Protein AF-A0A349GX93-F1 (afdb_monomer_lite)

Foldseek 3Di:
DPFAPLQVLLVDQDFAAAPVRDEDPQVPDDPVRDLLVVLVVQDLVCVVVSLVSLRRQCRHSDLVSLLSSLCCCLSPLVCLVRQCVGPRLSSVLSSLSNLLNPVVSHPDPVVLVSLLVLLVDSRHGLSSVLSSLSSCLVPDLVVCPVVVVSLLVQLPDPDLSSVLSSLSSLLLNLLQVHPLQVSLVSNLVSLLPQLEDDALACVNCVVSLVSRDLVNLVSLLVSLLSSLLSRDPPRCRDPPSPDLCSNLRNSLRSLLSLLSGPPSPVSNQVSCCVVPVQALGRNVVSLLVRPCCVVDPVNLVVVLCSLVQFVLLQCLLQCVVCVVVVHCLVVSCSSCVSNVRNQFPKDFFFDDLQFDKWFKDADAFPDFAPPPQPADQQARDDDGDDPPLCPQVQAPPRDSVVVPTDMWGDWEKAWQQDQAAPDCDCDPQAHSRPRGTHYRHHFKMKIKDKTQGDADDPQKWKKKFKHQQQAASAFAKKWKDKNSHTQDTDHGGQHPPRHPDTHIDIQDPVNRVSCHVRMIIMMMMGGWGQRNPVRITMTITTMGMIMGRRDDSDLVSLLSNLQSDFFAELQNLLPQALSDNDNPRPRGDHDNSDAADDPLPAAKKFFQAWAADPVRDDPVDRHHHHDCQPDGMWGQDRRQDIPDSQWGDHDQWIAGSNRRHTWGWDWDADPNWIKIWIFSDPRDNPPHNPDGGIITIITGD

Sequence (701 aa):
PWGTVADNDFYSLKPAVDKFGKSPDVASERFVDVSAARIYNLAPEAADAGAEALRLLLCHPEFDIRLMAAAQLNRYPALVTELLQAPDARVRRAALEGIIRYPKELLTPEHTDMLWRMIEDPKEAWFVVDGALLALKPAAPEAALAHLDRLIYWLEHPEWWMSNSAMLILMRTAAAGHEVERITQAVAPVMAANQRYGRWSNWTMGPIMKETVPAAQPAFLQMFASVYDAWPVPSAAHPEPKHPDSELHFTTALATLMAGLPGGMDQLYTLSKKRFPRQTLAHRDVFLNSDQIESNPAMKAALLPLVRDELIPQFVAQNRRKLERGELLDELVGLYNRIGVQDYDWQVHGPDRTTMEWNYHSFDPAEKPPLGQEKNRLGRYRKVTYPDGMENWFKPEFDATAVGWKRGKSPFASFNGQLKPFGKCIGGFCGCGETPNTLWEKEVLLLNGNFTIPAFEEGYIYRVLVGGMSHVGAGDGCRIYANGREIYSRQGSVDRRAGGAPICAQIPKDRWPDFAAGTVNLAATGFMHYHDKSKEYGNYLTVFFQRMKLPPMGETMLNRAAALIPMRSAEWQMTQDPDTNVEPDDGKFKWDGVVVPNPAVKGTWNVIGQVDSLESFDVGTKPVPARNPRFQRMTFQDDGATDSPLWLWSGKMLMDLDEFQALQMEPRTVNGKEYLLIEAGGFNTQYGTAWTPPLWVLERE

pLDDT: mean 88.49, std 10.4, range [39.84, 98.31]

Secondary structure (DSSP, 8-state):
--SSSGGGGGG--SPP--TTS----GGG--GGG-HHHHHHT--TTSHHHHHHHHHHHHT-SSHHHHHHHHTTGGG-GGGHHHHHT-SSHHHHHHHHHHHHH-HHHH--HHHHHHHHHHHH-TTS-HHHHHHHHHHTTTS-GGGGGGGHHHHHHHHT-SSHHHHHHHHHHHHHHHHTTSSHHHHHHHHHHHHHH--S-SSSSHHHHHHHHHH--TTTHHHHHHHHHHHHHH--SS----SSTT-TTHHHHHHHHHHHHHHTSTTHHHHHHHHHHHH-TTSSSTTHHHHHH-SHHHH-HHHHHHHHHHIIIIIHHHHHHHTHHHHHTTTTHHHHHHHHHHTT--TTS-EEESS-TTT-EEEEEEE--SSPPPTT-TTSTT------PPPTT-TTTTSTT--TTTTT-EEEESPEEEETTB---SSS---TTT-TTSPP-EE--SSEEEEEEEEE-PPP-TTEEEEEEEET--STT----EEEEETTEEEEEE-S-PPTT--SS--EEE--GGGGGGGTTSEEEEEEEEE-EE-TTT--EEEEEEEEEEEEEPPP-SHHHHHHHHTTS-BB-HHHHTT--TTS---TTTT-B---S-----TTT-EEEEEEEEESSGGG--TTSPPBPPSS-S-SEEEE-TTSBBSSTTEEEETTEEEETTTTEEEEEEEEEETTEEEEEEE-----SSS-TT----EEEEEE-

Structure (mmCIF, N/CA/C/O backbone):
data_AF-A0A349GX93-F1
#
_entry.id   AF-A0A349GX93-F1
#
loop_
_atom_site.group_PDB
_atom_site.id
_atom_site.type_symbol
_atom_site.label_atom_id
_atom_site.label_alt_id
_atom_site.label_comp_id
_atom_site.label_asym_id
_atom_site.label_entity_id
_atom_site.label_seq_id
_atom_site.pdbx_PDB_ins_code
_atom_site.Cartn_x
_atom_site.Cartn_y
_atom_site.Cartn_z
_atom_site.occupancy
_atom_site.B_iso_or_equiv
_atom_site.auth_seq_id
_atom_site.auth_comp_id
_atom_site.auth_asym_id
_atom_site.auth_atom_id
_atom_site.pdbx_PDB_model_num
ATOM 1 N N . PRO A 1 1 ? -41.003 13.703 -7.647 1.00 55.00 1 PRO A N 1
ATOM 2 C CA . PRO A 1 1 ? -40.122 14.179 -8.740 1.00 55.00 1 PRO A CA 1
ATOM 3 C C . PRO A 1 1 ? -38.674 14.212 -8.249 1.00 55.00 1 PRO A C 1
ATOM 5 O O . PRO A 1 1 ? -38.445 14.678 -7.138 1.00 55.00 1 PRO A O 1
ATOM 8 N N . TRP A 1 2 ? -37.744 13.651 -9.021 1.00 71.69 2 TRP A N 1
ATOM 9 C CA . TRP A 1 2 ? -36.310 13.793 -8.770 1.00 71.69 2 TRP A CA 1
ATOM 10 C C . TRP A 1 2 ? -35.852 15.104 -9.412 1.00 71.69 2 TRP A C 1
ATOM 12 O O . TRP A 1 2 ? -36.099 15.303 -10.598 1.00 71.69 2 TRP A O 1
ATOM 22 N N . GLY A 1 3 ? -35.257 16.000 -8.627 1.00 86.50 3 GLY A N 1
ATOM 23 C CA . GLY A 1 3 ? -34.748 17.279 -9.116 1.00 86.50 3 GLY A CA 1
ATOM 24 C C . GLY A 1 3 ? -35.796 18.313 -9.524 1.00 86.50 3 GLY A C 1
ATOM 25 O O . GLY A 1 3 ? -36.867 18.420 -8.916 1.00 86.50 3 GLY A O 1
ATOM 26 N N . THR A 1 4 ? -35.448 19.128 -10.519 1.00 93.56 4 THR A N 1
ATOM 27 C CA . THR A 1 4 ? -36.284 20.206 -11.061 1.00 93.56 4 THR A CA 1
ATOM 28 C C . THR A 1 4 ? -37.158 19.712 -12.217 1.00 93.56 4 THR A C 1
ATOM 30 O O . THR A 1 4 ? -37.147 18.543 -12.597 1.00 93.56 4 THR A O 1
ATOM 33 N N . VAL A 1 5 ? -37.961 20.604 -12.809 1.00 94.19 5 VAL A N 1
ATOM 34 C CA . VAL A 1 5 ? -38.769 20.254 -13.991 1.00 94.19 5 VAL A CA 1
ATOM 35 C C . VAL A 1 5 ? -37.885 19.856 -15.178 1.00 94.19 5 VAL A C 1
ATOM 37 O O . VAL A 1 5 ? -38.293 18.989 -15.949 1.00 94.19 5 VAL A O 1
ATOM 40 N N . ALA A 1 6 ? -36.693 20.444 -15.309 1.00 94.75 6 ALA A N 1
ATOM 41 C CA . ALA A 1 6 ? -35.759 20.150 -16.392 1.00 94.75 6 ALA A CA 1
ATOM 42 C C . ALA A 1 6 ? -35.143 18.742 -16.280 1.00 94.75 6 ALA A C 1
ATOM 44 O O . ALA A 1 6 ? -34.823 18.133 -17.298 1.00 94.75 6 ALA A O 1
ATOM 45 N N . ASP A 1 7 ? -35.052 18.168 -15.073 1.00 94.62 7 ASP A N 1
ATOM 46 C CA . ASP A 1 7 ? -34.585 16.786 -14.898 1.00 94.62 7 ASP A CA 1
ATOM 47 C C . ASP A 1 7 ? -35.527 15.757 -15.557 1.00 94.62 7 ASP A C 1
ATOM 49 O O . ASP A 1 7 ? -35.108 14.641 -15.871 1.00 94.62 7 ASP A O 1
ATOM 53 N N . ASN A 1 8 ? -36.778 16.135 -15.860 1.00 93.19 8 ASN A N 1
ATOM 54 C CA . ASN A 1 8 ? -37.713 15.258 -16.567 1.00 93.19 8 ASN A CA 1
ATOM 55 C C . ASN A 1 8 ? -37.240 14.860 -17.973 1.00 93.19 8 ASN A C 1
ATOM 57 O O . ASN A 1 8 ? -37.642 13.801 -18.463 1.00 93.19 8 ASN A O 1
ATOM 61 N N . ASP A 1 9 ? -36.358 15.646 -18.598 1.00 94.38 9 ASP A N 1
ATOM 62 C CA . ASP A 1 9 ? -35.772 15.308 -19.898 1.00 94.38 9 ASP A CA 1
ATOM 63 C C . ASP A 1 9 ? -35.011 13.974 -19.837 1.00 94.38 9 ASP A C 1
ATOM 65 O O . ASP A 1 9 ? -35.073 13.181 -20.779 1.00 94.38 9 ASP A O 1
ATOM 69 N N . PHE A 1 10 ? -34.355 13.665 -18.710 1.00 92.50 10 PHE A N 1
ATOM 70 C CA . PHE A 1 10 ? -33.587 12.426 -18.528 1.00 92.50 10 PHE A CA 1
ATOM 71 C C . PHE A 1 10 ? -34.456 11.169 -18.416 1.00 92.50 10 PHE A C 1
ATOM 73 O O . PHE A 1 10 ? -33.961 10.074 -18.675 1.00 92.50 10 PHE A O 1
ATOM 80 N N . TYR A 1 11 ? -35.747 11.310 -18.105 1.00 89.44 11 TYR A N 1
ATOM 81 C CA . TYR A 1 11 ? -36.705 10.199 -18.125 1.00 89.44 11 TYR A CA 1
ATOM 82 C C . TYR A 1 11 ? -37.324 9.968 -19.512 1.00 89.44 11 TYR A C 1
ATOM 84 O O . TYR A 1 11 ? -38.046 8.990 -19.718 1.00 89.44 11 TYR A O 1
ATOM 92 N N . SER A 1 12 ? -37.065 10.855 -20.477 1.00 89.44 12 SER A N 1
ATOM 93 C CA . SER A 1 12 ? -37.612 10.745 -21.825 1.00 89.44 12 SER A CA 1
ATOM 94 C C . SER A 1 12 ? -36.831 9.742 -22.674 1.00 89.44 12 SER A C 1
ATOM 96 O O . SER A 1 12 ? -35.634 9.899 -22.912 1.00 89.44 12 SER A O 1
ATOM 98 N N . LEU A 1 13 ? -37.541 8.760 -23.236 1.00 88.06 13 LEU A N 1
ATOM 99 C CA . LEU A 1 13 ? -37.012 7.863 -24.273 1.00 88.06 13 LEU A CA 1
ATOM 100 C C . LEU A 1 13 ? -37.045 8.490 -25.676 1.00 88.06 13 LEU A C 1
ATOM 102 O O . LEU A 1 13 ? -36.548 7.898 -26.633 1.00 88.06 13 LEU A O 1
ATOM 106 N N . LYS A 1 14 ? -37.639 9.682 -25.828 1.00 91.75 14 LYS A N 1
ATOM 107 C CA . LYS A 1 14 ? -37.644 10.390 -27.112 1.00 91.75 14 LYS A CA 1
ATOM 108 C C . LYS A 1 14 ? -36.278 11.034 -27.344 1.00 91.75 14 LYS A C 1
ATOM 110 O O . LYS A 1 14 ? -35.779 11.687 -26.420 1.00 91.75 14 LYS A O 1
ATOM 115 N N . PRO A 1 15 ? -35.690 10.912 -28.545 1.00 91.81 15 PRO A N 1
ATOM 116 C CA . PRO A 1 15 ? -34.498 11.669 -28.896 1.00 91.81 15 PRO A CA 1
ATOM 117 C C . PRO A 1 15 ? -34.687 13.171 -28.673 1.00 91.81 15 PRO A C 1
ATOM 119 O O . PRO A 1 15 ? -35.786 13.696 -28.868 1.00 91.81 15 PRO A O 1
ATOM 122 N N . ALA A 1 16 ? -33.620 13.849 -28.260 1.00 94.44 16 ALA A N 1
ATOM 123 C CA . ALA A 1 16 ? -33.596 15.302 -28.222 1.00 94.44 16 ALA A CA 1
ATOM 124 C C . ALA A 1 16 ? -33.587 15.860 -29.652 1.00 94.44 16 ALA A C 1
ATOM 126 O O . ALA A 1 16 ? -33.323 15.143 -30.624 1.00 94.44 16 ALA A O 1
ATOM 127 N N . VAL A 1 17 ? -33.862 17.153 -29.768 1.00 93.31 17 VAL A N 1
ATOM 128 C CA . VAL A 1 17 ? -33.838 17.864 -31.044 1.00 93.31 17 VAL A CA 1
ATOM 129 C C . VAL A 1 17 ? -32.668 18.840 -31.037 1.00 93.31 17 VAL A C 1
ATOM 131 O O . VAL A 1 17 ? -32.426 19.523 -30.041 1.00 93.31 17 VAL A O 1
ATOM 134 N N . ASP A 1 18 ? -31.926 18.880 -32.136 1.00 90.88 18 ASP A N 1
ATOM 135 C CA . ASP A 1 18 ? -30.812 19.796 -32.316 1.00 90.88 18 ASP A CA 1
ATOM 136 C C . ASP A 1 18 ? -31.285 21.228 -32.630 1.00 90.88 18 ASP A C 1
ATOM 138 O O . ASP A 1 18 ? -32.477 21.502 -32.806 1.00 90.88 18 ASP A O 1
ATOM 142 N N . LYS A 1 19 ? -30.341 22.172 -32.741 1.00 88.38 19 LYS A N 1
ATOM 143 C CA . LYS A 1 19 ? -30.657 23.584 -33.026 1.00 88.38 19 LYS A CA 1
ATOM 144 C C . LYS A 1 19 ? -31.352 23.824 -34.377 1.00 88.38 19 LYS A C 1
ATOM 146 O O . LYS A 1 19 ? -31.856 24.918 -34.611 1.00 88.38 19 LYS A O 1
ATOM 151 N N . PHE A 1 20 ? -31.345 22.836 -35.273 1.00 90.88 20 PHE A N 1
ATOM 152 C CA . PHE A 1 20 ? -31.959 22.887 -36.598 1.00 90.88 20 PHE A CA 1
ATOM 153 C C . PHE A 1 20 ? -33.284 22.122 -36.670 1.00 90.88 20 PHE A C 1
ATOM 155 O O . PHE A 1 20 ? -33.862 22.011 -37.751 1.00 90.88 20 PHE A O 1
ATOM 162 N N . GLY A 1 21 ? -33.779 21.586 -35.552 1.00 90.19 21 GLY A N 1
ATOM 163 C CA . GLY A 1 21 ? -35.013 20.808 -35.545 1.00 90.19 21 GLY A CA 1
ATOM 164 C C . GLY A 1 21 ? -34.827 19.332 -35.920 1.00 90.19 21 GLY A C 1
ATOM 165 O O . GLY A 1 21 ? -35.825 18.645 -36.132 1.00 90.19 21 GLY A O 1
ATOM 166 N N . LYS A 1 22 ? -33.589 18.828 -36.024 1.00 90.88 22 LYS A N 1
ATOM 167 C CA . LYS A 1 22 ? -33.297 17.432 -36.385 1.00 90.88 22 LYS A CA 1
ATOM 168 C C . LYS A 1 22 ? -33.114 16.560 -35.144 1.00 90.88 22 LYS A C 1
ATOM 170 O O . LYS A 1 22 ? -32.620 17.016 -34.119 1.00 90.88 22 LYS A O 1
ATOM 175 N N . SER A 1 23 ? -33.459 15.283 -35.251 1.00 90.00 23 SER A N 1
ATOM 176 C CA . SER A 1 23 ? -33.244 14.283 -34.204 1.00 90.00 23 SER A CA 1
ATOM 177 C C . SER A 1 23 ? -32.695 12.982 -34.802 1.00 90.00 23 SER A C 1
ATOM 179 O O . SER A 1 23 ? -32.927 12.709 -35.985 1.00 90.00 23 SER A O 1
ATOM 181 N N . PRO A 1 24 ? -31.931 12.181 -34.037 1.00 86.44 24 PRO A N 1
ATOM 182 C CA . PRO A 1 24 ? -31.441 10.901 -34.528 1.00 86.44 24 PRO A CA 1
ATOM 183 C C . PRO A 1 24 ? -32.597 9.911 -34.726 1.00 86.44 24 PRO A C 1
ATOM 185 O O . PRO A 1 24 ? -33.448 9.741 -33.849 1.00 86.44 24 PRO A O 1
ATOM 188 N N . ASP A 1 25 ? -32.601 9.227 -35.872 1.00 84.94 25 ASP A N 1
ATOM 189 C CA . ASP A 1 25 ? -33.574 8.179 -36.197 1.00 84.94 25 ASP A CA 1
ATOM 190 C C . ASP A 1 25 ? -33.166 6.838 -35.575 1.00 84.94 25 ASP A C 1
ATOM 192 O O . ASP A 1 25 ? -32.706 5.913 -36.247 1.00 84.94 25 ASP A O 1
ATOM 196 N N . VAL A 1 26 ? -33.339 6.752 -34.257 1.00 83.88 26 VAL A N 1
ATOM 197 C CA . VAL A 1 26 ? -32.992 5.563 -33.467 1.00 83.88 26 VAL A CA 1
ATOM 198 C C . VAL A 1 26 ? -33.863 4.350 -33.787 1.00 83.88 26 VAL A C 1
ATOM 200 O O . VAL A 1 26 ? -33.429 3.215 -33.619 1.00 83.88 26 VAL A O 1
ATOM 203 N N . ALA A 1 27 ? -35.093 4.570 -34.261 1.00 80.69 27 ALA A N 1
ATOM 204 C CA . ALA A 1 27 ? -36.036 3.495 -34.560 1.00 80.69 27 ALA A CA 1
ATOM 205 C C . ALA A 1 27 ? -35.634 2.701 -35.814 1.00 80.69 27 ALA A C 1
ATOM 207 O O . ALA A 1 27 ? -36.029 1.545 -35.965 1.00 80.69 27 ALA A O 1
ATOM 208 N N . SER A 1 28 ? -34.850 3.318 -36.701 1.00 79.19 28 SER A N 1
ATOM 209 C CA . SER A 1 28 ? -34.343 2.699 -37.928 1.00 79.19 28 SER A CA 1
ATOM 210 C C . SER A 1 28 ? -32.963 2.038 -37.784 1.00 79.19 28 SER A C 1
ATOM 212 O O . SER A 1 28 ? -32.477 1.436 -38.749 1.00 79.19 28 SER A O 1
ATOM 214 N N . GLU A 1 29 ? -32.319 2.134 -36.611 1.00 78.75 29 GLU A N 1
ATOM 215 C CA . GLU A 1 29 ? -30.969 1.604 -36.403 1.00 78.75 29 GLU A CA 1
ATOM 216 C C . GLU A 1 29 ? -30.919 0.073 -36.528 1.00 78.75 29 GLU A C 1
ATOM 218 O O . GLU A 1 29 ? -31.746 -0.664 -35.991 1.00 78.75 29 GLU A O 1
ATOM 223 N N . ARG A 1 30 ? -29.901 -0.421 -37.240 1.00 72.69 30 ARG A N 1
ATOM 224 C CA . ARG A 1 30 ? -29.609 -1.853 -37.411 1.00 72.69 30 ARG A CA 1
ATOM 225 C C . ARG A 1 30 ? -28.241 -2.155 -36.825 1.00 72.69 30 ARG A C 1
ATOM 227 O O . ARG A 1 30 ? -27.386 -1.280 -36.823 1.00 72.69 30 ARG A O 1
ATOM 234 N N . PHE A 1 31 ? -27.989 -3.410 -36.446 1.00 59.94 31 PHE A N 1
ATOM 235 C CA . PHE A 1 31 ? -26.708 -3.851 -35.865 1.00 59.94 31 PHE A CA 1
ATOM 236 C C . PHE A 1 31 ? -25.461 -3.421 -36.673 1.00 59.94 31 PHE A C 1
ATOM 238 O O . PHE A 1 31 ? -24.422 -3.122 -36.095 1.00 59.94 31 PHE A O 1
ATOM 245 N N . VAL A 1 32 ? -25.572 -3.347 -38.004 1.00 57.00 32 VAL A N 1
ATOM 246 C CA . VAL A 1 32 ? -24.487 -2.934 -38.915 1.00 57.00 32 VAL A CA 1
ATOM 247 C C . VAL A 1 32 ? -24.272 -1.414 -39.005 1.00 57.00 32 VAL A C 1
ATOM 249 O O . VAL A 1 32 ? -23.195 -0.991 -39.406 1.00 57.00 32 VAL A O 1
ATOM 252 N N . ASP A 1 33 ? -25.253 -0.608 -38.583 1.00 63.94 33 ASP A N 1
ATOM 253 C CA . ASP A 1 33 ? -25.278 0.861 -38.696 1.00 63.94 33 ASP A CA 1
ATOM 254 C C . ASP A 1 33 ? -25.546 1.554 -37.344 1.00 63.94 33 ASP A C 1
ATOM 256 O O . ASP A 1 33 ? -26.024 2.694 -37.316 1.00 63.94 33 ASP A O 1
ATOM 260 N N . VAL A 1 34 ? -25.265 0.866 -36.228 1.00 75.12 34 VAL A N 1
ATOM 261 C CA . VAL A 1 34 ? -25.539 1.351 -34.864 1.00 75.12 34 VAL A CA 1
ATOM 262 C C . VAL A 1 34 ? -24.785 2.638 -34.549 1.00 75.12 34 VAL A C 1
ATOM 264 O O . VAL A 1 34 ? -23.623 2.808 -34.935 1.00 75.12 34 VAL A O 1
ATOM 267 N N . SER A 1 35 ? -25.415 3.524 -33.776 1.00 76.94 35 SER A N 1
ATOM 268 C CA . SER A 1 35 ? -24.828 4.806 -33.363 1.00 76.94 35 SER A CA 1
ATOM 269 C C . SER A 1 35 ? -23.416 4.680 -32.764 1.00 76.94 35 SER A C 1
ATOM 271 O O . SER A 1 35 ? -22.547 5.498 -33.063 1.00 76.94 35 SER A O 1
ATOM 273 N N . ALA A 1 36 ? -23.126 3.611 -32.011 1.00 73.81 36 ALA A N 1
ATOM 274 C CA . ALA A 1 36 ? -21.788 3.355 -31.466 1.00 73.81 36 ALA A CA 1
ATOM 275 C C . ALA A 1 36 ? -20.706 3.187 -32.555 1.00 73.81 36 ALA A C 1
ATOM 277 O O . ALA A 1 36 ? -19.616 3.742 -32.435 1.00 73.81 36 ALA A O 1
ATOM 278 N N . ALA A 1 37 ? -21.004 2.475 -33.648 1.00 73.88 37 ALA A N 1
ATOM 279 C CA . ALA A 1 37 ? -20.069 2.280 -34.758 1.00 73.88 37 ALA A CA 1
ATOM 280 C C . ALA A 1 37 ? -19.820 3.588 -35.528 1.00 73.88 37 ALA A C 1
ATOM 282 O O . ALA A 1 37 ? -18.697 3.854 -35.959 1.00 73.88 37 ALA A O 1
ATOM 283 N N . ARG A 1 38 ? -20.847 4.442 -35.650 1.00 76.62 38 ARG A N 1
ATOM 284 C CA . ARG A 1 38 ? -20.731 5.760 -36.296 1.00 76.62 38 ARG A CA 1
ATOM 285 C C . ARG A 1 38 ? -19.752 6.676 -35.562 1.00 76.62 38 ARG A C 1
ATOM 287 O O . ARG A 1 38 ? -19.005 7.390 -36.219 1.00 76.62 38 ARG A O 1
ATOM 294 N N . ILE A 1 39 ? -19.695 6.603 -34.229 1.00 80.19 39 ILE A N 1
ATOM 295 C CA . ILE A 1 39 ? -18.758 7.391 -33.410 1.00 80.19 39 ILE A CA 1
ATOM 296 C C . ILE A 1 39 ? -17.299 7.051 -33.749 1.00 80.19 39 ILE A C 1
ATOM 298 O O . ILE A 1 39 ? -16.489 7.959 -33.932 1.00 80.19 39 ILE A O 1
ATOM 302 N N . TYR A 1 40 ? -16.959 5.763 -33.887 1.00 73.81 40 TYR A N 1
ATOM 303 C CA . TYR A 1 40 ? -15.595 5.333 -34.237 1.00 73.81 40 TYR A CA 1
ATOM 304 C C . TYR A 1 40 ? -15.170 5.750 -35.651 1.00 73.81 40 TYR A C 1
ATOM 306 O O . TYR A 1 40 ? -13.977 5.897 -35.912 1.00 73.81 40 TYR A O 1
ATOM 314 N N . ASN A 1 41 ? -16.139 5.979 -36.539 1.00 71.88 41 ASN A N 1
ATOM 315 C CA . ASN A 1 41 ? -15.919 6.342 -37.936 1.00 71.88 41 ASN A CA 1
ATOM 316 C C . ASN A 1 41 ? -16.030 7.856 -38.205 1.00 71.88 41 ASN A C 1
ATOM 318 O O . ASN A 1 41 ? -16.024 8.265 -39.366 1.00 71.88 41 ASN A O 1
ATOM 322 N N . LEU A 1 42 ? -16.119 8.702 -37.168 1.00 73.38 42 LEU A N 1
ATOM 323 C CA . LEU A 1 42 ? -16.098 10.160 -37.329 1.00 73.38 42 LEU A CA 1
ATOM 324 C C . LEU A 1 42 ? -14.737 10.609 -37.895 1.00 73.38 42 LEU A C 1
ATOM 326 O O . LEU A 1 42 ? -13.732 10.669 -37.178 1.00 73.38 42 LEU A O 1
ATOM 330 N N . ALA A 1 43 ? -14.711 10.918 -39.194 1.00 61.69 43 ALA A N 1
ATOM 331 C CA . ALA A 1 43 ? -13.525 11.363 -39.918 1.00 61.69 43 ALA A CA 1
ATOM 332 C C . ALA A 1 43 ? -13.286 12.877 -39.712 1.00 61.69 43 ALA A C 1
ATOM 334 O O . ALA A 1 43 ? -14.125 13.675 -40.129 1.00 61.69 43 ALA A O 1
ATOM 335 N N . PRO A 1 44 ? -12.147 13.304 -39.128 1.00 58.06 44 PRO A N 1
ATOM 336 C CA . PRO A 1 44 ? -11.838 14.728 -38.910 1.00 58.06 44 PRO A CA 1
ATOM 337 C C . PRO A 1 44 ? -11.682 15.534 -40.202 1.00 58.06 44 PRO A C 1
ATOM 339 O O . PRO A 1 44 ? -11.900 16.739 -40.211 1.00 58.06 44 PRO A O 1
ATOM 342 N N . GLU A 1 45 ? -11.298 14.859 -41.286 1.00 54.44 45 GLU A N 1
ATOM 343 C CA . GLU A 1 45 ? -10.992 15.439 -42.600 1.00 54.44 45 GLU A CA 1
ATOM 344 C C . GLU A 1 45 ? -12.236 16.059 -43.283 1.00 54.44 45 GLU A C 1
ATOM 346 O O . GLU A 1 45 ? -12.108 16.811 -44.245 1.00 54.44 45 GLU A O 1
ATOM 351 N N . ALA A 1 46 ? -13.447 15.755 -42.791 1.00 60.69 46 ALA A N 1
ATOM 352 C CA . ALA A 1 46 ? -14.730 16.264 -43.281 1.00 60.69 46 ALA A CA 1
ATOM 353 C C . ALA A 1 46 ? -15.471 17.032 -42.169 1.00 60.69 46 ALA A C 1
ATOM 355 O O . ALA A 1 46 ? -16.550 16.629 -41.730 1.00 60.69 46 ALA A O 1
ATOM 356 N N . ALA A 1 47 ? -14.861 18.123 -41.693 1.00 68.62 47 ALA A N 1
ATOM 357 C CA . ALA A 1 47 ? -15.240 18.825 -40.463 1.00 68.62 47 ALA A CA 1
ATOM 358 C C . ALA A 1 47 ? -16.737 19.180 -40.352 1.00 68.62 47 ALA A C 1
ATOM 360 O O . ALA A 1 47 ? -17.329 18.945 -39.301 1.00 68.62 47 ALA A O 1
ATOM 361 N N . ASP A 1 48 ? -17.371 19.671 -41.422 1.00 78.50 48 ASP A N 1
ATOM 362 C CA . ASP A 1 48 ? -18.789 20.069 -41.389 1.00 78.50 48 ASP A CA 1
ATOM 363 C C . ASP A 1 48 ? -19.737 18.866 -41.267 1.00 78.50 48 ASP A C 1
ATOM 365 O O . ASP A 1 48 ? -20.638 18.857 -40.426 1.00 78.50 48 ASP A O 1
ATOM 369 N N . ALA A 1 49 ? -19.500 17.811 -42.055 1.00 79.88 49 ALA A N 1
ATOM 370 C CA . ALA A 1 49 ? -20.292 16.580 -42.008 1.00 79.88 49 ALA A CA 1
ATOM 371 C C . ALA A 1 49 ? -20.073 15.817 -40.690 1.00 79.88 49 ALA A C 1
ATOM 373 O O . ALA A 1 49 ? -21.014 15.272 -40.112 1.00 79.88 49 ALA A O 1
ATOM 374 N N . GLY A 1 50 ? -18.836 15.816 -40.184 1.00 83.69 50 GLY A N 1
ATOM 375 C CA . GLY A 1 50 ? -18.490 15.254 -38.881 1.00 83.69 50 GLY A CA 1
ATOM 376 C C . GLY A 1 50 ? -19.146 16.008 -37.723 1.00 83.69 50 GLY A C 1
ATOM 377 O O . GLY A 1 50 ? -19.686 15.377 -36.816 1.00 83.69 50 GLY A O 1
ATOM 378 N N . ALA A 1 51 ? -19.174 17.344 -37.777 1.00 87.38 51 ALA A N 1
ATOM 379 C CA . ALA A 1 51 ? -19.836 18.180 -36.779 1.00 87.38 51 ALA A CA 1
ATOM 380 C C . ALA A 1 51 ? -21.362 17.988 -36.783 1.00 87.38 51 ALA A C 1
ATOM 382 O O . ALA A 1 51 ? -21.980 17.923 -35.720 1.00 87.38 51 ALA A O 1
ATOM 383 N N . GLU A 1 52 ? -21.980 17.861 -37.962 1.00 88.38 52 GLU A N 1
ATOM 384 C CA . GLU A 1 52 ? -23.407 17.543 -38.084 1.00 88.38 52 GLU A CA 1
ATOM 385 C C . GLU A 1 52 ? -23.740 16.158 -37.519 1.00 88.38 52 GLU A C 1
ATOM 387 O O . GLU A 1 52 ? -24.658 16.030 -36.706 1.00 88.38 52 GLU A O 1
ATOM 392 N N . ALA A 1 53 ? -22.965 15.136 -37.887 1.00 87.81 53 ALA A N 1
ATOM 393 C CA . ALA A 1 53 ? -23.150 13.785 -37.370 1.00 87.81 53 ALA A CA 1
ATOM 394 C C . ALA A 1 53 ? -22.983 13.735 -35.844 1.00 87.81 53 ALA A C 1
ATOM 396 O O . ALA A 1 53 ? -23.797 13.124 -35.149 1.00 87.81 53 ALA A O 1
ATOM 397 N N . LEU A 1 54 ? -21.963 14.415 -35.311 1.00 91.25 54 LEU A N 1
ATOM 398 C CA . LEU A 1 54 ? -21.724 14.479 -33.874 1.00 91.25 54 LEU A CA 1
ATOM 399 C C . LEU A 1 54 ? -22.871 15.177 -33.131 1.00 91.25 54 LEU A C 1
ATOM 401 O O . LEU A 1 54 ? -23.302 14.683 -32.090 1.00 91.25 54 LEU A O 1
ATOM 405 N N . ARG A 1 55 ? -23.410 16.276 -33.673 1.00 92.00 55 ARG A N 1
ATOM 406 C CA . ARG A 1 55 ? -24.566 16.980 -33.095 1.00 92.00 55 ARG A CA 1
ATOM 407 C C . ARG A 1 55 ? -25.767 16.047 -32.923 1.00 92.00 55 ARG A C 1
ATOM 409 O O . ARG A 1 55 ? -26.349 16.003 -31.844 1.00 92.00 55 ARG A O 1
ATOM 416 N N . LEU A 1 56 ? -26.096 15.257 -33.947 1.00 90.50 56 LEU A N 1
ATOM 417 C CA . LEU A 1 56 ? -27.204 14.297 -33.883 1.00 90.50 56 LEU A CA 1
ATOM 418 C C . LEU A 1 56 ? -26.951 13.180 -32.862 1.00 90.50 56 LEU A C 1
ATOM 420 O O . LEU A 1 56 ? -27.865 12.802 -32.130 1.00 90.50 56 LEU A O 1
ATOM 424 N N . LEU A 1 57 ? -25.715 12.683 -32.773 1.00 91.75 57 LEU A N 1
ATOM 425 C CA . LEU A 1 57 ? -25.329 11.661 -31.793 1.00 91.75 57 LEU A CA 1
ATOM 426 C C . LEU A 1 57 ? -25.418 12.177 -30.345 1.00 91.75 57 LEU A C 1
ATOM 428 O O . LEU A 1 57 ? -25.782 11.424 -29.444 1.00 91.75 57 LEU A O 1
ATOM 432 N N . LEU A 1 58 ? -25.157 13.465 -30.107 1.00 94.50 58 LEU A N 1
ATOM 433 C CA . LEU A 1 58 ? -25.317 14.098 -28.789 1.00 94.50 58 LEU A CA 1
ATOM 434 C C . LEU A 1 58 ? -26.790 14.297 -28.388 1.00 94.50 58 LEU A C 1
ATOM 436 O O . LEU A 1 58 ? -27.089 14.426 -27.201 1.00 94.50 58 LEU A O 1
ATOM 440 N N . CYS A 1 59 ? -27.715 14.259 -29.350 1.00 95.00 59 CYS A N 1
ATOM 441 C CA . CYS A 1 59 ? -29.163 14.282 -29.127 1.00 95.00 59 CYS A CA 1
ATOM 442 C C . CYS A 1 59 ? -29.782 12.881 -28.938 1.00 95.00 59 CYS A C 1
ATOM 444 O O . CYS A 1 59 ? -31.000 12.751 -28.791 1.00 95.00 59 CYS A O 1
ATOM 446 N N . HIS A 1 60 ? -28.969 11.821 -28.949 1.00 93.56 60 HIS A N 1
ATOM 447 C CA . HIS A 1 60 ? -29.435 10.442 -28.807 1.00 93.56 60 HIS A CA 1
ATOM 448 C C . HIS A 1 60 ? -30.113 10.211 -27.439 1.00 93.56 60 HIS A C 1
ATOM 450 O O . HIS A 1 60 ? -29.637 10.770 -26.455 1.00 93.56 60 HIS A O 1
ATOM 456 N N . PRO A 1 61 ? -31.199 9.416 -27.321 1.00 91.12 61 PRO A N 1
ATOM 457 C CA . PRO A 1 61 ? -31.896 9.165 -26.052 1.00 91.12 61 PRO A CA 1
ATOM 458 C C . PRO A 1 61 ? -31.082 8.319 -25.057 1.00 91.12 61 PRO A C 1
ATOM 460 O O . PRO A 1 61 ? -31.148 8.577 -23.856 1.00 91.12 61 PRO A O 1
ATOM 463 N N . GLU A 1 62 ? -30.268 7.380 -25.545 1.00 89.94 62 GLU A N 1
ATOM 464 C CA . GLU A 1 62 ? -29.375 6.548 -24.719 1.00 89.94 62 GLU A CA 1
ATOM 465 C C . GLU A 1 62 ? -28.191 7.342 -24.151 1.00 89.94 62 GLU A C 1
ATOM 467 O O . GLU A 1 62 ? -27.512 8.068 -24.886 1.00 89.94 62 GLU A O 1
ATOM 472 N N . PHE A 1 63 ? -27.919 7.175 -22.856 1.00 90.00 63 PHE A N 1
ATOM 473 C CA . PHE A 1 63 ? -26.865 7.906 -22.153 1.00 90.00 63 PHE A CA 1
ATOM 474 C C . PHE A 1 63 ? -25.469 7.510 -22.638 1.00 90.00 63 PHE A C 1
ATOM 476 O O . PHE A 1 63 ? -24.660 8.391 -22.936 1.00 90.00 63 PHE A O 1
ATOM 483 N N . ASP A 1 64 ? -25.205 6.211 -22.789 1.00 88.44 64 ASP A N 1
ATOM 484 C CA . ASP A 1 64 ? -23.878 5.716 -23.174 1.00 88.44 64 ASP A CA 1
ATOM 485 C C . ASP A 1 64 ? -23.462 6.199 -24.570 1.00 88.44 64 ASP A C 1
ATOM 487 O O . ASP A 1 64 ? -22.298 6.538 -24.799 1.00 88.44 64 ASP A O 1
ATOM 491 N N . ILE A 1 65 ? -24.420 6.310 -25.499 1.00 90.56 65 ILE A N 1
ATOM 492 C CA . ILE A 1 65 ? -24.175 6.874 -26.833 1.00 90.56 65 ILE A CA 1
ATOM 493 C C . ILE A 1 65 ? -23.770 8.345 -26.727 1.00 90.56 65 ILE A C 1
ATOM 495 O O . ILE A 1 65 ? -22.762 8.739 -27.317 1.00 90.56 65 ILE A O 1
ATOM 499 N N . ARG A 1 66 ? -24.498 9.146 -25.935 1.00 93.62 66 ARG A N 1
ATOM 500 C CA . ARG A 1 66 ? -24.140 10.555 -25.706 1.00 93.62 66 ARG A CA 1
ATOM 501 C C . ARG A 1 66 ? -22.763 10.686 -25.059 1.00 93.62 66 ARG A C 1
ATOM 503 O O . ARG A 1 66 ? -21.998 11.554 -25.465 1.00 93.62 66 ARG A O 1
ATOM 510 N N . LEU A 1 67 ? -22.417 9.821 -24.104 1.00 92.19 67 LEU A N 1
ATOM 511 C CA . LEU A 1 67 ? -21.115 9.840 -23.432 1.00 92.19 67 LEU A CA 1
ATOM 512 C C . LEU A 1 67 ? -19.962 9.496 -24.391 1.00 92.19 67 LEU A C 1
ATOM 514 O O . LEU A 1 67 ? -18.920 10.158 -24.389 1.00 92.19 67 LEU A O 1
ATOM 518 N N . MET A 1 68 ? -20.144 8.489 -25.249 1.00 90.00 68 MET A N 1
ATOM 519 C CA . MET A 1 68 ? -19.171 8.146 -26.291 1.00 90.00 68 MET A CA 1
ATOM 520 C C . MET A 1 68 ? -19.034 9.260 -27.337 1.00 90.00 68 MET A C 1
ATOM 522 O O . MET A 1 68 ? -17.918 9.561 -27.764 1.00 90.00 68 MET A O 1
ATOM 526 N N . ALA A 1 69 ? -20.142 9.900 -27.717 1.00 92.75 69 ALA A N 1
ATOM 527 C CA . ALA A 1 69 ? -20.144 11.038 -28.631 1.00 92.75 69 ALA A CA 1
ATOM 528 C C . ALA A 1 69 ? -19.426 12.250 -28.012 1.00 92.75 69 ALA A C 1
ATOM 530 O O . ALA A 1 69 ? -18.546 12.834 -28.641 1.00 92.75 69 ALA A O 1
ATOM 531 N N . ALA A 1 70 ? -19.704 12.570 -26.745 1.00 94.88 70 ALA A N 1
ATOM 532 C CA . ALA A 1 70 ? -19.040 13.642 -26.002 1.00 94.88 70 ALA A CA 1
ATOM 533 C C . ALA A 1 70 ? -17.510 13.476 -25.970 1.00 94.88 70 ALA A C 1
ATOM 535 O O . ALA A 1 70 ? -16.773 14.460 -26.035 1.00 94.88 70 ALA A O 1
ATOM 536 N N . ALA A 1 71 ? -17.011 12.233 -25.977 1.00 91.62 71 ALA A N 1
ATOM 537 C CA . ALA A 1 71 ? -15.582 11.940 -26.059 1.00 91.62 71 ALA A CA 1
ATOM 538 C C . ALA A 1 71 ? -14.913 12.354 -27.388 1.00 91.62 71 ALA A C 1
ATOM 540 O O . ALA A 1 71 ? -13.690 12.313 -27.483 1.00 91.62 71 ALA A O 1
ATOM 541 N N . GLN A 1 72 ? -15.686 12.731 -28.408 1.00 91.75 72 GLN A N 1
ATOM 542 C CA . GLN A 1 72 ? -15.182 13.239 -29.688 1.00 91.75 72 GLN A CA 1
ATOM 543 C C . GLN A 1 72 ? -15.267 14.769 -29.794 1.00 91.75 72 GLN A C 1
ATOM 545 O O . GLN A 1 72 ? -14.793 15.339 -30.776 1.00 91.75 72 GLN A O 1
ATOM 550 N N . LEU A 1 73 ? -15.858 15.452 -28.804 1.00 92.44 73 LEU A N 1
ATOM 551 C CA . LEU A 1 73 ? -16.155 16.886 -28.874 1.00 92.44 73 LEU A CA 1
ATOM 552 C C . LEU A 1 73 ? -14.896 17.761 -28.967 1.00 92.44 73 LEU A C 1
ATOM 554 O O . LEU A 1 73 ? -14.944 18.828 -29.571 1.00 92.44 73 LEU A O 1
ATOM 558 N N . ASN A 1 74 ? -13.748 17.286 -28.472 1.00 92.00 74 ASN A N 1
ATOM 559 C CA . ASN A 1 74 ? -12.457 17.975 -28.606 1.00 92.00 74 ASN A CA 1
ATOM 560 C C . ASN A 1 74 ? -12.018 18.191 -30.064 1.00 92.00 74 ASN A C 1
ATOM 562 O O . ASN A 1 74 ? -11.212 19.076 -30.335 1.00 92.00 74 ASN A O 1
ATOM 566 N N . ARG A 1 75 ? -12.550 17.404 -31.006 1.00 89.50 75 ARG A N 1
ATOM 567 C CA . ARG A 1 75 ? -12.320 17.572 -32.448 1.00 89.50 75 ARG A CA 1
ATOM 568 C C . ARG A 1 75 ? -13.226 18.634 -33.076 1.00 89.50 75 ARG A C 1
ATOM 570 O O . ARG A 1 75 ? -12.947 19.077 -34.183 1.00 89.50 75 ARG A O 1
ATOM 577 N N . TYR A 1 76 ? -14.286 19.044 -32.377 1.00 91.44 76 TYR A N 1
ATOM 578 C CA . TYR A 1 76 ? -15.314 19.971 -32.858 1.00 91.44 76 TYR A CA 1
ATOM 579 C C . TYR A 1 76 ? -15.664 21.036 -31.796 1.00 91.44 76 TYR A C 1
ATOM 581 O O . TYR A 1 76 ? -16.832 21.180 -31.424 1.00 91.44 76 TYR A O 1
ATOM 589 N N . PRO A 1 77 ? -14.679 21.813 -31.300 1.00 91.56 77 PRO A N 1
ATOM 590 C CA . PRO A 1 77 ? -14.874 22.751 -30.188 1.00 91.56 77 PRO A CA 1
ATOM 591 C C . PRO A 1 77 ? -15.932 23.832 -30.460 1.00 91.56 77 PRO A C 1
ATOM 593 O O . PRO A 1 77 ? -16.584 24.300 -29.531 1.00 91.56 77 PRO A O 1
ATOM 596 N N . ALA A 1 78 ? -16.160 24.191 -31.728 1.00 91.00 78 ALA A N 1
ATOM 597 C CA . ALA A 1 78 ? -17.163 25.181 -32.127 1.00 91.00 78 ALA A CA 1
ATOM 598 C C . ALA A 1 78 ? -18.613 24.781 -31.779 1.00 91.00 78 ALA A C 1
ATOM 600 O O . ALA A 1 78 ? -19.492 25.638 -31.758 1.00 91.00 78 ALA A O 1
ATOM 601 N N . LEU A 1 79 ? -18.878 23.498 -31.498 1.00 93.69 79 LEU A N 1
ATOM 602 C CA . LEU A 1 79 ? -20.206 23.025 -31.098 1.00 93.69 79 LEU A CA 1
ATOM 603 C C . LEU A 1 79 ? -20.531 23.315 -29.627 1.00 93.69 79 LEU A C 1
ATOM 605 O O . LEU A 1 79 ? -21.692 23.262 -29.238 1.00 93.69 79 LEU A O 1
ATOM 609 N N . VAL A 1 80 ? -19.540 23.593 -28.778 1.00 96.06 80 VAL A N 1
ATOM 610 C CA . VAL A 1 80 ? -19.757 23.641 -27.323 1.00 96.06 80 VAL A CA 1
ATOM 611 C C . VAL A 1 80 ? -20.774 24.716 -26.929 1.00 96.06 80 VAL A C 1
ATOM 613 O O . VAL A 1 80 ? -21.712 24.417 -26.193 1.00 96.06 80 VAL A O 1
ATOM 616 N N . THR A 1 81 ? -20.641 25.938 -27.453 1.00 96.62 81 THR A N 1
ATOM 617 C CA . THR A 1 81 ? -21.512 27.069 -27.097 1.00 96.62 81 THR A CA 1
ATOM 618 C C . THR A 1 81 ? -22.982 26.780 -27.402 1.00 96.62 81 THR A C 1
ATOM 620 O O . THR A 1 81 ? -23.839 26.962 -26.540 1.00 96.62 81 THR A O 1
ATOM 623 N N . GLU A 1 82 ? -23.282 26.274 -28.603 1.00 95.38 82 GLU A N 1
ATOM 624 C CA . GLU A 1 82 ? -24.661 25.950 -28.993 1.00 95.38 82 GLU A CA 1
ATOM 625 C C . GLU A 1 82 ? -25.239 24.788 -28.177 1.00 95.38 82 GLU A C 1
ATOM 627 O O . GLU A 1 82 ? -26.419 24.809 -27.835 1.00 95.38 82 GLU A O 1
ATOM 632 N N . LEU A 1 83 ? -24.422 23.787 -27.835 1.00 97.25 83 LEU A N 1
ATOM 633 C CA . LEU A 1 83 ? -24.879 22.622 -27.081 1.00 97.25 83 LEU A CA 1
ATOM 634 C C . LEU A 1 83 ? -25.160 22.975 -25.616 1.00 97.25 83 LEU A C 1
ATOM 636 O O . LEU A 1 83 ? -26.128 22.477 -25.047 1.00 97.25 83 LEU A O 1
ATOM 640 N N . LEU A 1 84 ? -24.363 23.864 -25.015 1.00 97.81 84 LEU A N 1
ATOM 641 C CA . LEU A 1 84 ? -24.621 24.391 -23.672 1.00 97.81 84 LEU A CA 1
ATOM 642 C C . LEU A 1 84 ? -25.893 25.257 -23.616 1.00 97.81 84 LEU A C 1
ATOM 644 O O . LEU A 1 84 ? -26.499 25.373 -22.558 1.00 97.81 84 LEU A O 1
ATOM 648 N N . GLN A 1 85 ? -26.324 25.839 -24.737 1.00 95.94 85 GLN A N 1
ATOM 649 C CA . GLN A 1 85 ? -27.570 26.614 -24.843 1.00 95.94 85 GLN A CA 1
ATOM 650 C C . GLN A 1 85 ? -28.774 25.776 -25.294 1.00 95.94 85 GLN A C 1
ATOM 652 O O . GLN A 1 85 ? -29.875 26.314 -25.431 1.00 95.94 85 GLN A O 1
ATOM 657 N N . ALA A 1 86 ? -28.588 24.479 -25.555 1.00 96.25 86 ALA A N 1
ATOM 658 C CA . ALA A 1 86 ? -29.663 23.618 -26.027 1.00 96.25 86 ALA A CA 1
ATOM 659 C C . ALA A 1 86 ? -30.823 23.599 -25.016 1.00 96.25 86 ALA A C 1
ATOM 661 O O . ALA A 1 86 ? -30.562 23.584 -23.815 1.00 96.25 86 ALA A O 1
ATOM 662 N N . PRO A 1 87 ? -32.093 23.561 -25.462 1.00 94.44 87 PRO A N 1
ATOM 663 C CA . PRO A 1 87 ? -33.242 23.535 -24.556 1.00 94.44 87 PRO A CA 1
ATOM 664 C C . PRO A 1 87 ? -33.346 22.223 -23.762 1.00 94.44 87 PRO A C 1
ATOM 666 O O . PRO A 1 87 ? -33.778 22.245 -22.613 1.00 94.44 87 PRO A O 1
ATOM 669 N N . ASP A 1 88 ? -32.897 21.103 -24.335 1.00 96.50 88 ASP A N 1
ATOM 670 C CA . ASP A 1 88 ? -32.929 19.779 -23.703 1.00 96.50 88 ASP A CA 1
ATOM 671 C C . ASP A 1 88 ? -31.734 19.579 -22.754 1.00 96.50 88 ASP A C 1
ATOM 673 O O . ASP A 1 88 ? -30.569 19.695 -23.160 1.00 96.50 88 ASP A O 1
ATOM 677 N N . ALA A 1 89 ? -32.014 19.249 -21.492 1.00 97.00 89 ALA A N 1
ATOM 678 C CA . ALA A 1 89 ? -30.996 19.094 -20.453 1.00 97.00 89 ALA A CA 1
ATOM 679 C C . ALA A 1 89 ? -29.982 17.977 -20.758 1.00 97.00 89 ALA A C 1
ATOM 681 O O . ALA A 1 89 ? -28.815 18.061 -20.362 1.00 97.00 89 ALA A O 1
ATOM 682 N N . ARG A 1 90 ? -30.372 16.947 -21.521 1.00 96.75 90 ARG A N 1
ATOM 683 C CA . ARG A 1 90 ? -29.482 15.834 -21.893 1.00 96.75 90 ARG A CA 1
ATOM 684 C C . ARG A 1 90 ? -28.380 16.279 -22.844 1.00 96.75 90 ARG A C 1
ATOM 686 O O . ARG A 1 90 ? -27.257 15.784 -22.745 1.00 96.75 90 ARG A O 1
ATOM 693 N N . VAL A 1 91 ? -28.691 17.222 -23.734 1.00 97.50 91 VAL A N 1
ATOM 694 C CA . VAL A 1 91 ? -27.730 17.788 -24.690 1.00 97.50 91 VAL A CA 1
ATOM 695 C C . VAL A 1 91 ? -26.734 18.686 -23.956 1.00 97.50 91 VAL A C 1
ATOM 697 O O . VAL A 1 91 ? -25.525 18.523 -24.139 1.00 97.50 91 VAL A O 1
ATOM 700 N N . ARG A 1 92 ? -27.218 19.544 -23.041 1.00 97.94 92 ARG A N 1
ATOM 701 C CA . ARG A 1 92 ? -26.346 20.350 -22.165 1.00 97.94 92 ARG A CA 1
ATOM 702 C C . ARG A 1 92 ? -25.405 19.459 -21.353 1.00 97.94 92 ARG A C 1
ATOM 704 O O . ARG A 1 92 ? -24.195 19.682 -21.337 1.00 97.94 92 ARG A O 1
ATOM 711 N N . ARG A 1 93 ? -25.926 18.382 -20.748 1.00 97.25 93 ARG A N 1
ATOM 712 C CA . ARG A 1 93 ? -25.115 17.418 -19.986 1.00 97.25 93 ARG A CA 1
ATOM 713 C C . ARG A 1 93 ? -24.036 16.741 -20.831 1.00 97.25 93 ARG A C 1
ATOM 715 O O . ARG A 1 93 ? -22.919 16.572 -20.348 1.00 97.25 93 ARG A O 1
ATOM 722 N N . ALA A 1 94 ? -24.342 16.375 -22.075 1.00 96.94 94 ALA A N 1
ATOM 723 C CA . ALA A 1 94 ? -23.374 15.753 -22.976 1.00 96.94 94 ALA A CA 1
ATOM 724 C C . ALA A 1 94 ? -22.239 16.719 -23.368 1.00 96.94 94 ALA A C 1
ATOM 726 O O . ALA A 1 94 ? -21.079 16.312 -23.423 1.00 96.94 94 ALA A O 1
ATOM 727 N N . ALA A 1 95 ? -22.541 18.008 -23.566 1.00 97.88 95 ALA A N 1
ATOM 728 C CA . ALA A 1 95 ? -21.510 19.028 -23.770 1.00 97.88 95 ALA A CA 1
ATOM 729 C C . ALA A 1 95 ? -20.570 19.134 -22.559 1.00 97.88 95 ALA A C 1
ATOM 731 O O . ALA A 1 95 ? -19.348 19.149 -22.718 1.00 97.88 95 ALA A O 1
ATOM 732 N N . LEU A 1 96 ? -21.139 19.127 -21.349 1.00 98.31 96 LEU A N 1
ATOM 733 C CA . LEU A 1 96 ? -20.382 19.156 -20.096 1.00 98.31 96 LEU A CA 1
ATOM 734 C C . LEU A 1 96 ? -19.477 17.924 -19.933 1.00 98.31 96 LEU A C 1
ATOM 736 O O . LEU A 1 96 ? -18.333 18.077 -19.523 1.00 98.31 96 LEU A O 1
ATOM 740 N N . GLU A 1 97 ? -19.924 16.724 -20.319 1.00 97.12 97 GLU A N 1
ATOM 741 C CA . GLU A 1 97 ? -19.070 15.520 -20.340 1.00 97.12 97 GLU A CA 1
ATOM 742 C C . GLU A 1 97 ? -17.857 15.670 -21.269 1.00 97.12 97 GLU A C 1
ATOM 744 O O . GLU A 1 97 ? -16.741 15.268 -20.926 1.00 97.12 97 GLU A O 1
ATOM 749 N N . GLY A 1 98 ? -18.048 16.309 -22.427 1.00 96.62 98 GLY A N 1
ATOM 750 C CA . GLY A 1 98 ? -16.946 16.650 -23.322 1.00 96.62 98 GLY A CA 1
ATOM 751 C C . GLY A 1 98 ? -15.935 17.571 -22.637 1.00 96.62 98 GLY A C 1
ATOM 752 O O . GLY A 1 98 ? -14.737 17.279 -22.642 1.00 96.62 98 GLY A O 1
ATOM 753 N N . ILE A 1 99 ? -16.416 18.641 -21.992 1.00 97.62 99 ILE A N 1
ATOM 754 C CA . ILE A 1 99 ? -15.576 19.607 -21.266 1.00 97.62 99 ILE A CA 1
ATOM 755 C C . ILE A 1 99 ? -14.828 18.941 -20.105 1.00 97.62 99 ILE A C 1
ATOM 757 O O . ILE A 1 99 ? -13.631 19.163 -19.955 1.00 97.62 99 ILE A O 1
ATOM 761 N N . ILE A 1 100 ? -15.485 18.088 -19.313 1.00 95.56 100 ILE A N 1
ATOM 762 C CA . ILE A 1 100 ? -14.855 17.359 -18.197 1.00 95.56 100 ILE A CA 1
ATOM 763 C C . ILE A 1 100 ? -13.671 16.517 -18.693 1.00 95.56 100 ILE A C 1
ATOM 765 O O . ILE A 1 100 ? -12.639 16.430 -18.023 1.00 95.56 100 ILE A O 1
ATOM 769 N N . ARG A 1 101 ? -13.805 15.898 -19.872 1.00 94.69 101 ARG A N 1
ATOM 770 C CA . ARG A 1 101 ? -12.778 15.024 -20.449 1.00 94.69 101 ARG A CA 1
ATOM 771 C C . ARG A 1 101 ? -11.641 15.789 -21.127 1.00 94.69 101 ARG A C 1
ATOM 773 O O . ARG A 1 101 ? -10.497 15.340 -21.060 1.00 94.69 101 ARG A O 1
ATOM 780 N N . TYR A 1 102 ? -11.952 16.919 -21.758 1.00 95.56 102 TYR A N 1
ATOM 781 C CA . TYR A 1 102 ? -11.015 17.738 -22.534 1.00 95.56 102 TYR A CA 1
ATOM 782 C C . TYR A 1 102 ? -11.089 19.221 -22.135 1.00 95.56 102 TYR A C 1
ATOM 784 O O . TYR A 1 102 ? -11.413 20.081 -22.960 1.00 95.56 102 TYR A O 1
ATOM 792 N N . PRO A 1 103 ? -10.816 19.558 -20.861 1.00 93.94 103 PRO A N 1
ATOM 793 C CA . PRO A 1 103 ? -11.033 20.914 -20.368 1.00 93.94 103 PRO A CA 1
ATOM 794 C C . PRO A 1 103 ? -10.085 21.927 -21.007 1.00 93.94 103 PRO A C 1
ATOM 796 O O . PRO A 1 103 ? -10.464 23.076 -21.193 1.00 93.94 103 PRO A O 1
ATOM 799 N N . LYS A 1 104 ? -8.864 21.517 -21.377 1.00 93.00 104 LYS A N 1
ATOM 800 C CA . LYS A 1 104 ? -7.883 22.412 -22.011 1.00 93.00 104 LYS A CA 1
ATOM 801 C C . LYS A 1 104 ? -8.322 22.842 -23.408 1.00 93.00 104 LYS A C 1
ATOM 803 O O . LYS A 1 104 ? -7.996 23.939 -23.841 1.00 93.00 104 LYS A O 1
ATOM 808 N N . GLU A 1 105 ? -9.019 21.957 -24.106 1.00 93.81 105 GLU A N 1
ATOM 809 C CA . GLU A 1 105 ? -9.476 22.154 -25.472 1.00 93.81 105 GLU A CA 1
ATOM 810 C C . GLU A 1 105 ? -10.842 22.847 -25.530 1.00 93.81 105 GLU A C 1
ATOM 812 O O . GLU A 1 105 ? -11.118 23.557 -26.494 1.00 93.81 105 GLU A O 1
ATOM 817 N N . LEU A 1 106 ? -11.703 22.629 -24.527 1.00 95.44 106 LEU A N 1
ATOM 818 C CA . LEU A 1 106 ? -13.123 22.985 -24.604 1.00 95.44 106 LEU A CA 1
ATOM 819 C C . LEU A 1 106 ? -13.588 24.044 -23.596 1.00 95.44 106 LEU A C 1
ATOM 821 O O . LEU A 1 106 ? -14.622 24.669 -23.831 1.00 95.44 106 LEU A O 1
ATOM 825 N N . LEU A 1 107 ? -12.877 24.280 -22.489 1.00 95.19 107 LEU A N 1
ATOM 826 C CA . LEU A 1 107 ? -13.287 25.282 -21.500 1.00 95.19 107 LEU A CA 1
ATOM 827 C C . LEU A 1 107 ? -12.681 26.654 -21.827 1.00 95.19 107 LEU A C 1
ATOM 829 O O . LEU A 1 107 ? -11.490 26.885 -21.631 1.00 95.19 107 LEU A O 1
ATOM 833 N N . THR A 1 108 ? -13.513 27.580 -22.301 1.00 93.94 108 THR A N 1
ATOM 834 C CA . THR A 1 108 ? -13.145 28.982 -22.557 1.00 93.94 108 THR A CA 1
ATOM 835 C C . THR A 1 108 ? -13.670 29.891 -21.434 1.00 93.94 108 THR A C 1
ATOM 837 O O . THR A 1 108 ? -14.518 29.457 -20.644 1.00 93.94 108 THR A O 1
ATOM 840 N N . PRO A 1 109 ? -13.224 31.160 -21.341 1.00 93.06 109 PRO A N 1
ATOM 841 C CA . PRO A 1 109 ? -13.817 32.127 -20.413 1.00 93.06 109 PRO A CA 1
ATOM 842 C C . PRO A 1 109 ? -15.329 32.307 -20.620 1.00 93.06 109 PRO A C 1
ATOM 844 O O . PRO A 1 109 ? -16.081 32.302 -19.654 1.00 93.06 109 PRO A O 1
ATOM 847 N N . GLU A 1 110 ? -15.790 32.351 -21.875 1.00 94.44 110 GLU A N 1
ATOM 848 C CA . GLU A 1 110 ? -17.223 32.419 -22.194 1.00 94.44 110 GLU A CA 1
ATOM 849 C C . GLU A 1 110 ? -17.982 31.193 -21.667 1.00 94.44 110 GLU A C 1
ATOM 851 O O . GLU A 1 110 ? -19.014 31.333 -21.013 1.00 94.44 110 GLU A O 1
ATOM 856 N N . HIS A 1 111 ? -17.453 29.984 -21.889 1.00 96.31 111 HIS A N 1
ATOM 857 C CA . HIS A 1 111 ? -18.065 28.768 -21.350 1.00 96.31 111 HIS A CA 1
ATOM 858 C C . HIS A 1 111 ? -18.057 28.768 -19.817 1.00 96.31 111 HIS A C 1
ATOM 860 O O . HIS A 1 111 ? -19.023 28.330 -19.203 1.00 96.31 111 HIS A O 1
ATOM 866 N N . THR A 1 112 ? -17.009 29.303 -19.189 1.00 95.38 112 THR A N 1
ATOM 867 C CA . THR A 1 112 ? -16.936 29.432 -17.727 1.00 95.38 112 THR A CA 1
ATOM 868 C C . THR A 1 112 ? -18.091 30.283 -17.190 1.00 95.38 112 THR A C 1
ATOM 870 O O . THR A 1 112 ? -18.794 29.840 -16.283 1.00 95.38 112 THR A O 1
ATOM 873 N N . ASP A 1 113 ? -18.363 31.440 -17.801 1.00 94.88 113 ASP A N 1
ATOM 874 C CA . ASP A 1 113 ? -19.500 32.293 -17.426 1.00 94.88 113 ASP A CA 1
ATOM 875 C C . ASP A 1 113 ? -20.849 31.585 -17.624 1.00 94.88 113 ASP A C 1
ATOM 877 O O . ASP A 1 113 ? -21.765 31.724 -16.810 1.00 94.88 113 ASP A O 1
ATOM 881 N N . MET A 1 114 ? -20.990 30.807 -18.702 1.00 97.69 114 MET A N 1
ATOM 882 C CA . MET A 1 114 ? -22.202 30.022 -18.959 1.00 97.69 114 MET A CA 1
ATOM 883 C C . MET A 1 114 ? -22.431 28.951 -17.889 1.00 97.69 114 MET A C 1
ATOM 885 O O . MET A 1 114 ? -23.557 28.792 -17.420 1.00 97.69 114 MET A O 1
ATOM 889 N N . LEU A 1 115 ? -21.378 28.241 -17.481 1.00 98.19 115 LEU A N 1
ATOM 890 C CA . LEU A 1 115 ? -21.447 27.199 -16.456 1.00 98.19 115 LEU A CA 1
ATOM 891 C C . LEU A 1 115 ? -21.823 27.783 -15.085 1.00 98.19 115 LEU A C 1
ATOM 893 O O . LEU A 1 115 ? -22.655 27.199 -14.393 1.00 98.19 115 LEU A O 1
ATOM 897 N N . TRP A 1 116 ? -21.305 28.960 -14.717 1.00 97.44 116 TRP A N 1
ATOM 898 C CA . TRP A 1 116 ? -21.743 29.653 -13.498 1.00 97.44 116 TRP A CA 1
ATOM 899 C C . TRP A 1 116 ? -23.227 30.021 -13.538 1.00 97.44 116 TRP A C 1
ATOM 901 O O . TRP A 1 116 ? -23.941 29.786 -12.566 1.00 97.44 116 TRP A O 1
ATOM 911 N N . ARG A 1 117 ? -23.734 30.511 -14.678 1.00 97.12 117 ARG A N 1
ATOM 912 C CA . ARG A 1 117 ? -25.175 30.788 -14.838 1.00 97.12 117 ARG A CA 1
ATOM 913 C C . ARG A 1 117 ? -26.032 29.531 -14.677 1.00 97.12 117 ARG A C 1
ATOM 915 O O . ARG A 1 117 ? -27.089 29.621 -14.065 1.00 97.12 117 ARG A O 1
ATOM 922 N N . MET A 1 118 ? -25.578 28.377 -15.176 1.00 98.06 118 MET A N 1
ATOM 923 C CA . MET A 1 118 ? -26.274 27.096 -14.971 1.00 98.06 118 MET A CA 1
ATOM 924 C C . MET A 1 118 ? -26.341 26.712 -13.487 1.00 98.06 118 MET A C 1
ATOM 926 O O . MET A 1 118 ? -27.375 26.247 -13.023 1.00 98.06 118 MET A O 1
ATOM 930 N N . ILE A 1 119 ? -25.261 26.927 -12.730 1.00 97.56 119 ILE A N 1
ATOM 931 C CA . ILE A 1 119 ? -25.197 26.622 -11.288 1.00 97.56 119 ILE A CA 1
ATOM 932 C C . ILE A 1 119 ? -26.123 27.538 -10.473 1.00 97.56 119 ILE A C 1
ATOM 934 O O . ILE A 1 119 ? -26.728 27.098 -9.487 1.00 97.56 119 ILE A O 1
ATOM 938 N N . GLU A 1 120 ? -26.238 28.804 -10.874 1.00 97.19 120 GLU A N 1
ATOM 939 C CA . GLU A 1 120 ? -27.091 29.805 -10.224 1.00 97.19 120 GLU A CA 1
ATOM 940 C C . GLU A 1 120 ? -28.580 29.652 -10.564 1.00 97.19 120 GLU A C 1
ATOM 942 O O . GLU A 1 120 ? -29.427 30.049 -9.766 1.00 97.19 120 GLU A O 1
ATOM 947 N N . ASP A 1 121 ? -28.930 29.053 -11.706 1.00 96.69 121 ASP A N 1
ATOM 948 C CA . ASP A 1 121 ? -30.327 28.918 -12.124 1.00 96.69 121 ASP A CA 1
ATOM 949 C C . ASP A 1 121 ? -31.085 27.889 -11.255 1.00 96.69 121 ASP A C 1
ATOM 951 O O . ASP A 1 121 ? -30.800 26.689 -11.305 1.00 96.69 121 ASP A O 1
ATOM 955 N N . PRO A 1 122 ? -32.099 28.302 -10.467 1.00 94.62 122 PRO A N 1
ATOM 956 C CA . PRO A 1 122 ? -32.890 27.375 -9.660 1.00 94.62 122 PRO A CA 1
ATOM 957 C C . PRO A 1 122 ? -33.806 26.458 -10.489 1.00 94.62 122 PRO A C 1
ATOM 959 O O . PRO A 1 122 ? -34.398 25.536 -9.926 1.00 94.62 122 PRO A O 1
ATOM 962 N N . LYS A 1 123 ? -33.979 26.718 -11.791 1.00 95.62 123 LYS A N 1
ATOM 963 C CA . LYS A 1 123 ? -34.808 25.915 -12.705 1.00 95.62 123 LYS A CA 1
ATOM 964 C C . LYS A 1 123 ? -34.005 24.917 -13.533 1.00 95.62 123 LYS A C 1
ATOM 966 O O . LYS A 1 123 ? -34.619 24.092 -14.209 1.00 95.62 123 LYS A O 1
ATOM 971 N N . GLU A 1 124 ? -32.678 24.991 -13.496 1.00 96.94 124 GLU A N 1
ATOM 972 C CA . GLU A 1 124 ? -31.815 24.074 -14.232 1.00 96.94 124 GLU A CA 1
ATOM 973 C C . GLU A 1 124 ? -31.908 22.649 -13.656 1.00 96.94 124 GLU A C 1
ATOM 975 O O . GLU A 1 124 ? -32.233 22.438 -12.485 1.00 96.94 124 GLU A O 1
ATOM 980 N N . ALA A 1 125 ? -31.674 21.649 -14.501 1.00 96.69 125 ALA A N 1
ATOM 981 C CA . ALA A 1 125 ? -31.628 20.248 -14.120 1.00 96.69 125 ALA A CA 1
ATOM 982 C C . ALA A 1 125 ? -30.457 20.011 -13.160 1.00 96.69 125 ALA A C 1
ATOM 984 O O . ALA A 1 125 ? -29.318 20.383 -13.459 1.00 96.69 125 ALA A O 1
ATOM 985 N N . TRP A 1 126 ? -30.696 19.336 -12.035 1.00 95.88 126 TRP A N 1
ATOM 986 C CA . TRP A 1 126 ? -29.636 19.029 -11.070 1.00 95.88 126 TRP A CA 1
ATOM 987 C C . TRP A 1 126 ? -28.499 18.234 -11.707 1.00 95.88 126 TRP A C 1
ATOM 989 O O . TRP A 1 126 ? -27.331 18.454 -11.381 1.00 95.88 126 TRP A O 1
ATOM 999 N N . PHE A 1 127 ? -28.805 17.349 -12.661 1.00 93.88 127 PHE A N 1
ATOM 1000 C CA . PHE A 1 127 ? -27.754 16.605 -13.351 1.00 93.88 127 PHE A CA 1
ATOM 1001 C C . PHE A 1 127 ? -26.900 17.488 -14.276 1.00 93.88 127 PHE A C 1
ATOM 1003 O O . PHE A 1 127 ? -25.714 17.216 -14.458 1.00 93.88 127 PHE A O 1
ATOM 1010 N N . VAL A 1 128 ? -27.463 18.570 -14.827 1.00 97.50 128 VAL A N 1
ATOM 1011 C CA . VAL A 1 128 ? -26.700 19.582 -15.578 1.00 97.50 128 VAL A CA 1
ATOM 1012 C C . VAL A 1 128 ? -25.846 20.416 -14.626 1.00 97.50 128 VAL A C 1
ATOM 1014 O O . VAL A 1 128 ? -24.668 20.622 -14.913 1.00 97.50 128 VAL A O 1
ATOM 1017 N N . VAL A 1 129 ? -26.386 20.811 -13.469 1.00 97.94 129 VAL A N 1
ATOM 1018 C CA . VAL A 1 129 ? -25.622 21.508 -12.420 1.00 97.94 129 VAL A CA 1
ATOM 1019 C C . VAL A 1 129 ? -24.408 20.681 -11.974 1.00 97.94 129 VAL A C 1
ATOM 1021 O O . VAL A 1 129 ? -23.312 21.227 -11.872 1.00 97.94 129 VAL A O 1
ATOM 1024 N N . ASP A 1 130 ? -24.550 19.362 -11.798 1.00 95.31 130 ASP A N 1
ATOM 1025 C CA . ASP A 1 130 ? -23.421 18.463 -11.488 1.00 95.31 130 ASP A CA 1
ATOM 1026 C C . ASP A 1 130 ? -22.335 18.523 -12.551 1.00 95.31 130 ASP A C 1
ATOM 1028 O O . ASP A 1 130 ? -21.159 18.736 -12.249 1.00 95.31 130 ASP A O 1
ATOM 1032 N N . GLY A 1 131 ? -22.744 18.378 -13.813 1.00 96.25 131 GLY A N 1
ATOM 1033 C CA . GLY A 1 131 ? -21.832 18.474 -14.940 1.00 96.25 131 GLY A CA 1
ATOM 1034 C C . GLY A 1 131 ? -21.115 19.824 -14.985 1.00 96.25 131 GLY A C 1
ATOM 1035 O O . GLY A 1 131 ? -19.917 19.854 -15.253 1.00 96.25 131 GLY A O 1
ATOM 1036 N N . ALA A 1 132 ? -21.812 20.923 -14.682 1.00 98.19 132 ALA A N 1
ATOM 1037 C CA . ALA A 1 132 ? -21.239 22.266 -14.650 1.00 98.19 132 ALA A CA 1
ATOM 1038 C C . ALA A 1 132 ? -20.208 22.413 -13.522 1.00 98.19 132 ALA A C 1
ATOM 1040 O O . ALA A 1 132 ? -19.090 22.862 -13.775 1.00 98.19 132 ALA A O 1
ATOM 1041 N N . LEU A 1 133 ? -20.526 21.953 -12.308 1.00 96.38 133 LEU A N 1
ATOM 1042 C CA . LEU A 1 133 ? -19.592 21.949 -11.177 1.00 96.38 133 LEU A CA 1
ATOM 1043 C C . LEU A 1 133 ? -18.333 21.119 -11.484 1.00 96.38 133 LEU A C 1
ATOM 1045 O O . LEU A 1 133 ? -17.210 21.563 -11.247 1.00 96.38 133 LEU A O 1
ATOM 1049 N N . LEU A 1 134 ? -18.491 19.928 -12.068 1.00 93.81 134 LEU A N 1
ATOM 1050 C CA . LEU A 1 134 ? -17.359 19.079 -12.451 1.00 93.81 134 LEU A CA 1
ATOM 1051 C C . LEU A 1 134 ? -16.526 19.690 -13.585 1.00 93.81 134 LEU A C 1
ATOM 1053 O O . LEU A 1 134 ? -15.295 19.627 -13.540 1.00 93.81 134 LEU A O 1
ATOM 1057 N N . ALA A 1 135 ? -17.176 20.300 -14.578 1.00 95.75 135 ALA A N 1
ATOM 1058 C CA . ALA A 1 135 ? -16.516 20.971 -15.694 1.00 95.75 135 ALA A CA 1
ATOM 1059 C C . ALA A 1 135 ? -15.736 22.219 -15.251 1.00 95.75 135 ALA A C 1
ATOM 1061 O O . ALA A 1 135 ? -14.707 22.527 -15.850 1.00 95.75 135 ALA A O 1
ATOM 1062 N N . LEU A 1 136 ? -16.167 22.892 -14.176 1.00 95.31 136 LEU A N 1
ATOM 1063 C CA . LEU A 1 136 ? -15.468 24.028 -13.560 1.00 95.31 136 LEU A CA 1
ATOM 1064 C C . LEU A 1 136 ? -14.315 23.628 -12.632 1.00 95.31 136 LEU A C 1
ATOM 1066 O O . LEU A 1 136 ? -13.599 24.499 -12.135 1.00 95.31 136 LEU A O 1
ATOM 1070 N N . LYS A 1 137 ? -14.038 22.331 -12.449 1.00 87.00 137 LYS A N 1
ATOM 1071 C CA . LYS A 1 137 ? -12.883 21.872 -11.665 1.00 87.00 137 LYS A CA 1
ATOM 1072 C C . LYS A 1 137 ? -11.529 22.493 -12.063 1.00 87.00 137 LYS A C 1
ATOM 1074 O O . LYS A 1 137 ? -10.696 22.569 -11.174 1.00 87.00 137 LYS A O 1
ATOM 1079 N N . PRO A 1 138 ? -11.221 22.895 -13.310 1.00 87.44 138 PRO A N 1
ATOM 1080 C CA . PRO A 1 138 ? -9.957 23.552 -13.639 1.00 87.44 138 PRO A CA 1
ATOM 1081 C C . PRO A 1 138 ? -10.031 25.088 -13.599 1.00 87.44 138 PRO A C 1
ATOM 1083 O O . PRO A 1 138 ? -8.999 25.726 -13.796 1.00 87.44 138 PRO A O 1
ATOM 1086 N N . ALA A 1 139 ? -11.200 25.686 -13.331 1.00 86.38 139 ALA A N 1
ATOM 1087 C CA . ALA A 1 139 ? -11.365 27.138 -13.268 1.00 86.38 139 ALA A CA 1
ATOM 1088 C C . ALA A 1 139 ? -10.474 27.766 -12.181 1.00 86.38 139 ALA A C 1
ATOM 1090 O O . ALA A 1 139 ? -10.085 27.099 -11.209 1.00 86.38 139 ALA A O 1
ATOM 1091 N N . ALA A 1 140 ? -10.152 29.050 -12.369 1.00 90.06 140 ALA A N 1
ATOM 1092 C CA . ALA A 1 140 ? -9.369 29.832 -11.419 1.00 90.06 140 ALA A CA 1
ATOM 1093 C C . ALA A 1 140 ? -10.098 29.907 -10.058 1.00 90.06 140 ALA A C 1
ATOM 1095 O O . ALA A 1 140 ? -11.301 30.183 -10.045 1.00 90.06 140 ALA A O 1
ATOM 1096 N N . PRO A 1 141 ? -9.407 29.669 -8.928 1.00 93.06 141 PRO A N 1
ATOM 1097 C CA . PRO A 1 141 ? -9.987 29.727 -7.584 1.00 93.06 141 PRO A CA 1
ATOM 1098 C C . PRO A 1 141 ? -10.792 31.000 -7.280 1.00 93.06 141 PRO A C 1
ATOM 1100 O O . PRO A 1 141 ? -11.832 30.926 -6.627 1.00 93.06 141 PRO A O 1
ATOM 1103 N N . GLU A 1 142 ? -10.341 32.148 -7.789 1.00 93.50 142 GLU A N 1
ATOM 1104 C CA . GLU A 1 142 ? -10.937 33.471 -7.580 1.00 93.50 142 GLU A CA 1
ATOM 1105 C C . GLU A 1 142 ? -12.329 33.589 -8.209 1.00 93.50 142 GLU A C 1
ATOM 1107 O O . GLU A 1 142 ? -13.182 34.312 -7.698 1.00 93.50 142 GLU A O 1
ATOM 1112 N N . ALA A 1 143 ? -12.584 32.858 -9.300 1.00 91.69 143 ALA A N 1
ATOM 1113 C CA . ALA A 1 143 ? -13.874 32.898 -9.983 1.00 91.69 143 ALA A CA 1
ATOM 1114 C C . ALA A 1 143 ? -15.008 32.353 -9.100 1.00 91.69 143 ALA A C 1
ATOM 1116 O O . ALA A 1 143 ? -16.147 32.784 -9.230 1.00 91.69 143 ALA A O 1
ATOM 1117 N N . ALA A 1 144 ? -14.701 31.450 -8.164 1.00 93.94 144 ALA A N 1
ATOM 1118 C CA . ALA A 1 144 ? -15.688 30.894 -7.245 1.00 93.94 144 ALA A CA 1
ATOM 1119 C C . ALA A 1 144 ? -16.149 31.892 -6.168 1.00 93.94 144 ALA A C 1
ATOM 1121 O O . ALA A 1 144 ? -17.200 31.680 -5.566 1.00 93.94 144 ALA A O 1
ATOM 1122 N N . LEU A 1 145 ? -15.397 32.974 -5.918 1.00 95.31 145 LEU A N 1
ATOM 1123 C CA . LEU A 1 145 ? -15.664 33.897 -4.806 1.00 95.31 145 LEU A CA 1
ATOM 1124 C C . LEU A 1 145 ? -17.009 34.613 -4.939 1.00 95.31 145 LEU A C 1
ATOM 1126 O O . LEU A 1 145 ? -17.706 34.801 -3.946 1.00 95.31 145 LEU A O 1
ATOM 1130 N N . ALA A 1 146 ? -17.410 34.942 -6.168 1.00 95.31 146 ALA A N 1
ATOM 1131 C CA . ALA A 1 146 ? -18.710 35.551 -6.445 1.00 95.31 146 ALA A CA 1
ATOM 1132 C C . ALA A 1 146 ? -19.896 34.585 -6.240 1.00 95.31 146 ALA A C 1
ATOM 1134 O O . ALA A 1 146 ? -21.039 35.031 -6.189 1.00 95.31 146 ALA A O 1
ATOM 1135 N N . HIS A 1 147 ? -19.625 33.283 -6.107 1.00 96.44 147 HIS A N 1
ATOM 1136 C CA . HIS A 1 147 ? -20.616 32.204 -6.105 1.00 96.44 147 HIS A CA 1
ATOM 1137 C C . HIS A 1 147 ? -20.593 31.369 -4.815 1.00 96.44 147 HIS A C 1
ATOM 1139 O O . HIS A 1 147 ? -21.204 30.302 -4.755 1.00 96.44 147 HIS A O 1
ATOM 1145 N N . LEU A 1 148 ? -19.889 31.817 -3.767 1.00 96.25 148 LEU A N 1
ATOM 1146 C CA . LEU A 1 148 ? -19.674 31.017 -2.552 1.00 96.25 148 LEU A CA 1
ATOM 1147 C C . LEU A 1 148 ? -20.967 30.603 -1.860 1.00 96.25 148 LEU A C 1
ATOM 1149 O O . LEU A 1 148 ? -21.090 29.447 -1.469 1.00 96.25 148 LEU A O 1
ATOM 1153 N N . ASP A 1 149 ? -21.938 31.507 -1.742 1.00 97.12 149 ASP A N 1
ATOM 1154 C CA . ASP A 1 149 ? -23.224 31.198 -1.106 1.00 97.12 149 ASP A CA 1
ATOM 1155 C C . ASP A 1 149 ? -23.952 30.082 -1.863 1.00 97.12 149 ASP A C 1
ATOM 1157 O O . ASP A 1 149 ? -24.487 29.150 -1.260 1.00 97.12 149 ASP A O 1
ATOM 1161 N N . ARG A 1 150 ? -23.909 30.130 -3.199 1.00 97.06 150 ARG A N 1
ATOM 1162 C CA . ARG A 1 150 ? -24.517 29.112 -4.055 1.00 97.06 150 ARG A CA 1
ATOM 1163 C C . ARG A 1 150 ? -23.767 27.785 -3.993 1.00 97.06 150 ARG A C 1
ATOM 1165 O O . ARG A 1 150 ? -24.391 26.727 -3.979 1.00 97.06 150 ARG A O 1
ATOM 1172 N N . LEU A 1 151 ? -22.440 27.822 -3.933 1.00 97.19 151 LEU A N 1
ATOM 1173 C CA . LEU A 1 151 ? -21.615 26.627 -3.772 1.00 97.19 151 LEU A CA 1
ATOM 1174 C C . LEU A 1 151 ? -21.826 25.970 -2.403 1.00 97.19 151 LEU A C 1
ATOM 1176 O O . LEU A 1 151 ? -21.918 24.748 -2.343 1.00 97.19 151 LEU A O 1
ATOM 1180 N N . ILE A 1 152 ? -21.948 26.749 -1.323 1.00 96.62 152 ILE A N 1
ATOM 1181 C CA . ILE A 1 152 ? -22.269 26.236 0.019 1.00 96.62 152 ILE A CA 1
ATOM 1182 C C . ILE A 1 152 ? -23.682 25.641 0.034 1.00 96.62 152 ILE A C 1
ATOM 1184 O O . ILE A 1 152 ? -23.870 24.541 0.544 1.00 96.62 152 ILE A O 1
ATOM 1188 N N . TYR A 1 153 ? -24.651 26.286 -0.623 1.00 96.31 153 TYR A N 1
ATOM 1189 C CA . TYR A 1 153 ? -25.984 25.708 -0.815 1.00 96.31 153 TYR A CA 1
ATOM 1190 C C . TYR A 1 153 ? -25.925 24.318 -1.476 1.00 96.31 153 TYR A C 1
ATOM 1192 O O . TYR A 1 153 ? -26.586 23.385 -1.022 1.00 96.31 153 TYR A O 1
ATOM 1200 N N . TRP A 1 154 ? -25.117 24.154 -2.530 1.00 95.19 154 TRP A N 1
ATOM 1201 C CA . TRP A 1 154 ? -24.958 22.855 -3.190 1.00 95.19 154 TRP A CA 1
ATOM 1202 C C . TRP A 1 154 ? -24.144 21.852 -2.364 1.00 95.19 154 TRP A C 1
ATOM 1204 O O . TRP A 1 154 ? -24.446 20.662 -2.404 1.00 95.19 154 TRP A O 1
ATOM 1214 N N . LEU A 1 155 ? -23.159 22.312 -1.586 1.00 93.56 155 LEU A N 1
ATOM 1215 C CA . LEU A 1 155 ? -22.396 21.493 -0.638 1.00 93.56 155 LEU A CA 1
ATOM 1216 C C . LEU A 1 155 ? -23.311 20.853 0.417 1.00 93.56 155 LEU A C 1
ATOM 1218 O O . LEU A 1 155 ? -23.135 19.683 0.749 1.00 93.56 155 LEU A O 1
ATOM 1222 N N . GLU A 1 156 ? -24.287 21.602 0.923 1.00 92.06 156 GLU A N 1
ATOM 1223 C CA . GLU A 1 156 ? -25.235 21.157 1.954 1.00 92.06 156 GLU A CA 1
ATOM 1224 C C . GLU A 1 156 ? -26.410 20.342 1.385 1.00 92.06 156 GLU A C 1
ATOM 1226 O O . GLU A 1 156 ? -27.302 19.912 2.121 1.00 92.06 156 GLU A O 1
ATOM 1231 N N . HIS A 1 157 ? -26.426 20.099 0.072 1.00 90.50 157 HIS A N 1
ATOM 1232 C CA . HIS A 1 157 ? -27.505 19.371 -0.577 1.00 90.50 157 HIS A CA 1
ATOM 1233 C C . HIS A 1 157 ? -27.550 17.891 -0.121 1.00 90.50 157 HIS A C 1
ATOM 1235 O O . HIS A 1 157 ? -26.505 17.237 -0.076 1.00 90.50 157 HIS A O 1
ATOM 1241 N N . PRO A 1 158 ? -28.741 17.304 0.141 1.00 85.12 158 PRO A N 1
ATOM 1242 C CA . PRO A 1 158 ? -28.864 15.915 0.616 1.00 85.12 158 PRO A CA 1
ATOM 1243 C C . PRO A 1 158 ? -28.308 14.853 -0.344 1.00 85.12 158 PRO A C 1
ATOM 1245 O O . PRO A 1 158 ? -27.938 13.752 0.066 1.00 85.12 158 PRO A O 1
ATOM 1248 N N . GLU A 1 159 ? -28.268 15.166 -1.639 1.00 85.62 159 GLU A N 1
ATOM 1249 C CA . GLU A 1 159 ? -27.699 14.286 -2.660 1.00 85.62 159 GLU A CA 1
ATOM 1250 C C . GLU A 1 159 ? -26.166 14.336 -2.642 1.00 85.62 159 GLU A C 1
ATOM 1252 O O . GLU A 1 159 ? -25.550 15.325 -3.044 1.00 85.62 159 GLU A O 1
ATOM 1257 N N . TRP A 1 160 ? -25.545 13.231 -2.223 1.00 80.19 160 TRP A N 1
ATOM 1258 C CA . TRP A 1 160 ? -24.098 13.135 -1.993 1.00 80.19 160 TRP A CA 1
ATOM 1259 C C . TRP A 1 160 ? -23.237 13.495 -3.215 1.00 80.19 160 TRP A C 1
ATOM 1261 O O . TRP A 1 160 ? -22.146 14.041 -3.056 1.00 80.19 160 TRP A O 1
ATOM 1271 N N . TRP A 1 161 ? -23.697 13.180 -4.430 1.00 84.50 161 TRP A N 1
ATOM 1272 C CA . TRP A 1 161 ? -22.964 13.470 -5.667 1.00 84.50 161 TRP A CA 1
ATOM 1273 C C . TRP A 1 161 ? -22.922 14.974 -5.933 1.00 84.50 161 TRP A C 1
ATOM 1275 O O . TRP A 1 161 ? -21.880 15.487 -6.336 1.00 84.50 161 TRP A O 1
ATOM 1285 N N . MET A 1 162 ? -24.004 15.682 -5.600 1.00 88.62 162 MET A N 1
ATOM 1286 C CA . MET A 1 162 ? -24.106 17.127 -5.752 1.00 88.62 162 MET A CA 1
ATOM 1287 C C . MET A 1 162 ? -23.250 17.869 -4.732 1.00 88.62 162 MET A C 1
ATOM 1289 O O . MET A 1 162 ? -22.384 18.667 -5.101 1.00 88.62 162 MET A O 1
ATOM 1293 N N . SER A 1 163 ? -23.406 17.485 -3.463 1.00 89.06 163 SER A N 1
ATOM 1294 C CA . SER A 1 163 ? -22.563 17.943 -2.359 1.00 89.06 163 SER A CA 1
ATOM 1295 C C . SER A 1 163 ? -21.077 17.805 -2.692 1.00 89.06 163 SER A C 1
ATOM 1297 O O . SER A 1 163 ? -20.294 18.753 -2.580 1.00 89.06 163 SER A O 1
ATOM 1299 N N . ASN A 1 164 ? -20.684 16.638 -3.206 1.00 86.12 164 ASN A N 1
ATOM 1300 C CA . ASN A 1 164 ? -19.299 16.384 -3.545 1.00 86.12 164 ASN A CA 1
ATOM 1301 C C . ASN A 1 164 ? -18.786 17.266 -4.700 1.00 86.12 164 ASN A C 1
ATOM 1303 O O . ASN A 1 164 ? -17.640 17.717 -4.658 1.00 86.12 164 ASN A O 1
ATOM 1307 N N . SER A 1 165 ? -19.569 17.462 -5.762 1.00 89.56 165 SER A N 1
ATOM 1308 C CA . SER A 1 165 ? -19.137 18.268 -6.913 1.00 89.56 165 SER A CA 1
ATOM 1309 C C . SER A 1 165 ? -18.889 19.730 -6.520 1.00 89.56 165 SER A C 1
ATOM 1311 O O . SER A 1 165 ? -17.864 20.292 -6.910 1.00 89.56 165 SER A O 1
ATOM 1313 N N . ALA A 1 166 ? -19.739 20.306 -5.663 1.00 93.38 166 ALA A N 1
ATOM 1314 C CA . ALA A 1 166 ? -19.546 21.652 -5.117 1.00 93.38 166 ALA A CA 1
ATOM 1315 C C . ALA A 1 166 ? -18.308 21.753 -4.211 1.00 93.38 166 ALA A C 1
ATOM 1317 O O . ALA A 1 166 ? -17.504 22.683 -4.327 1.00 93.38 166 ALA A O 1
ATOM 1318 N N . MET A 1 167 ? -18.105 20.750 -3.357 1.00 90.81 167 MET A N 1
ATOM 1319 C CA . MET A 1 167 ? -16.978 20.682 -2.429 1.00 90.81 167 MET A CA 1
ATOM 1320 C C . MET A 1 167 ? -15.615 20.753 -3.128 1.00 90.81 167 MET A C 1
ATOM 1322 O O . MET A 1 167 ? -14.709 21.409 -2.625 1.00 90.81 167 MET A O 1
ATOM 1326 N N . LEU A 1 168 ? -15.450 20.142 -4.308 1.00 89.69 168 LEU A N 1
ATOM 1327 C CA . LEU A 1 168 ? -14.172 20.181 -5.037 1.00 89.69 168 LEU A CA 1
ATOM 1328 C C . LEU A 1 168 ? -13.758 21.595 -5.442 1.00 89.69 168 LEU A C 1
ATOM 1330 O O . LEU A 1 168 ? -12.569 21.911 -5.419 1.00 89.69 168 LEU A O 1
ATOM 1334 N N . ILE A 1 169 ? -14.724 22.431 -5.820 1.00 93.62 169 ILE A N 1
ATOM 1335 C CA . ILE A 1 169 ? -14.469 23.834 -6.146 1.00 93.62 169 ILE A CA 1
ATOM 1336 C C . ILE A 1 169 ? -14.110 24.582 -4.863 1.00 93.62 169 ILE A C 1
ATOM 1338 O O . ILE A 1 169 ? -13.042 25.186 -4.801 1.00 93.62 169 ILE A O 1
ATOM 1342 N N . LEU A 1 170 ? -14.942 24.457 -3.823 1.00 95.25 170 LEU A N 1
ATOM 1343 C CA . LEU A 1 170 ? -14.728 25.107 -2.527 1.00 95.25 170 LEU A CA 1
ATOM 1344 C C . LEU A 1 170 ? -13.345 24.780 -1.945 1.00 95.25 170 LEU A C 1
ATOM 1346 O O . LEU A 1 170 ? -12.587 25.676 -1.585 1.00 95.25 170 LEU A O 1
ATOM 1350 N N . MET A 1 171 ? -12.961 23.506 -1.928 1.00 93.38 171 MET A N 1
ATOM 1351 C CA . MET A 1 171 ? -11.677 23.070 -1.384 1.00 93.38 171 MET A CA 1
ATOM 1352 C C . MET A 1 171 ? -10.485 23.587 -2.192 1.00 93.38 171 MET A C 1
ATOM 1354 O O . MET A 1 171 ? -9.459 23.908 -1.599 1.00 93.38 171 MET A O 1
ATOM 1358 N N . ARG A 1 172 ? -10.600 23.722 -3.522 1.00 94.19 172 ARG A N 1
ATOM 1359 C CA . ARG A 1 172 ? -9.565 24.378 -4.347 1.00 94.19 172 ARG A CA 1
ATOM 1360 C C . ARG A 1 172 ? -9.478 25.875 -4.057 1.00 94.19 172 ARG A C 1
ATOM 1362 O O . ARG A 1 172 ? -8.375 26.409 -3.988 1.00 94.19 172 ARG A O 1
ATOM 1369 N N . THR A 1 173 ? -10.614 26.535 -3.846 1.00 96.19 173 THR A N 1
ATOM 1370 C CA . THR A 1 173 ? -10.674 27.951 -3.459 1.00 96.19 173 THR A CA 1
ATOM 1371 C C . THR A 1 173 ? -10.000 28.196 -2.109 1.00 96.19 173 THR A C 1
ATOM 1373 O O . THR A 1 173 ? -9.115 29.048 -2.020 1.00 96.19 173 THR A O 1
ATOM 1376 N N . ALA A 1 174 ? -10.305 27.372 -1.104 1.00 96.88 174 ALA A N 1
ATOM 1377 C CA . ALA A 1 174 ? -9.631 27.411 0.192 1.00 96.88 174 ALA A CA 1
ATOM 1378 C C . ALA A 1 174 ? -8.139 27.057 0.092 1.00 96.88 174 ALA A C 1
ATOM 1380 O O . ALA A 1 174 ? -7.307 27.698 0.732 1.00 96.88 174 ALA A O 1
ATOM 1381 N N . ALA A 1 175 ? -7.768 26.073 -0.734 1.00 95.75 175 ALA A N 1
ATOM 1382 C CA . ALA A 1 175 ? -6.371 25.689 -0.940 1.00 95.75 175 ALA A CA 1
ATOM 1383 C C . ALA A 1 175 ? -5.537 26.832 -1.538 1.00 95.75 175 ALA A C 1
ATOM 1385 O O . ALA A 1 175 ? -4.371 26.983 -1.182 1.00 95.75 175 ALA A O 1
ATOM 1386 N N . ALA A 1 176 ? -6.139 27.680 -2.374 1.00 96.88 176 ALA A N 1
ATOM 1387 C CA . ALA A 1 176 ? -5.511 28.888 -2.905 1.00 96.88 176 ALA A CA 1
ATOM 1388 C C . ALA A 1 176 ? -5.410 30.045 -1.886 1.00 96.88 176 ALA A C 1
ATOM 1390 O O . ALA A 1 176 ? -4.822 31.079 -2.195 1.00 96.88 176 ALA A O 1
ATOM 1391 N N . GLY A 1 177 ? -5.933 29.875 -0.666 1.00 97.25 177 GLY A N 1
ATOM 1392 C CA . GLY A 1 177 ? -5.862 30.863 0.413 1.00 97.25 177 GLY A CA 1
ATOM 1393 C C . GLY A 1 177 ? -7.076 31.784 0.523 1.00 97.25 177 GLY A C 1
ATOM 1394 O O . GLY A 1 177 ? -7.048 32.715 1.327 1.00 97.25 177 GLY A O 1
ATOM 1395 N N . HIS A 1 178 ? -8.143 31.533 -0.238 1.00 97.62 178 HIS A N 1
ATOM 1396 C CA . HIS A 1 178 ? -9.336 32.377 -0.228 1.00 97.62 178 HIS A CA 1
ATOM 1397 C C . HIS A 1 178 ? -10.429 31.790 0.660 1.00 97.62 178 HIS A C 1
ATOM 1399 O O . HIS A 1 178 ? -10.748 30.610 0.538 1.00 97.62 178 HIS A O 1
ATOM 1405 N N . GLU A 1 179 ? -11.024 32.613 1.531 1.00 97.56 179 GLU A N 1
ATOM 1406 C CA . GLU A 1 179 ? -12.181 32.235 2.370 1.00 97.56 179 GLU A CA 1
ATOM 1407 C C . GLU A 1 179 ? -11.959 30.938 3.173 1.00 97.56 179 GLU A C 1
ATOM 1409 O O . GLU A 1 179 ? -12.889 30.176 3.439 1.00 97.56 179 GLU A O 1
ATOM 1414 N N . VAL A 1 180 ? -10.700 30.684 3.556 1.00 97.88 180 VAL A N 1
ATOM 1415 C CA . VAL A 1 180 ? -10.242 29.391 4.083 1.00 97.88 180 VAL A CA 1
ATOM 1416 C C . VAL A 1 180 ? -11.082 28.940 5.271 1.00 97.88 180 VAL A C 1
ATOM 1418 O O . VAL A 1 180 ? -11.586 27.823 5.267 1.00 97.88 180 VAL A O 1
ATOM 1421 N N . GLU A 1 181 ? -11.256 29.807 6.269 1.00 97.00 181 GLU A N 1
ATOM 1422 C CA . GLU A 1 181 ? -11.999 29.489 7.490 1.00 97.00 181 GLU A CA 1
ATOM 1423 C C . GLU A 1 181 ? -13.472 29.190 7.199 1.00 97.00 181 GLU A C 1
ATOM 1425 O O . GLU A 1 181 ? -13.996 28.162 7.625 1.00 97.00 181 GLU A O 1
ATOM 1430 N N . ARG A 1 182 ? -14.124 30.052 6.415 1.00 97.31 182 ARG A N 1
ATOM 1431 C CA . ARG A 1 182 ? -15.533 29.900 6.051 1.00 97.31 182 ARG A CA 1
ATOM 1432 C C . ARG A 1 182 ? -15.780 28.582 5.317 1.00 97.31 182 ARG A C 1
ATOM 1434 O O . ARG A 1 182 ? -16.735 27.868 5.615 1.00 97.31 182 ARG A O 1
ATOM 1441 N N . ILE A 1 183 ? -14.911 28.254 4.364 1.00 97.50 183 ILE A N 1
ATOM 1442 C CA . ILE A 1 183 ? -15.036 27.049 3.549 1.00 97.50 183 ILE A CA 1
ATOM 1443 C C . ILE A 1 183 ? -14.761 25.791 4.376 1.00 97.50 183 ILE A C 1
ATOM 1445 O O . ILE A 1 183 ? -15.551 24.849 4.318 1.00 97.50 183 ILE A O 1
ATOM 1449 N N . THR A 1 184 ? -13.676 25.745 5.156 1.00 96.31 184 THR A N 1
ATOM 1450 C CA . THR A 1 184 ? -13.351 24.547 5.947 1.00 96.31 184 THR A CA 1
ATOM 1451 C C . THR A 1 184 ? -14.395 24.281 7.032 1.00 96.31 184 THR A C 1
ATOM 1453 O O . THR A 1 184 ? -14.739 23.122 7.268 1.00 96.31 184 THR A O 1
ATOM 1456 N N . GLN A 1 185 ? -14.970 25.329 7.632 1.00 95.62 185 GLN A N 1
ATOM 1457 C CA . GLN A 1 185 ? -16.082 25.208 8.581 1.00 95.62 185 GLN A CA 1
ATOM 1458 C C . GLN A 1 185 ? -17.352 24.638 7.935 1.00 95.62 185 GLN A C 1
ATOM 1460 O O . GLN A 1 185 ? -18.020 23.817 8.561 1.00 95.62 185 GLN A O 1
ATOM 1465 N N . ALA A 1 186 ? -17.667 25.017 6.692 1.00 95.44 186 ALA A N 1
ATOM 1466 C CA . ALA A 1 186 ? -18.814 24.468 5.963 1.00 95.44 186 ALA A CA 1
ATOM 1467 C C . ALA A 1 186 ? -18.58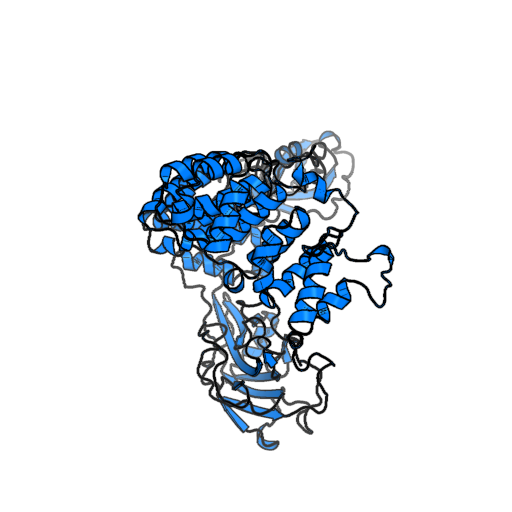4 23.009 5.520 1.00 95.44 186 ALA A C 1
ATOM 1469 O O . ALA A 1 186 ? -19.485 22.175 5.596 1.00 95.44 186 ALA A O 1
ATOM 1470 N N . VAL A 1 187 ? -17.366 22.673 5.080 1.00 93.12 187 VAL A N 1
ATOM 1471 C CA . VAL A 1 187 ? -17.040 21.338 4.548 1.00 93.12 187 VAL A CA 1
ATOM 1472 C C . VAL A 1 187 ? -16.909 20.279 5.647 1.00 93.12 187 VAL A C 1
ATOM 1474 O O . VAL A 1 187 ? -17.354 19.150 5.440 1.00 93.12 187 VAL A O 1
ATOM 1477 N N . ALA A 1 188 ? -16.338 20.609 6.810 1.00 91.69 188 ALA A N 1
ATOM 1478 C CA . ALA A 1 188 ? -16.102 19.647 7.894 1.00 91.69 188 ALA A CA 1
ATOM 1479 C C . ALA A 1 188 ? -17.336 18.807 8.298 1.00 91.69 188 ALA A C 1
ATOM 1481 O O . ALA A 1 188 ? -17.235 17.577 8.273 1.00 91.69 188 ALA A O 1
ATOM 1482 N N . PRO A 1 189 ? -18.502 19.394 8.649 1.00 89.88 189 PRO A N 1
ATOM 1483 C CA . PRO A 1 189 ? -19.663 18.612 9.077 1.00 89.88 189 PRO A CA 1
ATOM 1484 C C . PRO A 1 189 ? -20.211 17.726 7.954 1.00 89.88 189 PRO A C 1
ATOM 1486 O O . PRO A 1 189 ? -20.586 16.581 8.204 1.00 89.88 189 PRO A O 1
ATOM 1489 N N . VAL A 1 190 ? -20.201 18.219 6.712 1.00 87.56 190 VAL A N 1
ATOM 1490 C CA . VAL A 1 190 ? -20.630 17.451 5.536 1.00 87.56 190 VAL A CA 1
ATOM 1491 C C . VAL A 1 190 ? -19.706 16.258 5.313 1.00 87.56 190 VAL A C 1
ATOM 1493 O O . VAL A 1 190 ? -20.177 15.145 5.090 1.00 87.56 190 VAL A O 1
ATOM 1496 N N . MET A 1 191 ? -18.393 16.461 5.437 1.00 84.50 191 MET A N 1
ATOM 1497 C CA . MET A 1 191 ? -17.405 15.394 5.305 1.00 84.50 191 MET A CA 1
ATOM 1498 C C . MET A 1 191 ? -17.553 14.346 6.416 1.00 84.50 191 MET A C 1
ATOM 1500 O O . MET A 1 191 ? -17.551 13.158 6.111 1.00 84.50 191 MET A O 1
ATOM 1504 N N . ALA A 1 192 ? -17.743 14.757 7.675 1.00 82.25 192 ALA A N 1
ATOM 1505 C CA . ALA A 1 192 ? -17.925 13.845 8.809 1.00 82.25 192 ALA A CA 1
ATOM 1506 C C . ALA A 1 192 ? -19.234 13.034 8.736 1.00 82.25 192 ALA A C 1
ATOM 1508 O O . ALA A 1 192 ? -19.282 11.889 9.186 1.00 82.25 192 ALA A O 1
ATOM 1509 N N . ALA A 1 193 ? -20.293 13.605 8.153 1.00 77.94 193 ALA A N 1
ATOM 1510 C CA . ALA A 1 193 ? -21.580 12.935 7.978 1.00 77.94 193 ALA A CA 1
ATOM 1511 C C . ALA A 1 193 ? -21.646 12.039 6.725 1.00 77.94 193 ALA A C 1
ATOM 1513 O O . ALA A 1 193 ? -22.550 11.204 6.613 1.00 77.94 193 ALA A O 1
ATOM 1514 N N . ASN A 1 194 ? -20.725 12.194 5.765 1.00 71.50 194 ASN A N 1
ATOM 1515 C CA . ASN A 1 194 ? -20.814 11.506 4.481 1.00 71.50 194 ASN A CA 1
ATOM 1516 C C . ASN A 1 194 ? -20.323 10.054 4.551 1.00 71.50 194 ASN A C 1
ATOM 1518 O O . ASN A 1 194 ? -19.165 9.729 4.295 1.00 71.50 194 ASN A O 1
ATOM 1522 N N . GLN A 1 195 ? -21.272 9.166 4.816 1.00 63.34 195 GLN A N 1
ATOM 1523 C CA . GLN A 1 195 ? -21.094 7.720 4.856 1.00 63.34 195 GLN A CA 1
ATOM 1524 C C . GLN A 1 195 ? -21.255 7.042 3.477 1.00 63.34 195 GLN A C 1
ATOM 1526 O O . GLN A 1 195 ? -21.693 5.902 3.413 1.00 63.34 195 GLN A O 1
ATOM 1531 N N . ARG A 1 196 ? -20.986 7.701 2.340 1.00 61.28 196 ARG A N 1
ATOM 1532 C CA . ARG A 1 196 ? -21.068 7.059 1.010 1.00 61.28 196 ARG A CA 1
ATOM 1533 C C . ARG A 1 196 ? -19.768 7.251 0.224 1.00 61.28 196 ARG A C 1
ATOM 1535 O O . ARG A 1 196 ? -19.264 8.361 0.072 1.00 61.28 196 ARG A O 1
ATOM 1542 N N . TYR A 1 197 ? -19.201 6.135 -0.243 1.00 55.28 197 TYR A N 1
ATOM 1543 C CA . TYR A 1 197 ? -17.871 6.060 -0.859 1.00 55.28 197 TYR A CA 1
ATOM 1544 C C . TYR A 1 197 ? -17.698 6.928 -2.121 1.00 55.28 197 TYR A C 1
ATOM 1546 O O . TYR A 1 197 ? -18.613 7.076 -2.928 1.00 55.28 197 TYR A O 1
ATOM 1554 N N . GLY A 1 198 ? -16.458 7.396 -2.336 1.00 53.75 198 GLY A N 1
ATOM 1555 C CA . GLY A 1 198 ? -15.910 7.641 -3.675 1.00 53.75 198 GLY A CA 1
ATOM 1556 C C . GLY A 1 198 ? -14.879 8.764 -3.773 1.00 53.75 198 GLY A C 1
ATOM 1557 O O . GLY A 1 198 ? -13.783 8.564 -4.295 1.00 53.75 198 GLY A O 1
ATOM 1558 N N . ARG A 1 199 ? -15.211 9.969 -3.300 1.00 56.12 199 ARG A N 1
ATOM 1559 C CA . ARG A 1 199 ? -14.515 11.185 -3.765 1.00 56.12 199 ARG A CA 1
ATOM 1560 C C . ARG A 1 199 ? -13.757 11.980 -2.697 1.00 56.12 199 ARG A C 1
ATOM 1562 O O . ARG A 1 199 ? -12.937 12.809 -3.073 1.00 56.12 199 ARG A O 1
ATOM 1569 N N . TRP A 1 200 ? -13.891 11.615 -1.421 1.00 61.47 200 TRP A N 1
ATOM 1570 C CA . TRP A 1 200 ? -13.078 12.106 -0.289 1.00 61.47 200 TRP A CA 1
ATOM 1571 C C . TRP A 1 200 ? -11.724 11.403 -0.145 1.00 61.47 200 TRP A C 1
ATOM 1573 O O . TRP A 1 200 ? -10.943 11.713 0.750 1.00 61.47 200 TRP A O 1
ATOM 1583 N N . SER A 1 201 ? -11.452 10.408 -0.992 1.00 63.81 201 SER A N 1
ATOM 1584 C CA . SER A 1 201 ? -10.224 9.629 -0.898 1.00 63.81 201 SER A CA 1
ATOM 1585 C C . SER A 1 201 ? -8.992 10.487 -1.196 1.00 63.81 201 SER A C 1
ATOM 1587 O O . SER A 1 201 ? -9.049 11.508 -1.894 1.00 63.81 201 SER A O 1
ATOM 1589 N N . ASN A 1 202 ? -7.840 10.017 -0.721 1.00 61.41 202 ASN A N 1
ATOM 1590 C CA . ASN A 1 202 ? -6.544 10.628 -1.003 1.00 61.41 202 ASN A CA 1
ATOM 1591 C C . ASN A 1 202 ? -6.292 10.833 -2.517 1.00 61.41 202 ASN A C 1
ATOM 1593 O O . ASN A 1 202 ? -5.600 11.767 -2.909 1.00 61.41 202 ASN A O 1
ATOM 1597 N N . TRP A 1 203 ? -6.901 10.022 -3.392 1.00 64.31 203 TRP A N 1
ATOM 1598 C CA . TRP A 1 203 ? -6.799 10.187 -4.847 1.00 64.31 203 TRP A CA 1
ATOM 1599 C C . TRP A 1 203 ? -7.309 11.542 -5.346 1.00 64.31 203 TRP A C 1
ATOM 1601 O O . TRP A 1 203 ? -6.738 12.103 -6.281 1.00 64.31 203 TRP A O 1
ATOM 1611 N N . THR A 1 204 ? -8.364 12.074 -4.729 1.00 76.62 204 THR A N 1
ATOM 1612 C CA . THR A 1 204 ? -8.965 13.351 -5.127 1.00 76.62 204 THR A CA 1
ATOM 1613 C C . THR A 1 204 ? -8.361 14.522 -4.364 1.00 76.62 204 THR A C 1
ATOM 1615 O O . THR A 1 204 ? -8.056 15.551 -4.967 1.00 76.62 204 THR A O 1
ATOM 1618 N N . MET A 1 205 ? -8.180 14.362 -3.050 1.00 84.94 205 MET A N 1
ATOM 1619 C CA . MET A 1 205 ? -7.726 15.437 -2.167 1.00 84.94 205 MET A CA 1
ATOM 1620 C C . MET A 1 205 ? -6.211 15.638 -2.195 1.00 84.94 205 MET A C 1
ATOM 1622 O O . MET A 1 205 ? -5.752 16.770 -2.083 1.00 84.94 205 MET A O 1
ATOM 1626 N N . GLY A 1 206 ? -5.428 14.578 -2.411 1.00 85.69 206 GLY A N 1
ATOM 1627 C CA . GLY A 1 206 ? -3.966 14.643 -2.454 1.00 85.69 206 GLY A CA 1
ATOM 1628 C C . GLY A 1 206 ? -3.419 15.666 -3.461 1.00 85.69 206 GLY A C 1
ATOM 1629 O O . GLY A 1 206 ? -2.550 16.451 -3.087 1.00 85.69 206 GLY A O 1
ATOM 1630 N N . PRO A 1 207 ? -3.914 15.725 -4.716 1.00 87.38 207 PRO A N 1
ATOM 1631 C CA . PRO A 1 207 ? -3.541 16.781 -5.659 1.00 87.38 207 PRO A CA 1
ATOM 1632 C C . PRO A 1 207 ? -3.851 18.197 -5.158 1.00 87.38 207 PRO A C 1
ATOM 1634 O O . PRO A 1 207 ? -2.992 19.060 -5.279 1.00 87.38 207 PRO A O 1
ATOM 1637 N N . ILE A 1 208 ? -5.021 18.420 -4.545 1.00 90.19 208 ILE A N 1
ATOM 1638 C CA . ILE A 1 208 ? -5.387 19.731 -3.981 1.00 90.19 208 ILE A CA 1
ATOM 1639 C C . ILE A 1 208 ? -4.412 20.098 -2.858 1.00 90.19 208 ILE A C 1
ATOM 1641 O O . ILE A 1 208 ? -3.894 21.206 -2.839 1.00 90.19 208 ILE A O 1
ATOM 1645 N N . MET A 1 209 ? -4.083 19.145 -1.978 1.00 91.38 209 MET A N 1
ATOM 1646 C CA . MET A 1 209 ? -3.165 19.386 -0.860 1.00 91.38 209 MET A CA 1
ATOM 1647 C C . MET A 1 209 ? -1.748 19.750 -1.312 1.00 91.38 209 MET A C 1
ATOM 1649 O O . MET A 1 209 ? -1.080 20.532 -0.644 1.00 91.38 209 MET A O 1
ATOM 1653 N N . LYS A 1 210 ? -1.295 19.235 -2.462 1.00 89.19 210 LYS A N 1
ATOM 1654 C CA . LYS A 1 210 ? -0.003 19.619 -3.055 1.00 89.19 210 LYS A CA 1
ATOM 1655 C C . LYS A 1 210 ? 0.022 21.063 -3.561 1.00 89.19 210 LYS A C 1
ATOM 1657 O O . LYS A 1 210 ? 1.101 21.636 -3.666 1.00 89.19 210 LYS A O 1
ATOM 1662 N N . GLU A 1 211 ? -1.138 21.617 -3.898 1.00 90.31 211 GLU A N 1
ATOM 1663 C CA . GLU A 1 211 ? -1.307 22.992 -4.383 1.00 90.31 211 GLU A CA 1
ATOM 1664 C C . GLU A 1 211 ? -1.692 23.966 -3.251 1.00 90.31 211 GLU A C 1
ATOM 1666 O O . GLU A 1 211 ? -1.667 25.177 -3.458 1.00 90.31 211 GLU A O 1
ATOM 1671 N N . THR A 1 212 ? -2.015 23.459 -2.054 1.00 95.38 212 THR A N 1
ATOM 1672 C CA . THR A 1 212 ? -2.430 24.268 -0.901 1.00 95.38 212 THR A CA 1
ATOM 1673 C C . THR A 1 212 ? -1.329 25.225 -0.450 1.00 95.38 212 THR A C 1
ATOM 1675 O O . THR A 1 212 ? -0.235 24.806 -0.055 1.00 95.38 212 THR A O 1
ATOM 1678 N N . VAL A 1 213 ? -1.646 26.521 -0.426 1.00 97.25 213 VAL A N 1
ATOM 1679 C CA . VAL A 1 213 ? -0.729 27.568 0.034 1.00 97.25 213 VAL A CA 1
ATOM 1680 C C . VAL A 1 213 ? -0.406 27.403 1.526 1.00 97.25 213 VAL A C 1
ATOM 1682 O O . VAL A 1 213 ? -1.296 27.047 2.304 1.00 97.25 213 VAL A O 1
ATOM 1685 N N . PRO A 1 214 ? 0.826 27.716 1.981 1.00 97.25 214 PRO A N 1
ATOM 1686 C CA . PRO A 1 214 ? 1.230 27.516 3.377 1.00 97.25 214 PRO A CA 1
ATOM 1687 C C . PRO A 1 214 ? 0.290 28.148 4.412 1.00 97.25 214 PRO A C 1
ATOM 1689 O O . PRO A 1 214 ? 0.029 27.550 5.450 1.00 97.25 214 PRO A O 1
ATOM 1692 N N . ALA A 1 215 ? -0.274 29.324 4.110 1.00 97.00 215 ALA A N 1
ATOM 1693 C CA . ALA A 1 215 ? -1.196 30.027 5.004 1.00 97.00 215 ALA A CA 1
ATOM 1694 C C . ALA A 1 215 ? -2.520 29.273 5.246 1.00 97.00 215 ALA A C 1
ATOM 1696 O O . ALA A 1 215 ? -3.133 29.450 6.295 1.00 97.00 215 ALA A O 1
ATOM 1697 N N . ALA A 1 216 ? -2.952 28.423 4.309 1.00 97.69 216 ALA A N 1
ATOM 1698 C CA . ALA A 1 216 ? -4.187 27.654 4.435 1.00 97.69 216 ALA A CA 1
ATOM 1699 C C . ALA A 1 216 ? -3.981 26.307 5.155 1.00 97.69 216 ALA A C 1
ATOM 1701 O O . ALA A 1 216 ? -4.920 25.772 5.744 1.00 97.69 216 ALA A O 1
ATOM 1702 N N . GLN A 1 217 ? -2.758 25.762 5.148 1.00 96.31 217 GLN A N 1
ATOM 1703 C CA . GLN A 1 217 ? -2.446 24.427 5.679 1.00 96.31 217 GLN A CA 1
ATOM 1704 C C . GLN A 1 217 ? -2.915 24.186 7.130 1.00 96.31 217 GLN A C 1
ATOM 1706 O O . GLN A 1 217 ? -3.482 23.117 7.369 1.00 96.31 217 GLN A O 1
ATOM 1711 N N . PRO A 1 218 ? -2.776 25.133 8.087 1.00 97.31 218 PRO A N 1
ATOM 1712 C CA . PRO A 1 218 ? -3.255 24.922 9.456 1.00 97.31 218 PRO A CA 1
ATOM 1713 C C . PRO A 1 218 ? -4.769 24.689 9.545 1.00 97.31 218 PRO A C 1
ATOM 1715 O O . PRO A 1 218 ? -5.215 23.817 10.288 1.00 97.31 218 PRO A O 1
ATOM 1718 N N . ALA A 1 219 ? -5.563 25.420 8.755 1.00 97.69 219 ALA A N 1
ATOM 1719 C CA . ALA A 1 219 ? -7.017 25.276 8.744 1.00 97.69 219 ALA A CA 1
ATOM 1720 C C . ALA A 1 219 ? -7.450 23.935 8.131 1.00 97.69 219 ALA A C 1
ATOM 1722 O O . ALA A 1 219 ? -8.353 23.286 8.654 1.00 97.69 219 ALA A O 1
ATOM 1723 N N . PHE A 1 220 ? -6.775 23.478 7.069 1.00 96.62 220 PHE A N 1
ATOM 1724 C CA . PHE A 1 220 ? -7.004 22.139 6.512 1.00 96.62 220 PHE A CA 1
ATOM 1725 C C . PHE A 1 220 ? -6.651 21.038 7.510 1.00 96.62 220 PHE A C 1
ATOM 1727 O O . PHE A 1 220 ? -7.422 20.094 7.667 1.00 96.62 220 PHE A O 1
ATOM 1734 N N . LEU A 1 221 ? -5.521 21.164 8.212 1.00 96.50 221 LEU A N 1
ATOM 1735 C CA . LEU A 1 221 ? -5.129 20.197 9.231 1.00 96.50 221 LEU A CA 1
ATOM 1736 C C . LEU A 1 221 ? -6.181 20.125 10.348 1.00 96.50 221 LEU A C 1
ATOM 1738 O O . LEU A 1 221 ? -6.628 19.033 10.697 1.00 96.50 221 LEU A O 1
ATOM 1742 N N . GLN A 1 222 ? -6.636 21.275 10.852 1.00 97.31 222 GLN A N 1
ATOM 1743 C CA . GLN A 1 222 ? -7.688 21.333 11.866 1.00 97.31 222 GLN A CA 1
ATOM 1744 C C . GLN A 1 222 ? -9.006 20.720 11.374 1.00 97.31 222 GLN A C 1
ATOM 1746 O O . GLN A 1 222 ? -9.656 19.992 12.123 1.00 97.31 222 GLN A O 1
ATOM 1751 N N . MET A 1 223 ? -9.382 20.980 10.121 1.00 95.56 223 MET A N 1
ATOM 1752 C CA . MET A 1 223 ? -10.574 20.411 9.497 1.00 95.56 223 MET A CA 1
ATOM 1753 C C . MET A 1 223 ? -10.482 18.883 9.389 1.00 95.56 223 MET A C 1
ATOM 1755 O O . MET A 1 223 ? -11.394 18.180 9.808 1.00 95.56 223 MET A O 1
ATOM 1759 N N . PHE A 1 224 ? -9.377 18.334 8.876 1.00 94.50 224 PHE A N 1
ATOM 1760 C CA . PHE A 1 224 ? -9.217 16.879 8.778 1.00 94.50 224 PHE A CA 1
ATOM 1761 C C . PHE A 1 224 ? -9.155 16.211 10.151 1.00 94.50 224 PHE A C 1
ATOM 1763 O O . PHE A 1 224 ? -9.731 15.141 10.332 1.00 94.50 224 PHE A O 1
ATOM 1770 N N . ALA A 1 225 ? -8.510 16.852 11.125 1.00 95.44 225 ALA A N 1
ATOM 1771 C CA . ALA A 1 225 ? -8.460 16.375 12.497 1.00 95.44 225 ALA A CA 1
ATOM 1772 C C . ALA A 1 225 ? -9.846 16.341 13.160 1.00 95.44 225 ALA A C 1
ATOM 1774 O O . ALA A 1 225 ? -10.170 15.365 13.835 1.00 95.44 225 ALA A O 1
ATOM 1775 N N . SER A 1 226 ? -10.678 17.370 12.953 1.00 94.50 226 SER A N 1
ATOM 1776 C CA . SER A 1 226 ? -12.040 17.393 13.497 1.00 94.50 226 SER A CA 1
ATOM 1777 C C . SER A 1 226 ? -12.927 16.338 12.840 1.00 94.50 226 SER A C 1
ATOM 1779 O O . SER A 1 226 ? -13.661 15.646 13.540 1.00 94.50 226 SER A O 1
ATOM 1781 N N . VAL A 1 227 ? -12.801 16.144 11.523 1.00 90.88 227 VAL A N 1
ATOM 1782 C CA . VAL A 1 227 ? -13.500 15.077 10.794 1.00 90.88 227 VAL A CA 1
ATOM 1783 C C . VAL A 1 227 ? -13.054 13.697 11.282 1.00 90.88 227 VAL A C 1
ATOM 1785 O O . VAL A 1 227 ? -13.896 12.828 11.486 1.00 90.88 227 VAL A O 1
ATOM 1788 N N . TYR A 1 228 ? -11.755 13.488 11.512 1.00 90.25 228 TYR A N 1
ATOM 1789 C CA . TYR A 1 228 ? -11.221 12.228 12.035 1.00 90.25 228 TYR A CA 1
ATOM 1790 C C . TYR A 1 228 ? -11.757 11.910 13.441 1.00 90.25 228 TYR A C 1
ATOM 1792 O O . TYR A 1 228 ? -12.151 10.775 13.711 1.00 90.25 228 TYR A O 1
ATOM 1800 N N . ASP A 1 229 ? -11.794 12.902 14.339 1.00 90.44 229 ASP A N 1
ATOM 1801 C CA . ASP A 1 229 ? -12.303 12.724 15.708 1.00 90.44 229 ASP A CA 1
ATOM 1802 C C . ASP A 1 229 ? -13.824 12.503 15.728 1.00 90.44 229 ASP A C 1
ATOM 1804 O O . ASP A 1 229 ? -14.316 11.660 16.475 1.00 90.44 229 ASP A O 1
ATOM 1808 N N . ALA A 1 230 ? -14.564 13.213 14.869 1.00 87.38 230 ALA A N 1
ATOM 1809 C CA . ALA A 1 230 ? -16.021 13.129 14.774 1.00 87.38 230 ALA A CA 1
ATOM 1810 C C . ALA A 1 230 ? -16.532 11.939 13.943 1.00 87.38 230 ALA A C 1
ATOM 1812 O O . ALA A 1 230 ? -17.741 11.699 13.917 1.00 87.38 230 ALA A O 1
ATOM 1813 N N . TRP A 1 231 ? -15.652 11.204 13.252 1.00 81.62 231 TRP A N 1
ATOM 1814 C CA . TRP A 1 231 ? -16.069 10.090 12.401 1.00 81.62 231 TRP A CA 1
ATOM 1815 C C . TRP A 1 231 ? -16.804 9.021 13.234 1.00 81.62 231 TRP A C 1
ATOM 1817 O O . TRP A 1 231 ? -16.285 8.606 14.276 1.00 81.62 231 TRP A O 1
ATOM 1827 N N . PRO A 1 232 ? -17.991 8.549 12.818 1.00 72.38 232 PRO A N 1
ATOM 1828 C CA . PRO A 1 232 ? -18.814 7.653 13.631 1.00 72.38 232 PRO A CA 1
ATOM 1829 C C . PRO A 1 232 ? -18.229 6.235 13.761 1.00 72.38 232 PRO A C 1
ATOM 1831 O O . PRO A 1 232 ? -17.637 5.721 12.811 1.00 72.38 232 PRO A O 1
ATOM 1834 N N . VAL A 1 233 ? -18.463 5.610 14.925 1.00 68.50 233 VAL A N 1
ATOM 1835 C CA . VAL A 1 233 ? -18.203 4.189 15.243 1.00 68.50 233 VAL A CA 1
ATOM 1836 C C . VAL A 1 233 ? -19.517 3.560 15.736 1.00 68.50 233 VAL A C 1
ATOM 1838 O O . VAL A 1 233 ? -20.076 4.089 16.701 1.00 68.50 233 VAL A O 1
ATOM 1841 N N . PRO A 1 234 ? -20.035 2.461 15.149 1.00 60.75 234 PRO A N 1
ATOM 1842 C CA . PRO A 1 234 ? -19.616 1.799 13.906 1.00 60.75 234 PRO A CA 1
ATOM 1843 C C . PRO A 1 234 ? -19.989 2.602 12.644 1.00 60.75 234 PRO A C 1
ATOM 1845 O O . PRO A 1 234 ? -20.982 3.331 12.626 1.00 60.75 234 PRO A O 1
ATOM 1848 N N . SER A 1 235 ? -19.236 2.435 11.550 1.00 54.25 235 SER A N 1
ATOM 1849 C CA . SER A 1 235 ? -19.531 3.089 10.265 1.00 54.25 235 SER A CA 1
ATOM 1850 C C . SER A 1 235 ? -20.434 2.227 9.367 1.00 54.25 235 SER A C 1
ATOM 1852 O O . SER A 1 235 ? -20.005 1.199 8.842 1.00 54.25 235 SER A O 1
ATOM 1854 N N . ALA A 1 236 ? -21.668 2.677 9.109 1.00 50.62 236 ALA A N 1
ATOM 1855 C CA . ALA A 1 236 ? -22.630 2.015 8.212 1.00 50.62 236 ALA A CA 1
ATOM 1856 C C . ALA A 1 236 ? -22.371 2.286 6.706 1.00 50.62 236 ALA A C 1
ATOM 1858 O O . ALA A 1 236 ? -23.237 2.064 5.861 1.00 50.62 236 ALA A O 1
ATOM 1859 N N . ALA A 1 237 ? -21.185 2.800 6.362 1.00 52.81 237 ALA A N 1
ATOM 1860 C CA . ALA A 1 237 ? -20.935 3.578 5.148 1.00 52.81 237 ALA A CA 1
ATOM 1861 C C . ALA A 1 237 ? -20.632 2.798 3.854 1.00 52.81 237 ALA A C 1
ATOM 1863 O O . ALA A 1 237 ? -20.413 3.400 2.797 1.00 52.81 237 ALA A O 1
ATOM 1864 N N . HIS A 1 238 ? -20.550 1.469 3.905 1.00 47.31 238 HIS A N 1
ATOM 1865 C CA . HIS A 1 238 ? -20.141 0.689 2.738 1.00 47.31 238 HIS A CA 1
ATOM 1866 C C . HIS A 1 238 ? -21.358 0.052 2.037 1.00 47.31 238 HIS A C 1
ATOM 1868 O O . HIS A 1 238 ? -22.178 -0.574 2.709 1.00 47.31 238 HIS A O 1
ATOM 1874 N N . PRO A 1 239 ? -21.499 0.174 0.696 1.00 43.44 239 PRO A N 1
ATOM 1875 C CA . PRO A 1 239 ? -22.604 -0.439 -0.058 1.00 43.44 239 PRO A CA 1
ATOM 1876 C C . PRO A 1 239 ? -22.596 -1.972 0.011 1.00 43.44 239 PRO A C 1
ATOM 1878 O O . PRO A 1 239 ? -23.619 -2.607 -0.232 1.00 43.44 239 PRO A O 1
ATOM 1881 N N . GLU A 1 240 ? -21.461 -2.557 0.391 1.00 43.59 240 GLU A N 1
ATOM 1882 C CA . GLU A 1 240 ? -21.398 -3.905 0.943 1.00 43.59 240 GLU A CA 1
ATOM 1883 C C . GLU A 1 240 ? -21.398 -3.786 2.473 1.00 43.59 240 GLU A C 1
ATOM 1885 O O . GLU A 1 240 ? -20.337 -3.512 3.040 1.00 43.59 240 GLU A O 1
ATOM 1890 N N . PRO A 1 241 ? -22.538 -3.980 3.160 1.00 39.84 241 PRO A N 1
ATOM 1891 C CA . PRO A 1 241 ? -22.664 -3.883 4.622 1.00 39.84 241 PRO A CA 1
ATOM 1892 C C . PRO A 1 241 ? -21.832 -4.912 5.424 1.00 39.84 241 PRO A C 1
ATOM 1894 O O . PRO A 1 241 ? -22.137 -5.185 6.577 1.00 39.84 241 PRO A O 1
ATOM 1897 N N . LYS A 1 242 ? -20.785 -5.502 4.830 1.00 47.72 242 LYS A N 1
ATOM 1898 C CA . LYS A 1 242 ? -19.975 -6.597 5.380 1.00 47.72 242 LYS A CA 1
ATOM 1899 C C . LYS A 1 242 ? -18.458 -6.415 5.214 1.00 47.72 242 LYS A C 1
ATOM 1901 O O . LYS A 1 242 ? -17.732 -7.375 5.440 1.00 47.72 242 LYS A O 1
ATOM 1906 N N . HIS A 1 243 ? -17.949 -5.237 4.824 1.00 45.03 243 HIS A N 1
ATOM 1907 C CA . HIS A 1 243 ? -16.494 -5.014 4.829 1.00 45.03 243 HIS A CA 1
ATOM 1908 C C . HIS A 1 243 ? -16.042 -4.546 6.229 1.00 45.03 243 HIS A C 1
ATOM 1910 O O . HIS A 1 243 ? -16.390 -3.426 6.611 1.00 45.03 243 HIS A O 1
ATOM 1916 N N . PRO A 1 244 ? -15.289 -5.358 6.998 1.00 43.44 244 PRO A N 1
ATOM 1917 C CA . PRO A 1 244 ? -14.873 -5.029 8.368 1.00 43.44 244 PRO A CA 1
ATOM 1918 C C . PRO A 1 244 ? -13.977 -3.778 8.467 1.00 43.44 244 PRO A C 1
ATOM 1920 O O . PRO A 1 244 ? -13.858 -3.200 9.538 1.00 43.44 244 PRO A O 1
ATOM 1923 N N . ASP A 1 245 ? -13.419 -3.300 7.348 1.00 52.94 245 ASP A N 1
ATOM 1924 C CA . ASP A 1 245 ? -12.503 -2.147 7.321 1.00 52.94 245 ASP A CA 1
ATOM 1925 C C . ASP A 1 245 ? -13.128 -0.812 6.863 1.00 52.94 245 ASP A C 1
ATOM 1927 O O . ASP A 1 245 ? -12.392 0.078 6.439 1.00 52.94 245 ASP A O 1
ATOM 1931 N N . SER A 1 246 ? -14.458 -0.635 6.878 1.00 59.94 246 SER A N 1
ATOM 1932 C CA . SER A 1 246 ? -15.070 0.614 6.375 1.00 59.94 246 SER A CA 1
ATOM 1933 C C . SER A 1 246 ? -14.548 1.851 7.124 1.00 59.94 246 SER A C 1
ATOM 1935 O O . SER A 1 246 ? -14.082 2.804 6.500 1.00 59.94 246 SER A O 1
ATOM 1937 N N . GLU A 1 247 ? -14.528 1.810 8.456 1.00 72.25 247 GLU A N 1
ATOM 1938 C CA . GLU A 1 247 ? -13.989 2.877 9.299 1.00 72.25 247 GLU A CA 1
ATOM 1939 C C . GLU A 1 247 ? -12.480 3.056 9.120 1.00 72.25 247 GLU A C 1
ATOM 1941 O O . GLU A 1 247 ? -12.014 4.178 8.889 1.00 72.25 247 GLU A O 1
ATOM 1946 N N . LEU A 1 248 ? -11.712 1.965 9.202 1.00 72.81 248 LEU A N 1
ATOM 1947 C CA . LEU A 1 248 ? -10.258 2.013 9.067 1.00 72.81 248 LEU A CA 1
ATOM 1948 C C . LEU A 1 248 ? -9.852 2.580 7.702 1.00 72.81 248 LEU A C 1
ATOM 1950 O O . LEU A 1 248 ? -8.891 3.342 7.611 1.00 72.81 248 LEU A O 1
ATOM 1954 N N . HIS A 1 249 ? -10.603 2.278 6.643 1.00 75.00 249 HIS A N 1
ATOM 1955 C CA . HIS A 1 249 ? -10.364 2.810 5.307 1.00 75.00 249 HIS A CA 1
ATOM 1956 C C . HIS A 1 249 ? -10.502 4.340 5.257 1.00 75.00 249 HIS A C 1
ATOM 1958 O O . HIS A 1 249 ? -9.592 5.027 4.783 1.00 75.00 249 HIS A O 1
ATOM 1964 N N . PHE A 1 250 ? -11.608 4.893 5.769 1.00 78.31 250 PHE A N 1
ATOM 1965 C CA . PHE A 1 250 ? -11.841 6.344 5.766 1.00 78.31 250 PHE A CA 1
ATOM 1966 C C . PHE A 1 250 ? -10.888 7.086 6.704 1.00 78.31 250 PHE A C 1
ATOM 1968 O O . PHE A 1 250 ? -10.274 8.081 6.311 1.00 78.31 250 PHE A O 1
ATOM 1975 N N . THR A 1 251 ? -10.699 6.571 7.917 1.00 83.44 251 THR A N 1
ATOM 1976 C CA . THR A 1 251 ? -9.770 7.158 8.889 1.00 83.44 251 THR A CA 1
ATOM 1977 C C . THR A 1 251 ? -8.323 7.086 8.396 1.00 83.44 251 THR A C 1
ATOM 1979 O O . THR A 1 251 ? -7.578 8.040 8.592 1.00 83.44 251 THR A O 1
ATOM 1982 N N . THR A 1 252 ? -7.925 6.046 7.651 1.00 85.81 252 THR A N 1
ATOM 1983 C CA . THR A 1 252 ? -6.594 5.976 7.012 1.00 85.81 252 THR A CA 1
ATOM 1984 C C . THR A 1 252 ? -6.437 6.990 5.875 1.00 85.81 252 THR A C 1
ATOM 1986 O O . THR A 1 252 ? -5.360 7.571 5.712 1.00 85.81 252 THR A O 1
ATOM 1989 N N . ALA A 1 253 ? -7.493 7.258 5.100 1.00 84.62 253 ALA A N 1
ATOM 1990 C CA . ALA A 1 253 ? -7.462 8.315 4.089 1.00 84.62 253 ALA A CA 1
ATOM 1991 C C . ALA A 1 253 ? -7.258 9.701 4.730 1.00 84.62 253 ALA A C 1
ATOM 1993 O O . ALA A 1 253 ? -6.398 10.457 4.277 1.00 84.62 253 ALA A O 1
ATOM 1994 N N . LEU A 1 254 ? -7.977 9.999 5.819 1.00 88.69 254 LEU A N 1
ATOM 1995 C CA . LEU A 1 254 ? -7.800 11.223 6.611 1.00 88.69 254 LEU A CA 1
ATOM 1996 C C . LEU A 1 254 ? -6.409 11.297 7.247 1.00 88.69 254 LEU A C 1
ATOM 1998 O O . LEU A 1 254 ? -5.741 12.320 7.127 1.00 88.69 254 LEU A O 1
ATOM 2002 N N . ALA A 1 255 ? -5.935 10.200 7.841 1.00 92.06 255 ALA A N 1
ATOM 2003 C CA . ALA A 1 255 ? -4.595 10.095 8.409 1.00 92.06 255 ALA A CA 1
ATOM 2004 C C . ALA A 1 255 ? -3.512 10.422 7.372 1.00 92.06 255 ALA A C 1
ATOM 2006 O O . ALA A 1 255 ? -2.574 11.155 7.670 1.00 92.06 255 ALA A O 1
ATOM 2007 N N . THR A 1 256 ? -3.670 9.941 6.135 1.00 91.56 256 THR A N 1
ATOM 2008 C CA . THR A 1 256 ? -2.742 10.233 5.033 1.00 91.56 256 THR A CA 1
ATOM 2009 C C . THR A 1 256 ? -2.757 11.715 4.646 1.00 91.56 256 THR A C 1
ATOM 2011 O O . THR A 1 256 ? -1.700 12.291 4.397 1.00 91.56 256 THR A O 1
ATOM 2014 N N . LEU A 1 257 ? -3.936 12.349 4.609 1.00 90.94 257 LEU A N 1
ATOM 2015 C CA . LEU A 1 257 ? -4.059 13.784 4.326 1.00 90.94 257 LEU A CA 1
ATOM 2016 C C . LEU A 1 257 ? -3.442 14.635 5.441 1.00 90.94 257 LEU A C 1
ATOM 2018 O O . LEU A 1 257 ? -2.682 15.553 5.147 1.00 90.94 257 LEU A O 1
ATOM 2022 N N . MET A 1 258 ? -3.712 14.298 6.705 1.00 93.38 258 MET A N 1
ATOM 2023 C CA . MET A 1 258 ? -3.105 14.961 7.861 1.00 93.38 258 MET A CA 1
ATOM 2024 C C . MET A 1 258 ? -1.585 14.815 7.849 1.00 93.38 258 MET A C 1
ATOM 2026 O O . MET A 1 258 ? -0.879 15.807 7.983 1.00 93.38 258 MET A O 1
ATOM 2030 N N . ALA A 1 259 ? -1.075 13.601 7.631 1.00 91.50 259 ALA A N 1
ATOM 2031 C CA . ALA A 1 259 ? 0.356 13.326 7.571 1.00 91.50 259 ALA A CA 1
ATOM 2032 C C . ALA A 1 259 ? 1.077 14.155 6.499 1.00 91.50 259 ALA A C 1
ATOM 2034 O O . ALA A 1 259 ? 2.248 14.465 6.669 1.00 91.50 259 ALA A O 1
ATOM 2035 N N . GLY A 1 260 ? 0.398 14.541 5.414 1.00 89.88 260 GLY A N 1
ATOM 2036 C CA . GLY A 1 260 ? 0.955 15.406 4.371 1.00 89.88 260 GLY A CA 1
ATOM 2037 C C . GLY A 1 260 ? 1.076 16.889 4.746 1.00 89.88 260 GLY A C 1
ATOM 2038 O O . GLY A 1 260 ? 1.677 17.644 3.985 1.00 89.88 260 GLY A O 1
ATOM 2039 N N . LEU A 1 261 ? 0.520 17.319 5.884 1.00 91.38 261 LEU A N 1
ATOM 2040 C CA . LEU A 1 261 ? 0.510 18.714 6.335 1.00 91.38 261 LEU A CA 1
ATOM 2041 C C . LEU A 1 261 ? 1.487 18.935 7.508 1.00 91.38 261 LEU A C 1
ATOM 2043 O O . LEU A 1 261 ? 1.644 18.044 8.348 1.00 91.38 261 LEU A O 1
ATOM 2047 N N . PRO A 1 262 ? 2.116 20.124 7.627 1.00 90.81 262 PRO A N 1
ATOM 2048 C CA . PRO A 1 262 ? 3.000 20.434 8.752 1.00 90.81 262 PRO A CA 1
ATOM 2049 C C . PRO A 1 262 ? 2.314 20.250 10.112 1.00 90.81 262 PRO A C 1
ATOM 2051 O O . PRO A 1 262 ? 1.231 20.782 10.342 1.00 90.81 262 PRO A O 1
ATOM 2054 N N . GLY A 1 263 ? 2.952 19.502 11.018 1.00 90.38 263 GLY A N 1
ATOM 2055 C CA . GLY A 1 263 ? 2.418 19.189 12.354 1.00 90.38 263 GLY A CA 1
ATOM 2056 C C . GLY A 1 263 ? 1.325 18.112 12.375 1.00 90.38 263 GLY A C 1
ATOM 2057 O O . GLY A 1 263 ? 0.896 17.687 13.448 1.00 90.38 263 GLY A O 1
ATOM 2058 N N . GLY A 1 264 ? 0.890 17.614 11.214 1.00 92.88 264 GLY A N 1
ATOM 2059 C CA . GLY A 1 264 ? -0.215 16.663 11.152 1.00 92.88 264 GLY A CA 1
ATOM 2060 C C . GLY A 1 264 ? 0.118 15.269 11.676 1.00 92.88 264 GLY A C 1
ATOM 2061 O O . GLY A 1 264 ? -0.772 14.588 12.180 1.00 92.88 264 GLY A O 1
ATOM 2062 N N . MET A 1 265 ? 1.393 14.869 11.653 1.00 91.75 265 MET A N 1
ATOM 2063 C CA . MET A 1 265 ? 1.857 13.616 12.262 1.00 91.75 265 MET A CA 1
ATOM 2064 C C . MET A 1 265 ? 1.653 13.592 13.782 1.00 91.75 265 MET A C 1
ATOM 2066 O O . MET A 1 265 ? 1.201 12.583 14.324 1.00 91.75 265 MET A O 1
ATOM 2070 N N . ASP A 1 266 ? 1.953 14.698 14.468 1.00 91.31 266 ASP A N 1
ATOM 2071 C CA . ASP A 1 266 ? 1.797 14.802 15.923 1.00 91.31 266 ASP A CA 1
ATOM 2072 C C . ASP A 1 266 ? 0.317 14.733 16.306 1.00 91.31 266 ASP A C 1
ATOM 2074 O O . ASP A 1 266 ? -0.079 13.960 17.181 1.00 91.31 266 ASP A O 1
ATOM 2078 N N . GLN A 1 267 ? -0.523 15.474 15.579 1.00 93.69 267 GLN A N 1
ATOM 2079 C CA . GLN A 1 267 ? -1.964 15.470 15.806 1.00 93.69 267 GLN A CA 1
ATOM 2080 C C . GLN A 1 267 ? -2.595 14.106 15.498 1.00 93.69 267 GLN A C 1
ATOM 2082 O O . GLN A 1 267 ? -3.430 13.629 16.269 1.00 93.69 267 GLN A O 1
ATOM 2087 N N . LEU A 1 268 ? -2.169 13.448 14.413 1.00 94.56 268 LEU A N 1
ATOM 2088 C CA . LEU A 1 268 ? -2.602 12.093 14.076 1.00 94.56 268 LEU A CA 1
ATOM 2089 C C . LEU A 1 268 ? -2.218 11.100 15.176 1.00 94.56 268 LEU A C 1
ATOM 2091 O O . LEU A 1 268 ? -3.037 10.264 15.550 1.00 94.56 268 LEU A O 1
ATOM 2095 N N . TYR A 1 269 ? -1.003 11.180 15.722 1.00 92.19 269 TYR A N 1
ATOM 2096 C CA . TYR A 1 269 ? -0.572 10.291 16.802 1.00 92.19 269 TYR A CA 1
ATOM 2097 C C . TYR A 1 269 ? -1.465 10.432 18.039 1.00 92.19 269 TYR A C 1
ATOM 2099 O O . TYR A 1 269 ? -1.944 9.431 18.571 1.00 92.19 269 TYR A O 1
ATOM 2107 N N . THR A 1 270 ? -1.781 11.663 18.450 1.00 93.12 270 THR A N 1
ATOM 2108 C CA . THR A 1 270 ? -2.697 11.909 19.573 1.00 93.12 270 THR A CA 1
ATOM 2109 C C . THR A 1 270 ? -4.109 11.382 19.303 1.00 93.12 270 THR A C 1
ATOM 2111 O O . THR A 1 270 ? -4.665 10.662 20.135 1.00 93.12 270 THR A O 1
ATOM 2114 N N . LEU A 1 271 ? -4.696 11.711 18.148 1.00 93.69 271 LEU A N 1
ATOM 2115 C CA . LEU A 1 271 ? -6.072 11.321 17.824 1.00 93.69 271 LEU A CA 1
ATOM 2116 C C . LEU A 1 271 ? -6.218 9.814 17.615 1.00 93.69 271 LEU A C 1
ATOM 2118 O O . LEU A 1 271 ? -7.166 9.209 18.111 1.00 93.69 271 LEU A O 1
ATOM 2122 N N . SER A 1 272 ? -5.261 9.190 16.932 1.00 91.25 272 SER A N 1
ATOM 2123 C CA . SER A 1 272 ? -5.291 7.750 16.676 1.00 91.25 272 SER A CA 1
ATOM 2124 C C . SER A 1 272 ? -5.152 6.930 17.960 1.00 91.25 272 SER A C 1
ATOM 2126 O O . SER A 1 272 ? -5.837 5.923 18.100 1.00 91.25 272 SER A O 1
ATOM 2128 N N . LYS A 1 273 ? -4.367 7.383 18.951 1.00 89.06 273 LYS A N 1
ATOM 2129 C CA . LYS A 1 273 ? -4.309 6.752 20.284 1.00 89.06 273 LYS A CA 1
ATOM 2130 C C . LYS A 1 273 ? -5.619 6.873 21.061 1.00 89.06 273 LYS A C 1
ATOM 2132 O O . LYS A 1 273 ? -5.996 5.929 21.749 1.00 89.06 273 LYS A O 1
ATOM 2137 N N . LYS A 1 274 ? -6.312 8.013 20.954 1.00 90.38 274 LYS A N 1
ATOM 2138 C CA . LYS A 1 274 ? -7.644 8.205 21.551 1.00 90.38 274 LYS A CA 1
ATOM 2139 C C . LYS A 1 274 ? -8.673 7.273 20.906 1.00 90.38 274 LYS A C 1
ATOM 2141 O O . LYS A 1 274 ? -9.463 6.663 21.618 1.00 90.38 274 LYS A O 1
ATOM 2146 N N . ARG A 1 275 ? -8.657 7.172 19.574 1.00 85.62 275 ARG A N 1
ATOM 2147 C CA . ARG A 1 275 ? -9.637 6.405 18.794 1.00 85.62 275 ARG A CA 1
ATOM 2148 C C . ARG A 1 275 ? -9.398 4.895 18.844 1.00 85.62 275 ARG A C 1
ATOM 2150 O O . ARG A 1 275 ? -10.343 4.138 19.017 1.00 85.62 275 ARG A O 1
ATOM 2157 N N . PHE A 1 276 ? -8.141 4.464 18.752 1.00 84.12 276 PHE A N 1
ATOM 2158 C CA . PHE A 1 276 ? -7.735 3.058 18.700 1.00 84.12 276 PHE A CA 1
ATOM 2159 C C . PHE A 1 276 ? -6.809 2.693 19.876 1.00 84.12 276 PHE A C 1
ATOM 2161 O O . PHE A 1 276 ? -5.651 2.324 19.666 1.00 84.12 276 PHE A O 1
ATOM 2168 N N . PRO A 1 277 ? -7.290 2.751 21.133 1.00 83.44 277 PRO A N 1
ATOM 2169 C CA . PRO A 1 277 ? -6.444 2.590 22.320 1.00 83.44 277 PRO A CA 1
ATOM 2170 C C . PRO A 1 277 ? -5.812 1.196 22.459 1.00 83.44 277 PRO A C 1
ATOM 2172 O O . PRO A 1 277 ? -4.853 1.029 23.212 1.00 83.44 277 PRO A O 1
ATOM 2175 N N . ARG A 1 278 ? -6.339 0.184 21.755 1.00 78.44 278 ARG A N 1
ATOM 2176 C CA . ARG A 1 278 ? -5.821 -1.196 21.781 1.00 78.44 278 ARG A CA 1
ATOM 2177 C C . ARG A 1 278 ? -4.768 -1.476 20.715 1.00 78.44 278 ARG A C 1
ATOM 2179 O O . ARG A 1 278 ? -4.023 -2.440 20.863 1.00 78.44 278 ARG A O 1
ATOM 2186 N N . GLN A 1 279 ? -4.678 -0.640 19.682 1.00 81.50 279 GLN A N 1
ATOM 2187 C CA . GLN A 1 279 ? -3.662 -0.786 18.650 1.00 81.50 279 GLN A CA 1
ATOM 2188 C C . GLN A 1 279 ? -2.357 -0.142 19.121 1.00 81.50 279 GLN A C 1
ATOM 2190 O O . GLN A 1 279 ? -2.336 1.006 19.571 1.00 81.50 279 GLN A O 1
ATOM 2195 N N . THR A 1 280 ? -1.241 -0.859 18.970 1.00 84.69 280 THR A N 1
ATOM 2196 C CA . THR A 1 280 ? 0.091 -0.306 19.249 1.00 84.69 280 THR A CA 1
ATOM 2197 C C . THR A 1 280 ? 0.315 0.969 18.443 1.00 84.69 280 THR A C 1
ATOM 2199 O O . THR A 1 280 ? 0.608 2.015 19.017 1.00 84.69 280 THR A O 1
ATOM 2202 N N . LEU A 1 281 ? 0.101 0.923 17.128 1.00 88.12 281 LEU A N 1
ATOM 2203 C CA . LEU A 1 281 ? 0.198 2.091 16.260 1.00 88.12 281 LEU A CA 1
ATOM 2204 C C . LEU A 1 281 ? -0.857 2.001 15.161 1.00 88.12 281 LEU A C 1
ATOM 2206 O O . LEU A 1 281 ? -0.643 1.353 14.137 1.00 88.12 281 LEU A O 1
ATOM 2210 N N . ALA A 1 282 ? -2.000 2.646 15.385 1.00 87.81 282 ALA A N 1
ATOM 2211 C CA . ALA A 1 282 ? -3.015 2.785 14.351 1.00 87.81 282 ALA A CA 1
ATOM 2212 C C . ALA A 1 282 ? -2.465 3.574 13.156 1.00 87.81 282 ALA A C 1
ATOM 2214 O O . ALA A 1 282 ? -1.625 4.461 13.309 1.00 87.81 282 ALA A O 1
ATOM 2215 N N . HIS A 1 283 ? -2.913 3.214 11.952 1.00 89.12 283 HIS A N 1
ATOM 2216 C CA . HIS A 1 283 ? -2.358 3.724 10.691 1.00 89.12 283 HIS A CA 1
ATOM 2217 C C . HIS A 1 283 ? -0.841 3.521 10.574 1.00 89.12 283 HIS A C 1
ATOM 2219 O O . HIS A 1 283 ? -0.136 4.381 10.044 1.00 89.12 283 HIS A O 1
ATOM 2225 N N . ARG A 1 284 ? -0.333 2.378 11.061 1.00 87.88 284 ARG A N 1
ATOM 2226 C CA . ARG A 1 284 ? 1.093 2.017 11.048 1.00 87.88 284 ARG A CA 1
ATOM 2227 C C . ARG A 1 284 ? 1.784 2.378 9.734 1.00 87.88 284 ARG A C 1
ATOM 2229 O O . ARG A 1 284 ? 2.844 2.988 9.766 1.00 87.88 284 ARG A O 1
ATOM 2236 N N . ASP A 1 285 ? 1.175 2.056 8.597 1.00 86.75 285 ASP A N 1
ATOM 2237 C CA . ASP A 1 285 ? 1.775 2.298 7.282 1.00 86.75 285 ASP A CA 1
ATOM 2238 C C . ASP A 1 285 ? 1.910 3.792 6.948 1.00 86.75 285 ASP A C 1
ATOM 2240 O O . ASP A 1 285 ? 2.838 4.173 6.240 1.00 86.75 285 ASP A O 1
ATOM 2244 N N . VAL A 1 286 ? 1.034 4.656 7.474 1.00 90.75 286 VAL A N 1
ATOM 2245 C CA . VAL A 1 286 ? 1.143 6.117 7.315 1.00 90.75 286 VAL A CA 1
ATOM 2246 C C . VAL A 1 286 ? 2.342 6.638 8.103 1.00 90.75 286 VAL A C 1
ATOM 2248 O O . VAL A 1 286 ? 3.150 7.390 7.562 1.00 90.75 286 VAL A O 1
ATOM 2251 N N . PHE A 1 287 ? 2.509 6.188 9.350 1.00 89.38 287 PHE A N 1
ATOM 2252 C CA . PHE A 1 287 ? 3.684 6.527 10.152 1.00 89.38 287 PHE A CA 1
ATOM 2253 C C . PHE A 1 287 ? 4.958 5.982 9.515 1.00 89.38 287 PHE A C 1
ATOM 2255 O O . PHE A 1 287 ? 5.843 6.748 9.148 1.00 89.38 287 PHE A O 1
ATOM 2262 N N . LEU A 1 288 ? 5.038 4.670 9.307 1.00 85.38 288 LEU A N 1
ATOM 2263 C CA . LEU A 1 288 ? 6.257 4.012 8.850 1.00 85.38 288 LEU A CA 1
ATOM 2264 C C . LEU A 1 288 ? 6.686 4.399 7.435 1.00 85.38 288 LEU A C 1
ATOM 2266 O O . LEU A 1 288 ? 7.828 4.120 7.100 1.00 85.38 288 LEU A O 1
ATOM 2270 N N . ASN A 1 289 ? 5.841 5.023 6.610 1.00 84.25 289 ASN A N 1
ATOM 2271 C CA . ASN A 1 289 ? 6.233 5.516 5.284 1.00 84.25 289 ASN A CA 1
ATOM 2272 C C . ASN A 1 289 ? 6.474 7.031 5.227 1.00 84.25 289 ASN A C 1
ATOM 2274 O O . ASN A 1 289 ? 6.908 7.525 4.188 1.00 84.25 289 ASN A O 1
ATOM 2278 N N . SER A 1 290 ? 6.231 7.764 6.316 1.00 82.31 290 SER A N 1
ATOM 2279 C CA . SER A 1 290 ? 6.427 9.213 6.356 1.00 82.31 290 SER A CA 1
ATOM 2280 C C . SER A 1 290 ? 7.916 9.577 6.375 1.00 82.31 290 SER A C 1
ATOM 2282 O O . SER A 1 290 ? 8.709 9.027 7.145 1.00 82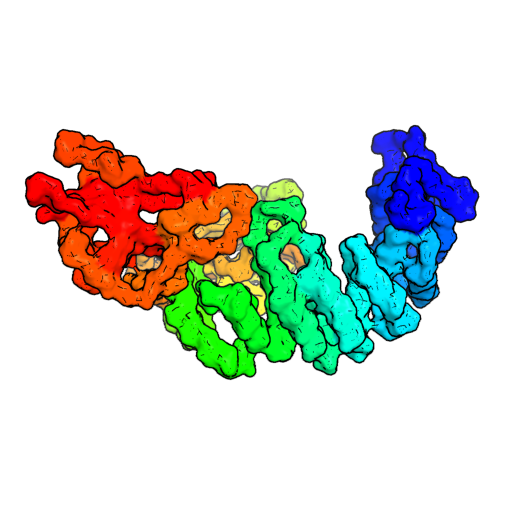.31 290 SER A O 1
ATOM 2284 N N . ASP A 1 291 ? 8.297 10.527 5.524 1.00 77.62 291 ASP A N 1
ATOM 2285 C CA . ASP A 1 291 ? 9.614 11.170 5.508 1.00 77.62 291 ASP A CA 1
ATOM 2286 C C . ASP A 1 291 ? 9.766 12.206 6.635 1.00 77.62 291 ASP A C 1
ATOM 2288 O O . ASP A 1 291 ? 10.880 12.495 7.072 1.00 77.62 291 ASP A O 1
ATOM 2292 N N . GLN A 1 292 ? 8.649 12.699 7.180 1.00 78.00 292 GLN A N 1
ATOM 2293 C CA . GLN A 1 292 ? 8.642 13.708 8.239 1.00 78.00 292 GLN A CA 1
ATOM 2294 C C . GLN A 1 292 ? 9.139 13.190 9.591 1.00 78.00 292 GLN A C 1
ATOM 2296 O O . GLN A 1 292 ? 9.554 14.000 10.423 1.00 78.00 292 GLN A O 1
ATOM 2301 N N . ILE A 1 293 ? 9.131 11.868 9.824 1.00 76.62 293 ILE A N 1
ATOM 2302 C CA . ILE A 1 293 ? 9.614 11.276 11.085 1.00 76.62 293 ILE A CA 1
ATOM 2303 C C . ILE A 1 293 ? 11.068 11.668 11.345 1.00 76.62 293 ILE A C 1
ATOM 2305 O O . ILE A 1 293 ? 11.410 12.031 12.467 1.00 76.62 293 ILE A O 1
ATOM 2309 N N . GLU A 1 294 ? 11.920 11.639 10.318 1.00 76.62 294 GLU A N 1
ATOM 2310 C CA . GLU A 1 294 ? 13.342 11.959 10.489 1.00 76.62 294 GLU A CA 1
ATOM 2311 C C . GLU A 1 294 ? 13.563 13.428 10.864 1.00 76.62 294 GLU A C 1
ATOM 2313 O O . GLU A 1 294 ? 14.484 13.745 11.616 1.00 76.62 294 GLU A O 1
ATOM 2318 N N . SER A 1 295 ? 12.687 14.319 10.392 1.00 80.62 295 SER A N 1
ATOM 2319 C CA . SER A 1 295 ? 12.716 15.751 10.702 1.00 80.62 295 SER A CA 1
ATOM 2320 C C . SER A 1 295 ? 11.948 16.151 11.969 1.00 80.62 295 SER A C 1
ATOM 2322 O O . SER A 1 295 ? 12.014 17.315 12.357 1.00 80.62 295 SER A O 1
ATOM 2324 N N . ASN A 1 296 ? 11.233 15.225 12.624 1.00 83.56 296 ASN A N 1
ATOM 2325 C CA . ASN A 1 296 ? 10.447 15.481 13.836 1.00 83.56 296 ASN A CA 1
ATOM 2326 C C . ASN A 1 296 ? 11.032 14.708 15.041 1.00 83.56 296 ASN A C 1
ATOM 2328 O O . ASN A 1 296 ? 10.698 13.537 15.253 1.00 83.56 296 ASN A O 1
ATOM 2332 N N . PRO A 1 297 ? 11.884 15.348 15.873 1.00 86.12 297 PRO A N 1
ATOM 2333 C CA . PRO A 1 297 ? 12.540 14.686 17.001 1.00 86.12 297 PRO A CA 1
ATOM 2334 C C . PRO A 1 297 ? 11.578 14.113 18.046 1.00 86.12 297 PRO A C 1
ATOM 2336 O O . PRO A 1 297 ? 11.872 13.068 18.623 1.00 86.12 297 PRO A O 1
ATOM 2339 N N . ALA A 1 298 ? 10.439 14.770 18.292 1.00 86.19 298 ALA A N 1
ATOM 2340 C CA . ALA A 1 298 ? 9.457 14.320 19.276 1.00 86.19 298 ALA A CA 1
ATOM 2341 C C . ALA A 1 298 ? 8.758 13.038 18.805 1.00 86.19 298 ALA A C 1
ATOM 2343 O O . ALA A 1 298 ? 8.704 12.053 19.543 1.00 86.19 298 ALA A O 1
ATOM 2344 N N . MET A 1 299 ? 8.311 13.019 17.547 1.00 85.56 299 MET A N 1
ATOM 2345 C CA . MET A 1 299 ? 7.724 11.832 16.927 1.00 85.56 299 MET A CA 1
ATOM 2346 C C . MET A 1 299 ? 8.728 10.680 16.870 1.00 85.56 299 MET A C 1
ATOM 2348 O O . MET A 1 299 ? 8.405 9.554 17.239 1.00 85.56 299 MET A O 1
ATOM 2352 N N . LYS A 1 300 ? 9.975 10.955 16.471 1.00 85.06 300 LYS A N 1
ATOM 2353 C CA . LYS A 1 300 ? 11.044 9.952 16.465 1.00 85.06 300 LYS A CA 1
ATOM 2354 C C . LYS A 1 300 ? 11.271 9.373 17.865 1.00 85.06 300 LYS A C 1
ATOM 2356 O O . LYS A 1 300 ? 11.287 8.156 18.021 1.00 85.06 300 LYS A O 1
ATOM 2361 N N . ALA A 1 301 ? 11.368 10.213 18.895 1.00 88.19 301 ALA A N 1
ATOM 2362 C CA . ALA A 1 301 ? 11.520 9.759 20.278 1.00 88.19 301 ALA A CA 1
ATOM 2363 C C . ALA A 1 301 ? 10.334 8.903 20.767 1.00 88.19 301 ALA A C 1
ATOM 2365 O O . ALA A 1 301 ? 10.548 7.964 21.531 1.00 88.19 301 ALA A O 1
ATOM 2366 N N . ALA A 1 302 ? 9.111 9.187 20.307 1.00 87.00 302 ALA A N 1
ATOM 2367 C CA . ALA A 1 302 ? 7.922 8.402 20.636 1.00 87.00 302 ALA A CA 1
ATOM 2368 C C . ALA A 1 302 ? 7.855 7.061 19.880 1.00 87.00 302 ALA A C 1
ATOM 2370 O O . ALA A 1 302 ? 7.511 6.036 20.468 1.00 87.00 302 ALA A O 1
ATOM 2371 N N . LEU A 1 303 ? 8.194 7.049 18.587 1.00 88.19 303 LEU A N 1
ATOM 2372 C CA . LEU A 1 303 ? 8.047 5.870 17.731 1.00 88.19 303 LEU A CA 1
ATOM 2373 C C . LEU A 1 303 ? 9.206 4.882 17.852 1.00 88.19 303 LEU A C 1
ATOM 2375 O O . LEU A 1 303 ? 8.971 3.685 17.742 1.00 88.19 303 LEU A O 1
ATOM 2379 N N . LEU A 1 304 ? 10.442 5.337 18.082 1.00 89.25 304 LEU A N 1
ATOM 2380 C CA . LEU A 1 304 ? 11.609 4.447 18.131 1.00 89.25 304 LEU A CA 1
ATOM 2381 C C . LEU A 1 304 ? 11.464 3.313 19.167 1.00 89.25 304 LEU A C 1
ATOM 2383 O O . LEU A 1 304 ? 11.657 2.153 18.787 1.00 89.25 304 LEU A O 1
ATOM 2387 N N . PRO A 1 305 ? 11.096 3.584 20.441 1.00 91.75 305 PRO A N 1
ATOM 2388 C CA . PRO A 1 305 ? 10.854 2.521 21.409 1.00 91.75 305 PRO A CA 1
ATOM 2389 C C . PRO A 1 305 ? 9.716 1.617 20.952 1.00 91.75 305 PRO A C 1
ATOM 2391 O O . PRO A 1 305 ? 9.880 0.410 20.950 1.00 91.75 305 PRO A O 1
ATOM 2394 N N . LEU A 1 306 ? 8.611 2.185 20.468 1.00 91.56 306 LEU A N 1
ATOM 2395 C CA . LEU A 1 306 ? 7.452 1.426 20.006 1.00 91.56 306 LEU A CA 1
ATOM 2396 C C . LEU A 1 306 ? 7.785 0.485 18.833 1.00 91.56 306 LEU A C 1
ATOM 2398 O O . LEU A 1 306 ? 7.332 -0.658 18.809 1.00 91.56 306 LEU A O 1
ATOM 2402 N N . VAL A 1 307 ? 8.618 0.913 17.879 1.00 91.94 307 VAL A N 1
ATOM 2403 C CA . VAL A 1 307 ? 9.073 0.056 16.774 1.00 91.94 307 VAL A CA 1
ATOM 2404 C C . VAL A 1 307 ? 9.908 -1.106 17.313 1.00 91.94 307 VAL A C 1
ATOM 2406 O O . VAL A 1 307 ? 9.647 -2.259 16.971 1.00 91.94 307 VAL A O 1
ATOM 2409 N N . ARG A 1 308 ? 10.882 -0.813 18.183 1.00 92.62 308 ARG A N 1
ATOM 2410 C CA . ARG A 1 308 ? 11.789 -1.809 18.773 1.00 92.62 308 ARG A CA 1
ATOM 2411 C C . ARG A 1 308 ? 11.067 -2.808 19.673 1.00 92.62 308 ARG A C 1
ATOM 2413 O O . ARG A 1 308 ? 11.334 -4.004 19.621 1.00 92.62 308 ARG A O 1
ATOM 2420 N N . ASP A 1 309 ? 10.221 -2.286 20.545 1.00 92.38 309 ASP A N 1
ATOM 2421 C CA . ASP A 1 309 ? 9.709 -2.978 21.717 1.00 92.38 309 ASP A CA 1
ATOM 2422 C C . ASP A 1 309 ? 8.329 -3.581 21.496 1.00 92.38 309 ASP A C 1
ATOM 2424 O O . ASP A 1 309 ? 7.960 -4.500 22.226 1.00 92.38 309 ASP A O 1
ATOM 2428 N N . GLU A 1 310 ? 7.593 -3.097 20.495 1.00 92.69 310 GLU A N 1
ATOM 2429 C CA . GLU A 1 310 ? 6.251 -3.579 20.200 1.00 92.69 310 GLU A CA 1
ATOM 2430 C C . GLU A 1 310 ? 6.105 -4.078 18.761 1.00 92.69 310 GLU A C 1
ATOM 2432 O O . GLU A 1 310 ? 5.773 -5.245 18.552 1.00 92.69 310 GLU A O 1
ATOM 2437 N N . LEU A 1 311 ? 6.395 -3.242 17.758 1.00 93.69 311 LEU A N 1
ATOM 2438 C CA . LEU A 1 311 ? 6.111 -3.591 16.361 1.00 93.69 311 LEU A CA 1
ATOM 2439 C C . LEU A 1 311 ? 6.995 -4.717 15.824 1.00 93.69 311 LEU A C 1
ATOM 2441 O O . LEU A 1 311 ? 6.476 -5.594 15.139 1.00 93.69 311 LEU A O 1
ATOM 2445 N N . ILE A 1 312 ? 8.299 -4.716 16.115 1.00 95.19 312 ILE A N 1
ATOM 2446 C CA . ILE A 1 312 ? 9.203 -5.798 15.696 1.00 95.19 312 ILE A CA 1
ATOM 2447 C C . ILE A 1 312 ? 8.771 -7.142 16.311 1.00 95.19 312 ILE A C 1
ATOM 2449 O O . ILE A 1 312 ? 8.541 -8.076 15.540 1.00 95.19 312 ILE A O 1
ATOM 2453 N N . PRO A 1 313 ? 8.578 -7.267 17.643 1.00 95.25 313 PRO A N 1
ATOM 2454 C CA . PRO A 1 313 ? 8.059 -8.497 18.243 1.00 95.25 313 PRO A CA 1
ATOM 2455 C C . PRO A 1 313 ? 6.728 -8.955 17.638 1.00 95.25 313 PRO A C 1
ATOM 2457 O O . PRO A 1 313 ? 6.588 -10.128 17.290 1.00 95.25 313 PRO A O 1
ATOM 2460 N N . GLN A 1 314 ? 5.772 -8.036 17.450 1.00 93.62 314 GLN A N 1
ATOM 2461 C CA . GLN A 1 314 ? 4.482 -8.362 16.835 1.00 93.62 314 GLN A CA 1
ATOM 2462 C C . GLN A 1 314 ? 4.645 -8.880 15.408 1.00 93.62 314 GLN A C 1
ATOM 2464 O O . GLN A 1 314 ? 4.067 -9.906 15.055 1.00 93.62 314 GLN A O 1
ATOM 2469 N N . PHE A 1 315 ? 5.456 -8.196 14.596 1.00 94.25 315 PHE A N 1
ATOM 2470 C CA . PHE A 1 315 ? 5.709 -8.578 13.212 1.00 94.25 315 PHE A CA 1
ATOM 2471 C C . PHE A 1 315 ? 6.334 -9.970 13.130 1.00 94.25 315 PHE A C 1
ATOM 2473 O O . PHE A 1 315 ? 5.881 -10.789 12.331 1.00 94.25 315 PHE A O 1
ATOM 2480 N N . VAL A 1 316 ? 7.332 -10.245 13.976 1.00 95.00 316 VAL A N 1
ATOM 2481 C CA . VAL A 1 316 ? 7.989 -11.554 14.064 1.00 95.00 316 VAL A CA 1
ATOM 2482 C C . VAL A 1 316 ? 6.983 -12.641 14.422 1.00 95.00 316 VAL A C 1
ATOM 2484 O O . VAL A 1 316 ? 6.903 -13.645 13.718 1.00 95.00 316 VAL A O 1
ATOM 2487 N N . ALA A 1 317 ? 6.190 -12.443 15.475 1.00 93.25 317 ALA A N 1
ATOM 2488 C CA . ALA A 1 317 ? 5.263 -13.463 15.949 1.00 93.25 317 ALA A CA 1
ATOM 2489 C C . ALA A 1 317 ? 4.131 -13.726 14.937 1.00 93.25 317 ALA A C 1
ATOM 2491 O O . ALA A 1 317 ? 3.876 -14.873 14.577 1.00 93.25 317 ALA A O 1
ATOM 2492 N N . GLN A 1 318 ? 3.516 -12.674 14.386 1.00 92.19 318 GLN A N 1
ATOM 2493 C CA . GLN A 1 318 ? 2.423 -12.792 13.408 1.00 92.19 318 GLN A CA 1
ATOM 2494 C C . GLN A 1 318 ? 2.866 -13.384 12.065 1.00 92.19 318 GLN A C 1
ATOM 2496 O O . GLN A 1 318 ? 2.061 -13.988 11.356 1.00 92.19 318 GLN A O 1
ATOM 2501 N N . ASN A 1 319 ? 4.139 -13.217 11.697 1.00 94.31 319 ASN A N 1
ATOM 2502 C CA . ASN A 1 319 ? 4.675 -13.677 10.417 1.00 94.31 319 ASN A CA 1
ATOM 2503 C C . ASN A 1 319 ? 5.676 -14.829 10.554 1.00 94.31 319 ASN A C 1
ATOM 2505 O O . ASN A 1 319 ? 6.345 -15.156 9.574 1.00 94.31 319 ASN A O 1
ATOM 2509 N N . ARG A 1 320 ? 5.760 -15.486 11.718 1.00 91.75 320 ARG A N 1
ATOM 2510 C CA . ARG A 1 320 ? 6.791 -16.487 12.046 1.00 91.75 320 ARG A CA 1
ATOM 2511 C C . ARG A 1 320 ? 6.989 -17.530 10.949 1.00 91.75 320 ARG A C 1
ATOM 2513 O O . ARG A 1 320 ? 8.080 -17.658 10.410 1.00 91.75 320 ARG A O 1
ATOM 2520 N N . ARG A 1 321 ? 5.911 -18.208 10.535 1.00 90.88 321 ARG A N 1
ATOM 2521 C CA . ARG A 1 321 ? 5.962 -19.259 9.499 1.00 90.88 321 ARG A CA 1
ATOM 2522 C C . ARG A 1 321 ? 6.447 -18.726 8.141 1.00 90.88 321 ARG A C 1
ATOM 2524 O O . ARG A 1 321 ? 7.061 -19.468 7.383 1.00 90.88 321 ARG A O 1
ATOM 2531 N N . LYS A 1 322 ? 6.138 -17.467 7.803 1.00 92.50 322 LYS A N 1
ATOM 2532 C CA . LYS A 1 322 ? 6.613 -16.805 6.573 1.00 92.50 322 LYS A CA 1
ATOM 2533 C C . LYS A 1 322 ? 8.103 -16.475 6.690 1.00 92.50 322 LYS A C 1
ATOM 2535 O O . LYS A 1 322 ? 8.871 -16.834 5.804 1.00 92.50 322 LYS A O 1
ATOM 2540 N N . LEU A 1 323 ? 8.514 -15.900 7.818 1.00 92.12 323 LEU A N 1
ATOM 2541 C CA . LEU A 1 323 ? 9.907 -15.567 8.123 1.00 92.12 323 LEU A CA 1
ATOM 2542 C C . LEU A 1 323 ? 10.814 -16.807 8.180 1.00 92.12 323 LEU A C 1
ATOM 2544 O O . LEU A 1 323 ? 11.926 -16.769 7.665 1.00 92.12 323 LEU A O 1
ATOM 2548 N N . GLU A 1 324 ? 10.330 -17.930 8.718 1.00 87.38 324 GLU A N 1
ATOM 2549 C CA . GLU A 1 324 ? 11.029 -19.229 8.712 1.00 87.38 324 GLU A CA 1
ATOM 2550 C C . GLU A 1 324 ? 11.287 -19.752 7.291 1.00 87.38 324 GLU A C 1
ATOM 2552 O O . GLU A 1 324 ? 12.304 -20.397 7.040 1.00 87.38 324 GLU A O 1
ATOM 2557 N N . ARG A 1 325 ? 10.395 -19.439 6.342 1.00 87.25 325 ARG A N 1
ATOM 2558 C CA . ARG A 1 325 ? 10.590 -19.703 4.906 1.00 87.25 325 ARG A CA 1
ATOM 2559 C C . ARG A 1 325 ? 11.399 -18.611 4.198 1.00 87.25 325 ARG A C 1
ATOM 2561 O O . ARG A 1 325 ? 11.550 -18.664 2.982 1.00 87.25 325 ARG A O 1
ATOM 2568 N N . GLY A 1 326 ? 11.887 -17.618 4.942 1.00 85.88 326 GLY A N 1
ATOM 2569 C CA . GLY A 1 326 ? 12.626 -16.462 4.443 1.00 85.88 326 GLY A CA 1
ATOM 2570 C C . GLY A 1 326 ? 11.766 -15.407 3.739 1.00 85.88 326 GLY A C 1
ATOM 2571 O O . GLY A 1 326 ? 12.304 -14.475 3.142 1.00 85.88 326 GLY A O 1
ATOM 2572 N N . GLU A 1 327 ? 10.442 -15.511 3.787 1.00 88.38 327 GLU A N 1
ATOM 2573 C CA . GLU A 1 327 ? 9.535 -14.486 3.266 1.00 88.38 327 GLU A CA 1
ATOM 2574 C C . GLU A 1 327 ? 9.495 -13.278 4.221 1.00 88.38 327 GLU A C 1
ATOM 2576 O O . GLU A 1 327 ? 9.720 -13.420 5.419 1.00 88.38 327 GLU A O 1
ATOM 2581 N N . LEU A 1 328 ? 9.180 -12.081 3.710 1.00 91.94 328 LEU A N 1
ATOM 2582 C CA . LEU A 1 328 ? 9.015 -10.840 4.496 1.00 91.94 328 LEU A CA 1
ATOM 2583 C C . LEU A 1 328 ? 10.261 -10.345 5.265 1.00 91.94 328 LEU A C 1
ATOM 2585 O O . LEU A 1 328 ? 10.171 -9.394 6.040 1.00 91.94 328 LEU A O 1
ATOM 2589 N N . LEU A 1 329 ? 11.442 -10.929 5.030 1.00 92.25 329 LEU A N 1
ATOM 2590 C CA . LEU A 1 329 ? 12.690 -10.482 5.664 1.00 92.25 329 LEU A CA 1
ATOM 2591 C C . LEU A 1 329 ? 13.035 -9.024 5.330 1.00 92.25 329 LEU A C 1
ATOM 2593 O O . LEU A 1 329 ? 13.471 -8.288 6.210 1.00 92.25 329 LEU A O 1
ATOM 2597 N N . ASP A 1 330 ? 12.796 -8.589 4.088 1.00 90.12 330 ASP A N 1
ATOM 2598 C CA . ASP A 1 330 ? 13.022 -7.198 3.666 1.00 90.12 330 ASP A CA 1
ATOM 2599 C C . ASP A 1 330 ? 12.155 -6.207 4.474 1.00 90.12 330 ASP A C 1
ATOM 2601 O O . ASP A 1 330 ? 12.617 -5.125 4.832 1.00 90.12 330 ASP A O 1
ATOM 2605 N N . GLU A 1 331 ? 10.920 -6.588 4.817 1.00 91.50 331 GLU A N 1
ATOM 2606 C CA . GLU A 1 331 ? 10.012 -5.774 5.638 1.00 91.50 331 GLU A CA 1
ATOM 2607 C C . GLU A 1 331 ? 10.473 -5.715 7.099 1.00 91.50 331 GLU A C 1
ATOM 2609 O O . GLU A 1 331 ? 10.516 -4.634 7.691 1.00 91.50 331 GLU A O 1
ATOM 2614 N N . LEU A 1 332 ? 10.889 -6.855 7.667 1.00 94.81 332 LEU A N 1
ATOM 2615 C CA . LEU A 1 332 ? 11.437 -6.917 9.025 1.00 94.81 332 LEU A CA 1
ATOM 2616 C C . LEU A 1 332 ? 12.709 -6.069 9.158 1.00 94.81 332 LEU A C 1
ATOM 2618 O O . LEU A 1 332 ? 12.863 -5.314 10.116 1.00 94.81 332 LEU A O 1
ATOM 2622 N N . VAL A 1 333 ? 13.609 -6.151 8.180 1.00 93.62 333 VAL A N 1
ATOM 2623 C CA . VAL A 1 333 ? 14.826 -5.327 8.143 1.00 93.62 333 VAL A CA 1
ATOM 2624 C C . VAL A 1 333 ? 14.489 -3.854 7.953 1.00 93.62 333 VAL A C 1
ATOM 2626 O O . VAL A 1 333 ? 15.096 -3.004 8.600 1.00 93.62 333 VAL A O 1
ATOM 2629 N N . GLY A 1 334 ? 13.440 -3.541 7.187 1.00 91.19 334 GLY A N 1
ATOM 2630 C CA . GLY A 1 334 ? 12.859 -2.203 7.137 1.00 91.19 334 GLY A CA 1
ATOM 2631 C C . GLY A 1 334 ? 12.520 -1.644 8.526 1.00 91.19 334 GLY A C 1
ATOM 2632 O O . GLY A 1 334 ? 12.856 -0.495 8.810 1.00 91.19 334 GLY A O 1
ATOM 2633 N N . LEU A 1 335 ? 11.931 -2.447 9.421 1.00 92.56 335 LEU A N 1
ATOM 2634 C CA . LEU A 1 335 ? 11.636 -2.024 10.799 1.00 92.56 335 LEU A CA 1
ATOM 2635 C C . LEU A 1 335 ? 12.906 -1.764 11.626 1.00 92.56 335 LEU A C 1
ATOM 2637 O O . LEU A 1 335 ? 12.957 -0.785 12.369 1.00 92.56 335 LEU A O 1
ATOM 2641 N N . TYR A 1 336 ? 13.944 -2.591 11.481 1.00 93.38 336 TYR A N 1
ATOM 2642 C CA . TYR A 1 336 ? 15.231 -2.362 12.149 1.00 93.38 336 TYR A CA 1
ATOM 2643 C C . TYR A 1 336 ? 15.940 -1.101 11.635 1.00 93.38 336 TYR A C 1
ATOM 2645 O O . TYR A 1 336 ? 16.440 -0.298 12.427 1.00 93.38 336 TYR A O 1
ATOM 2653 N N . ASN A 1 337 ? 15.888 -0.854 10.328 1.00 90.56 337 ASN A N 1
ATOM 2654 C CA . ASN A 1 337 ? 16.449 0.351 9.725 1.00 90.56 337 ASN A CA 1
ATOM 2655 C C . ASN A 1 337 ? 15.768 1.624 10.235 1.00 90.56 337 ASN A C 1
ATOM 2657 O O . ASN A 1 337 ? 16.443 2.629 10.461 1.00 90.56 337 ASN A O 1
ATOM 2661 N N . ARG A 1 338 ? 14.456 1.576 10.510 1.00 85.94 338 ARG A N 1
ATOM 2662 C CA . ARG A 1 338 ? 13.719 2.698 11.123 1.00 85.94 338 ARG A CA 1
ATOM 2663 C C . ARG A 1 338 ? 14.222 3.061 12.516 1.00 85.94 338 ARG A C 1
ATOM 2665 O O . ARG A 1 338 ? 14.058 4.206 12.926 1.00 85.94 338 ARG A O 1
ATOM 2672 N N . ILE A 1 339 ? 14.857 2.124 13.221 1.00 88.50 339 ILE A N 1
ATOM 2673 C CA . ILE A 1 339 ? 15.501 2.380 14.515 1.00 88.50 339 ILE A CA 1
ATOM 2674 C C . ILE A 1 339 ? 17.022 2.546 14.425 1.00 88.50 339 ILE A C 1
ATOM 2676 O O . ILE A 1 339 ? 17.701 2.551 15.450 1.00 88.50 339 ILE A O 1
ATOM 2680 N N . GLY A 1 340 ? 17.557 2.716 13.212 1.00 87.44 340 GLY A N 1
ATOM 2681 C CA . GLY A 1 340 ? 18.984 2.924 12.964 1.00 87.44 340 GLY A CA 1
ATOM 2682 C C . GLY A 1 340 ? 19.842 1.664 13.094 1.00 87.44 340 GLY A C 1
ATOM 2683 O O . GLY A 1 340 ? 21.062 1.777 13.172 1.00 87.44 340 GLY A O 1
ATOM 2684 N N . VAL A 1 341 ? 19.235 0.473 13.124 1.00 92.25 341 VAL A N 1
ATOM 2685 C CA . VAL A 1 341 ? 19.952 -0.806 13.197 1.00 92.25 341 VAL A CA 1
ATOM 2686 C C . VAL A 1 341 ? 20.081 -1.390 11.792 1.00 92.25 341 VAL A C 1
ATOM 2688 O O . VAL A 1 341 ? 19.119 -1.933 11.262 1.00 92.25 341 VAL A O 1
ATOM 2691 N N . GLN A 1 342 ? 21.282 -1.297 11.220 1.00 94.69 342 GLN A N 1
ATOM 2692 C CA . GLN A 1 342 ? 21.596 -1.732 9.847 1.00 94.69 342 GLN A CA 1
ATOM 2693 C C . GLN A 1 342 ? 22.345 -3.073 9.787 1.00 94.69 342 GLN A C 1
ATOM 2695 O O . GLN A 1 342 ? 22.664 -3.568 8.709 1.00 94.69 342 GLN A O 1
ATOM 2700 N N . ASP A 1 343 ? 22.612 -3.698 10.938 1.00 95.44 343 ASP A N 1
ATOM 2701 C CA . ASP A 1 343 ? 23.341 -4.974 11.050 1.00 95.44 343 ASP A CA 1
ATOM 2702 C C . ASP A 1 343 ? 22.718 -6.117 10.232 1.00 95.44 343 ASP A C 1
ATOM 2704 O O . ASP A 1 343 ? 23.386 -7.111 9.936 1.00 95.44 343 ASP A O 1
ATOM 2708 N N . TYR A 1 344 ? 21.433 -5.989 9.895 1.00 95.75 344 TYR A N 1
ATOM 2709 C CA . TYR A 1 344 ? 20.660 -6.984 9.160 1.00 95.75 344 TYR A CA 1
ATOM 2710 C C . TYR A 1 344 ? 20.498 -6.646 7.674 1.00 95.75 344 TYR A C 1
ATOM 2712 O O . TYR A 1 344 ? 19.854 -7.407 6.962 1.00 95.75 344 TYR A O 1
ATOM 2720 N N . ASP A 1 345 ? 21.067 -5.546 7.175 1.00 94.75 345 ASP A N 1
ATOM 2721 C CA . ASP A 1 345 ? 20.954 -5.185 5.762 1.00 94.75 345 ASP A CA 1
ATOM 2722 C C . ASP A 1 345 ? 21.588 -6.231 4.834 1.00 94.75 345 ASP A C 1
ATOM 2724 O O . ASP A 1 345 ? 22.577 -6.899 5.157 1.00 94.75 345 ASP A O 1
ATOM 2728 N N . TRP A 1 346 ? 21.032 -6.347 3.626 1.00 93.69 346 TRP A N 1
ATOM 2729 C CA . TRP A 1 346 ? 21.623 -7.176 2.580 1.00 93.69 346 TRP A CA 1
ATOM 2730 C C . TRP A 1 346 ? 22.960 -6.604 2.116 1.00 93.69 346 TRP A C 1
ATOM 2732 O O . TRP A 1 346 ? 23.053 -5.457 1.680 1.00 93.69 346 TRP A O 1
ATOM 2742 N N . GLN A 1 347 ? 23.977 -7.456 2.095 1.00 93.44 347 GLN A N 1
ATOM 2743 C CA . GLN A 1 347 ? 25.319 -7.137 1.622 1.00 93.44 347 GLN A CA 1
ATOM 2744 C C . GLN A 1 347 ? 25.674 -8.004 0.419 1.00 93.44 347 GLN A C 1
ATOM 2746 O O . GLN A 1 347 ? 25.239 -9.151 0.332 1.00 93.44 347 GLN A O 1
ATOM 2751 N N . VAL A 1 348 ? 26.482 -7.480 -0.504 1.00 93.06 348 VAL A N 1
ATOM 2752 C CA . VAL A 1 348 ? 27.041 -8.281 -1.606 1.00 93.06 348 VAL A CA 1
ATOM 2753 C C . VAL A 1 348 ? 27.893 -9.417 -1.029 1.00 93.06 348 VAL A C 1
ATOM 2755 O O . VAL A 1 348 ? 28.656 -9.209 -0.087 1.00 93.06 348 VAL A O 1
ATOM 2758 N N . HIS A 1 349 ? 27.757 -10.618 -1.593 1.00 94.75 349 HIS A N 1
ATOM 2759 C CA . HIS A 1 349 ? 28.522 -11.803 -1.206 1.00 94.75 349 HIS A CA 1
ATOM 2760 C C . HIS A 1 349 ? 29.258 -12.370 -2.421 1.00 94.75 349 HIS A C 1
ATOM 2762 O O . HIS A 1 349 ? 28.625 -12.840 -3.361 1.00 94.75 349 HIS A O 1
ATOM 2768 N N . GLY A 1 350 ? 30.589 -12.328 -2.416 1.00 92.88 350 GLY A N 1
ATOM 2769 C CA . GLY A 1 350 ? 31.407 -12.688 -3.580 1.00 92.88 350 GLY A CA 1
ATOM 2770 C C . GLY A 1 350 ? 31.852 -11.466 -4.399 1.00 92.88 350 GLY A C 1
ATOM 2771 O O . GLY A 1 350 ? 32.012 -10.387 -3.826 1.00 92.88 350 GLY A O 1
ATOM 2772 N N . PRO A 1 351 ? 32.130 -11.622 -5.709 1.00 92.25 351 PRO A N 1
ATOM 2773 C CA . PRO A 1 351 ? 32.708 -10.561 -6.531 1.00 92.25 351 PRO A CA 1
ATOM 2774 C C . PRO A 1 351 ? 31.739 -9.393 -6.752 1.00 92.25 351 PRO A C 1
ATOM 2776 O O . PRO A 1 351 ? 30.518 -9.557 -6.748 1.00 92.25 351 PRO A O 1
ATOM 2779 N N . ASP A 1 352 ? 32.296 -8.208 -7.008 1.00 90.19 352 ASP A N 1
ATOM 2780 C CA . ASP A 1 352 ? 31.514 -7.020 -7.352 1.00 90.19 352 ASP A CA 1
ATOM 2781 C C . ASP A 1 352 ? 30.768 -7.231 -8.681 1.00 90.19 352 ASP A C 1
ATOM 2783 O O . ASP A 1 352 ? 31.381 -7.497 -9.723 1.00 90.19 352 ASP A O 1
ATOM 2787 N N . ARG A 1 353 ? 29.441 -7.054 -8.645 1.00 89.94 353 ARG A N 1
ATOM 2788 C CA . ARG A 1 353 ? 28.512 -7.270 -9.768 1.00 89.94 353 ARG A CA 1
ATOM 2789 C C . ARG A 1 353 ? 28.822 -6.467 -11.036 1.00 89.94 353 ARG A C 1
ATOM 2791 O O . ARG A 1 353 ? 28.335 -6.823 -12.108 1.00 89.94 353 ARG A O 1
ATOM 2798 N N . THR A 1 354 ? 29.591 -5.386 -10.925 1.00 90.75 354 THR A N 1
ATOM 2799 C CA . THR A 1 354 ? 29.990 -4.512 -12.041 1.00 90.75 354 THR A CA 1
ATOM 2800 C C . THR A 1 354 ? 31.345 -4.884 -12.642 1.00 90.75 354 THR A C 1
ATOM 2802 O O . THR A 1 354 ? 31.772 -4.302 -13.637 1.00 90.75 354 THR A O 1
ATOM 2805 N N . THR A 1 355 ? 32.043 -5.855 -12.050 1.00 91.56 355 THR A N 1
ATOM 2806 C CA . THR A 1 355 ? 33.395 -6.249 -12.474 1.00 91.56 355 THR A CA 1
ATOM 2807 C C . THR A 1 355 ? 33.516 -7.722 -12.845 1.00 91.56 355 THR A C 1
ATOM 2809 O O . THR A 1 355 ? 34.535 -8.110 -13.417 1.00 91.56 355 THR A O 1
ATOM 2812 N N . MET A 1 356 ? 32.479 -8.526 -12.581 1.00 95.00 356 MET A N 1
ATOM 2813 C CA . MET A 1 356 ? 32.423 -9.941 -12.953 1.00 95.00 356 MET A CA 1
ATOM 2814 C C . MET A 1 356 ? 32.644 -10.118 -14.458 1.00 95.00 356 MET A C 1
ATOM 2816 O O . MET A 1 356 ? 31.841 -9.642 -15.263 1.00 95.00 356 MET A O 1
ATOM 2820 N N . GLU A 1 357 ? 33.719 -10.811 -14.829 1.00 97.19 357 GLU A N 1
ATOM 2821 C CA . GLU A 1 357 ? 34.033 -11.173 -16.212 1.00 97.19 357 GLU A CA 1
ATOM 2822 C C . GLU A 1 357 ? 33.403 -12.526 -16.565 1.00 97.19 357 GLU A C 1
ATOM 2824 O O . GLU A 1 357 ? 33.567 -13.509 -15.846 1.00 97.19 357 GLU A O 1
ATOM 2829 N N . TRP A 1 358 ? 32.679 -12.566 -17.679 1.00 98.00 358 TRP A N 1
ATOM 2830 C CA . TRP A 1 358 ? 31.939 -13.724 -18.169 1.00 98.00 358 TRP A CA 1
ATOM 2831 C C . TRP A 1 358 ? 32.416 -14.107 -19.563 1.00 98.00 358 TRP A C 1
ATOM 2833 O O . TRP A 1 358 ? 32.722 -13.233 -20.379 1.00 98.00 358 TRP A O 1
ATOM 2843 N N . ASN A 1 359 ? 32.379 -15.403 -19.874 1.00 98.25 359 ASN A N 1
ATOM 2844 C CA . ASN A 1 359 ? 32.263 -15.830 -21.261 1.00 98.25 359 ASN A CA 1
ATOM 2845 C C . ASN A 1 359 ? 30.798 -15.677 -21.679 1.00 98.25 359 ASN A C 1
ATOM 2847 O O . ASN A 1 359 ? 29.901 -16.056 -20.922 1.00 98.25 359 ASN A O 1
ATOM 2851 N N . TYR A 1 360 ? 30.543 -15.139 -22.868 1.00 98.31 360 TYR A N 1
ATOM 2852 C CA . TYR A 1 360 ? 29.188 -14.937 -23.361 1.00 98.31 360 TYR A CA 1
ATOM 2853 C C . TYR A 1 360 ? 29.029 -15.241 -24.846 1.00 98.31 360 TYR A C 1
ATOM 2855 O O . TYR A 1 360 ? 29.952 -15.098 -25.655 1.00 98.31 360 TYR A O 1
ATOM 2863 N N . HIS A 1 361 ? 27.801 -15.603 -25.195 1.00 97.88 361 HIS A N 1
ATOM 2864 C CA . HIS A 1 361 ? 27.343 -15.748 -26.565 1.00 97.88 361 HIS A CA 1
ATOM 2865 C C . HIS A 1 361 ? 25.935 -15.175 -26.687 1.00 97.88 361 HIS A C 1
ATOM 2867 O O . HIS A 1 361 ? 25.086 -15.418 -25.827 1.00 97.88 361 HIS A O 1
ATOM 2873 N N . SER A 1 362 ? 25.687 -14.411 -27.748 1.00 97.06 362 SER A N 1
ATOM 2874 C CA . SER A 1 362 ? 24.358 -13.910 -28.072 1.00 97.06 362 SER A CA 1
ATOM 2875 C C . SER A 1 362 ? 23.946 -14.368 -29.470 1.00 97.06 362 SER A C 1
ATOM 2877 O O . SER A 1 362 ? 24.759 -14.366 -30.396 1.00 97.06 362 SER A O 1
ATOM 2879 N N . PHE A 1 363 ? 22.691 -14.792 -29.624 1.00 96.81 363 PHE A N 1
ATOM 2880 C CA . PHE A 1 363 ? 22.164 -15.292 -30.895 1.00 96.81 363 PHE A CA 1
ATOM 2881 C C . PHE A 1 363 ? 20.679 -14.962 -31.079 1.00 96.81 363 PHE A C 1
ATOM 2883 O O . PHE A 1 363 ? 19.958 -14.686 -30.118 1.00 96.81 363 PHE A O 1
ATOM 2890 N N . ASP A 1 364 ? 20.235 -14.981 -32.336 1.00 94.94 364 ASP A N 1
ATOM 2891 C CA . ASP A 1 364 ? 18.824 -14.862 -32.697 1.00 94.94 364 ASP A CA 1
ATOM 2892 C C . ASP A 1 364 ? 18.257 -16.285 -32.866 1.00 94.94 364 ASP A C 1
ATOM 2894 O O . ASP A 1 364 ? 18.728 -17.020 -33.739 1.00 94.94 364 ASP A O 1
ATOM 2898 N N . PRO A 1 365 ? 17.303 -16.723 -32.027 1.00 93.75 365 PRO A N 1
ATOM 2899 C CA . PRO A 1 365 ? 16.744 -18.070 -32.109 1.00 93.75 365 PRO A CA 1
ATOM 2900 C C . PRO A 1 365 ? 15.838 -18.220 -33.341 1.00 93.75 365 PRO A C 1
ATOM 2902 O O . PRO A 1 365 ? 15.209 -17.260 -33.790 1.00 93.75 365 PRO A O 1
ATOM 2905 N N . ALA A 1 366 ? 15.734 -19.441 -33.875 1.00 92.69 366 ALA A N 1
ATOM 2906 C CA . ALA A 1 366 ? 14.885 -19.728 -35.037 1.00 92.69 366 ALA A CA 1
ATOM 2907 C C . ALA A 1 366 ? 13.385 -19.636 -34.705 1.00 92.69 366 ALA A C 1
ATOM 2909 O O . ALA A 1 366 ? 12.557 -19.315 -35.563 1.00 92.69 366 ALA A O 1
ATOM 2910 N N . GLU A 1 367 ? 13.019 -19.919 -33.455 1.00 92.19 367 GLU A N 1
ATOM 2911 C CA . GLU A 1 367 ? 11.649 -19.833 -32.972 1.00 92.19 367 GLU A CA 1
ATOM 2912 C C . GLU A 1 367 ? 11.194 -18.376 -32.918 1.00 92.19 367 GLU A C 1
ATOM 2914 O O . GLU A 1 367 ? 11.891 -17.521 -32.378 1.00 92.19 367 GLU A O 1
ATOM 2919 N N . LYS A 1 368 ? 9.983 -18.079 -33.391 1.00 85.44 368 LYS A N 1
ATOM 2920 C CA . LYS A 1 368 ? 9.390 -16.737 -33.280 1.00 85.44 368 LYS A CA 1
ATOM 2921 C C . LYS A 1 368 ? 8.662 -16.557 -31.939 1.00 85.44 368 LYS A C 1
ATOM 2923 O O . LYS A 1 368 ? 8.175 -17.547 -31.386 1.00 85.44 368 LYS A O 1
ATOM 2928 N N . PRO A 1 369 ? 8.565 -15.325 -31.406 1.00 77.56 369 PRO A N 1
ATOM 2929 C CA . PRO A 1 369 ? 7.686 -15.042 -30.272 1.00 77.56 369 PRO A CA 1
ATOM 2930 C C . PRO A 1 369 ? 6.219 -15.378 -30.612 1.00 77.56 369 PRO A C 1
ATOM 2932 O O . PRO A 1 369 ? 5.845 -15.348 -31.789 1.00 77.56 369 PRO A O 1
ATOM 2935 N N . PRO A 1 370 ? 5.369 -15.689 -29.615 1.00 71.19 370 PRO A N 1
ATOM 2936 C CA . PRO A 1 370 ? 3.949 -15.935 -29.850 1.00 71.19 370 PRO A CA 1
ATOM 2937 C C . PRO A 1 370 ? 3.257 -14.755 -30.556 1.00 71.19 370 PRO A C 1
ATOM 2939 O O . PRO A 1 370 ? 3.580 -13.587 -30.318 1.00 71.19 370 PRO A O 1
ATOM 2942 N N . LEU A 1 371 ? 2.281 -15.058 -31.421 1.00 65.50 371 LEU A N 1
ATOM 2943 C CA . LEU A 1 371 ? 1.585 -14.058 -32.236 1.00 65.50 371 LEU A CA 1
ATOM 2944 C C . LEU A 1 371 ? 0.969 -12.957 -31.354 1.00 65.50 371 LEU A C 1
ATOM 2946 O O . LEU A 1 371 ? 0.252 -13.236 -30.395 1.00 65.50 371 LEU A O 1
ATOM 2950 N N . GLY A 1 372 ? 1.248 -11.694 -31.687 1.00 64.56 372 GLY A N 1
ATOM 2951 C CA . GLY A 1 372 ? 0.755 -10.531 -30.940 1.00 64.56 372 GLY A CA 1
ATOM 2952 C C . GLY A 1 372 ? 1.575 -10.159 -29.699 1.00 64.56 372 GLY A C 1
ATOM 2953 O O . GLY A 1 372 ? 1.332 -9.094 -29.133 1.00 64.56 372 GLY A O 1
ATOM 2954 N N . GLN A 1 373 ? 2.568 -10.968 -29.308 1.00 67.31 373 GLN A N 1
ATOM 2955 C CA . GLN A 1 373 ? 3.482 -10.682 -28.189 1.00 67.31 373 GLN A CA 1
ATOM 2956 C C . GLN A 1 373 ? 4.799 -10.024 -28.629 1.00 67.31 373 GLN A C 1
ATOM 2958 O O . GLN A 1 373 ? 5.605 -9.610 -27.805 1.00 67.31 373 GLN A O 1
ATOM 2963 N N . GLU A 1 374 ? 4.997 -9.829 -29.936 1.00 62.47 374 GLU A N 1
ATOM 2964 C CA . GLU A 1 374 ? 6.217 -9.224 -30.494 1.00 62.47 374 GLU A CA 1
ATOM 2965 C C . GLU A 1 374 ? 6.454 -7.776 -30.030 1.00 62.47 374 GLU A C 1
ATOM 2967 O O . GLU A 1 374 ? 7.591 -7.302 -30.033 1.00 62.47 374 GLU A O 1
ATOM 2972 N N . LYS A 1 375 ? 5.368 -7.078 -29.668 1.00 63.47 375 LYS A N 1
ATOM 2973 C CA . LYS A 1 375 ? 5.328 -5.654 -29.299 1.00 63.47 375 LYS A CA 1
ATOM 2974 C C . LYS A 1 375 ? 4.466 -5.387 -28.058 1.00 63.47 375 LYS A C 1
ATOM 2976 O O . LYS A 1 375 ? 3.906 -4.297 -27.941 1.00 63.47 375 LYS A O 1
ATOM 2981 N N . ASN A 1 376 ? 4.273 -6.384 -27.192 1.00 62.09 376 ASN A N 1
ATOM 2982 C CA . ASN A 1 376 ? 3.476 -6.213 -25.977 1.00 62.09 376 ASN A CA 1
ATOM 2983 C C . ASN A 1 376 ? 4.227 -6.697 -24.724 1.00 62.09 376 ASN A C 1
ATOM 2985 O O . ASN A 1 376 ? 5.132 -7.527 -24.799 1.00 62.09 376 ASN A O 1
ATOM 2989 N N . ARG A 1 377 ? 3.812 -6.206 -23.552 1.00 58.59 377 ARG A N 1
ATOM 2990 C CA . ARG A 1 377 ? 4.377 -6.562 -22.237 1.00 58.59 377 ARG A CA 1
ATOM 2991 C C . ARG A 1 377 ? 4.371 -8.048 -21.849 1.00 58.59 377 ARG A C 1
ATOM 2993 O O . ARG A 1 377 ? 5.013 -8.371 -20.853 1.00 58.59 377 ARG A O 1
ATOM 3000 N N . LEU A 1 378 ? 3.642 -8.931 -22.544 1.00 59.38 378 LEU A N 1
ATOM 3001 C CA . LEU A 1 378 ? 3.499 -10.349 -22.156 1.00 59.38 378 LEU A CA 1
ATOM 3002 C C . LEU A 1 378 ? 4.775 -11.171 -22.407 1.00 59.38 378 LEU A C 1
ATOM 3004 O O . LEU A 1 378 ? 4.877 -12.284 -21.899 1.00 59.38 378 LEU A O 1
ATOM 3008 N N . GLY A 1 379 ? 5.763 -10.586 -23.089 1.00 69.06 379 GLY A N 1
ATOM 3009 C CA . GLY A 1 379 ? 7.121 -11.111 -23.183 1.00 69.06 379 GLY A CA 1
ATOM 3010 C C . GLY A 1 379 ? 7.385 -12.000 -24.403 1.00 69.06 379 GLY A C 1
ATOM 3011 O O . GLY A 1 379 ? 6.487 -12.405 -25.132 1.00 69.06 379 GLY A O 1
ATOM 3012 N N . ARG A 1 380 ? 8.664 -12.272 -24.637 1.00 79.38 380 ARG A N 1
ATOM 3013 C CA . ARG A 1 380 ? 9.280 -13.088 -25.686 1.00 79.38 380 ARG A CA 1
ATOM 3014 C C . ARG A 1 380 ? 9.899 -14.375 -25.142 1.00 79.38 380 ARG A C 1
ATOM 3016 O O . ARG A 1 380 ? 10.363 -15.189 -25.948 1.00 79.38 380 ARG A O 1
ATOM 3023 N N . TYR A 1 381 ? 9.923 -14.576 -23.820 1.00 86.50 381 TYR A N 1
ATOM 3024 C CA . TYR A 1 381 ? 10.423 -15.810 -23.211 1.00 86.50 381 TYR A CA 1
ATOM 3025 C C . TYR A 1 381 ? 9.794 -17.051 -23.853 1.00 86.50 381 TYR A C 1
ATOM 3027 O O . TYR A 1 381 ? 8.573 -17.208 -23.869 1.00 86.50 381 TYR A O 1
ATOM 3035 N N . ARG A 1 382 ? 10.628 -17.969 -24.344 1.00 88.56 382 ARG A N 1
ATOM 3036 C CA . ARG A 1 382 ? 10.183 -19.243 -24.918 1.00 88.56 382 ARG A CA 1
ATOM 3037 C C . ARG A 1 382 ? 11.292 -20.279 -24.856 1.00 88.56 382 ARG A C 1
ATOM 3039 O O . ARG A 1 382 ? 12.463 -19.948 -24.680 1.00 88.56 382 ARG A O 1
ATOM 3046 N N . LYS A 1 383 ? 10.922 -21.548 -25.028 1.00 90.25 383 LYS A N 1
ATOM 3047 C CA . LYS A 1 383 ? 11.913 -22.582 -25.329 1.00 90.25 383 LYS A CA 1
ATOM 3048 C C . LYS A 1 383 ? 12.550 -22.241 -26.679 1.00 90.25 383 LYS A C 1
ATOM 3050 O O . LYS A 1 383 ? 11.826 -22.016 -27.644 1.00 90.25 383 LYS A O 1
ATOM 3055 N N . VAL A 1 384 ? 13.876 -22.201 -26.710 1.00 92.38 384 VAL A N 1
ATOM 3056 C CA . VAL A 1 384 ? 14.671 -21.934 -27.911 1.00 92.38 384 VAL A CA 1
ATOM 3057 C C . VAL A 1 384 ? 15.631 -23.080 -28.160 1.00 92.38 384 VAL A C 1
ATOM 3059 O O . VAL A 1 384 ? 16.068 -23.744 -27.214 1.00 92.38 384 VAL A O 1
ATOM 3062 N N . THR A 1 385 ? 15.955 -23.298 -29.425 1.00 95.12 385 THR A N 1
ATOM 3063 C CA . THR A 1 385 ? 17.023 -24.209 -29.825 1.00 95.12 385 THR A CA 1
ATOM 3064 C C . THR A 1 385 ? 18.360 -23.487 -29.682 1.00 95.12 385 THR A C 1
ATOM 3066 O O . THR A 1 385 ? 18.539 -22.390 -30.212 1.00 95.12 385 THR A O 1
ATOM 3069 N N . TYR A 1 386 ? 19.282 -24.075 -28.918 1.00 94.94 386 TYR A N 1
ATOM 3070 C CA . TYR A 1 386 ? 20.640 -23.547 -28.779 1.00 94.94 386 TYR A CA 1
ATOM 3071 C C . TYR A 1 386 ? 21.479 -23.906 -30.014 1.00 94.94 386 TYR A C 1
ATOM 3073 O O . TYR A 1 386 ? 21.216 -24.945 -30.619 1.00 94.94 386 TYR A O 1
ATOM 3081 N N . PRO A 1 387 ? 22.477 -23.083 -30.388 1.00 94.88 387 PRO A N 1
ATOM 3082 C CA . PRO A 1 387 ? 23.411 -23.432 -31.454 1.00 94.88 387 PRO A CA 1
ATOM 3083 C C . PRO A 1 387 ? 24.146 -24.752 -31.179 1.00 94.88 387 PRO A C 1
ATOM 3085 O O . PRO A 1 387 ? 24.384 -25.100 -30.018 1.00 94.88 387 PRO A O 1
ATOM 3088 N N . ASP A 1 388 ? 24.538 -25.449 -32.247 1.00 92.12 388 ASP A N 1
ATOM 3089 C CA . ASP A 1 388 ? 25.237 -26.736 -32.169 1.00 92.12 388 ASP A CA 1
ATOM 3090 C C . ASP A 1 388 ? 26.473 -26.665 -31.258 1.00 92.12 388 ASP A C 1
ATOM 3092 O O . ASP A 1 388 ? 27.283 -25.735 -31.340 1.00 92.12 388 ASP A O 1
ATOM 3096 N N . GLY A 1 389 ? 26.618 -27.663 -30.383 1.00 91.75 389 GLY A N 1
ATOM 3097 C CA . GLY A 1 389 ? 27.720 -27.745 -29.422 1.00 91.75 389 GLY A CA 1
ATOM 3098 C C . GLY A 1 389 ? 27.518 -26.902 -28.161 1.00 91.75 389 GLY A C 1
ATOM 3099 O O . GLY A 1 389 ? 28.390 -26.893 -27.293 1.00 91.75 389 GLY A O 1
ATOM 3100 N N . MET A 1 390 ? 26.384 -26.206 -28.028 1.00 95.19 390 MET A N 1
ATOM 3101 C CA . MET A 1 390 ? 26.037 -25.411 -26.846 1.00 95.19 390 MET A CA 1
ATOM 3102 C C . MET A 1 390 ? 24.950 -26.060 -25.984 1.00 95.19 390 MET A C 1
ATOM 3104 O O . MET A 1 390 ? 24.452 -25.426 -25.070 1.00 95.19 390 MET A O 1
ATOM 3108 N N . GLU A 1 391 ? 24.569 -27.318 -26.187 1.00 92.19 391 GLU A N 1
ATOM 3109 C CA . GLU A 1 391 ? 23.450 -27.965 -25.476 1.00 92.19 391 GLU A CA 1
ATOM 3110 C C . GLU A 1 391 ? 23.679 -28.058 -23.957 1.00 92.19 391 GLU A C 1
ATOM 3112 O O . GLU A 1 391 ? 22.731 -28.080 -23.171 1.00 92.19 391 GLU A O 1
ATOM 3117 N N . ASN A 1 392 ? 24.949 -28.086 -23.542 1.00 94.38 392 ASN A N 1
ATOM 3118 C CA . ASN A 1 392 ? 25.395 -28.174 -22.152 1.00 94.38 392 ASN A CA 1
ATOM 3119 C C . ASN A 1 392 ? 26.122 -26.902 -21.675 1.00 94.38 392 ASN A C 1
ATOM 3121 O O . ASN A 1 392 ? 26.905 -26.973 -20.730 1.00 94.38 392 ASN A O 1
ATOM 3125 N N . TRP A 1 393 ? 25.868 -25.747 -22.300 1.00 96.06 393 TRP A N 1
ATOM 3126 C CA . TRP A 1 393 ? 26.563 -24.474 -22.038 1.00 96.06 393 TRP A CA 1
ATOM 3127 C C . TRP A 1 393 ? 26.590 -24.031 -20.560 1.00 96.06 393 TRP A C 1
ATOM 3129 O O . TRP A 1 393 ? 27.427 -23.225 -20.161 1.00 96.06 393 TRP A O 1
ATOM 3139 N N . PHE A 1 394 ? 25.662 -24.535 -19.743 1.00 96.19 394 PHE A N 1
ATOM 3140 C CA . PHE A 1 394 ? 25.502 -24.196 -18.327 1.00 96.19 394 PHE A CA 1
ATOM 3141 C C . PHE A 1 394 ? 26.300 -25.090 -17.364 1.00 96.19 394 PHE A C 1
ATOM 3143 O O . PHE A 1 394 ? 26.227 -24.888 -16.151 1.00 96.19 394 PHE A O 1
ATOM 3150 N N . LYS A 1 395 ? 26.995 -26.115 -17.869 1.00 96.06 395 LYS A N 1
ATOM 3151 C CA . LYS A 1 395 ? 27.753 -27.065 -17.046 1.00 96.06 395 LYS A CA 1
ATOM 3152 C C . LYS A 1 395 ? 29.195 -26.595 -16.788 1.00 96.06 395 LYS A C 1
ATOM 3154 O O . LYS A 1 395 ? 29.754 -25.906 -17.642 1.00 96.06 395 LYS A O 1
ATOM 3159 N N . PRO A 1 396 ? 29.832 -27.019 -15.676 1.00 94.12 396 PRO A N 1
ATOM 3160 C CA . PRO A 1 396 ? 31.227 -26.680 -15.377 1.00 94.12 396 PRO A CA 1
ATOM 3161 C C . PRO A 1 396 ? 32.232 -27.171 -16.423 1.00 94.12 396 PRO A C 1
ATOM 3163 O O . PRO A 1 396 ? 33.268 -26.545 -16.615 1.00 94.12 396 PRO A O 1
ATOM 3166 N N . GLU A 1 397 ? 31.939 -28.286 -17.096 1.00 94.62 397 GLU A N 1
ATOM 3167 C CA . GLU A 1 397 ? 32.837 -28.907 -18.077 1.00 94.62 397 GLU A CA 1
ATOM 3168 C C . GLU A 1 397 ? 32.755 -28.254 -19.467 1.00 94.62 397 GLU A C 1
ATOM 3170 O O . GLU A 1 397 ? 33.481 -28.648 -20.379 1.00 94.62 397 GLU A O 1
ATOM 3175 N N . PHE A 1 398 ? 31.855 -27.285 -19.658 1.00 96.19 398 PHE A N 1
ATOM 3176 C CA . PHE A 1 398 ? 31.684 -26.605 -20.935 1.00 96.19 398 PHE A CA 1
ATOM 3177 C C . PHE A 1 398 ? 32.842 -25.637 -21.217 1.00 96.19 398 PHE A C 1
ATOM 3179 O O . PHE A 1 398 ? 33.058 -24.673 -20.482 1.00 96.19 398 PHE A O 1
ATOM 3186 N N . ASP A 1 399 ? 33.548 -25.852 -22.328 1.00 93.56 399 ASP A N 1
ATOM 3187 C CA . ASP A 1 399 ? 34.607 -24.954 -22.787 1.00 93.56 399 ASP A CA 1
ATOM 3188 C C . ASP A 1 399 ? 34.055 -23.901 -23.757 1.00 93.56 399 ASP A C 1
ATOM 3190 O O . ASP A 1 399 ? 33.999 -24.090 -24.974 1.00 93.56 399 ASP A O 1
ATOM 3194 N N . ALA A 1 400 ? 33.683 -22.749 -23.199 1.00 94.38 400 ALA A N 1
ATOM 3195 C CA . ALA A 1 400 ? 33.206 -21.604 -23.967 1.00 94.38 400 ALA A CA 1
ATOM 3196 C C . ALA A 1 400 ? 34.246 -21.090 -24.990 1.00 94.38 400 ALA A C 1
ATOM 3198 O O . ALA A 1 400 ? 33.877 -20.560 -26.039 1.00 94.38 400 ALA A O 1
ATOM 3199 N N . THR A 1 401 ? 35.545 -21.264 -24.723 1.00 90.56 401 THR A N 1
ATOM 3200 C CA . THR A 1 401 ? 36.611 -20.792 -25.620 1.00 90.56 401 THR A CA 1
ATOM 3201 C C . THR A 1 401 ? 36.704 -21.679 -26.858 1.00 90.56 401 THR A C 1
ATOM 3203 O O . THR A 1 401 ? 36.842 -21.162 -27.967 1.00 90.56 401 THR A O 1
ATOM 3206 N N . ALA A 1 402 ? 36.564 -22.999 -26.692 1.00 91.75 402 ALA A N 1
ATOM 3207 C CA . ALA A 1 402 ? 36.603 -23.965 -27.792 1.00 91.75 402 ALA A CA 1
ATOM 3208 C C . ALA A 1 402 ? 35.501 -23.736 -28.843 1.00 91.75 402 ALA A C 1
ATOM 3210 O O . ALA A 1 402 ? 35.709 -24.017 -30.022 1.00 91.75 402 ALA A O 1
ATOM 3211 N N . VAL A 1 403 ? 34.355 -23.184 -28.435 1.00 92.81 403 VAL A N 1
ATOM 3212 C CA . VAL A 1 403 ? 33.231 -22.840 -29.326 1.00 92.81 403 VAL A CA 1
ATOM 3213 C C . VAL A 1 403 ? 33.174 -21.348 -29.692 1.00 92.81 403 VAL A C 1
ATOM 3215 O O . VAL A 1 403 ? 32.174 -20.869 -30.226 1.00 92.81 403 VAL A O 1
ATOM 3218 N N . GLY A 1 404 ? 34.243 -20.594 -29.414 1.00 93.38 404 GLY A N 1
ATOM 3219 C CA . GLY A 1 404 ? 34.407 -19.213 -29.874 1.00 93.38 404 GLY A CA 1
ATOM 3220 C C . GLY A 1 404 ? 33.548 -18.170 -29.152 1.00 93.38 404 GLY A C 1
ATOM 3221 O O . GLY A 1 404 ? 33.208 -17.146 -29.749 1.00 93.38 404 GLY A O 1
ATOM 3222 N N . TRP A 1 405 ? 33.172 -18.398 -27.890 1.00 97.50 405 TRP A N 1
ATOM 3223 C CA . TRP A 1 405 ? 32.482 -17.379 -27.093 1.00 97.50 405 TRP A CA 1
ATOM 3224 C C . TRP A 1 405 ? 33.387 -16.173 -26.817 1.00 97.50 405 TRP A C 1
ATOM 3226 O O . TRP A 1 405 ? 34.612 -16.274 -26.732 1.00 97.50 405 TRP A O 1
ATOM 3236 N N . LYS A 1 406 ? 32.761 -15.005 -26.658 1.00 97.88 406 LYS A N 1
ATOM 3237 C CA . LYS A 1 406 ? 33.446 -13.751 -26.328 1.00 97.88 406 LYS A CA 1
ATOM 3238 C C . LYS A 1 406 ? 33.608 -13.616 -24.816 1.00 97.88 406 LYS A C 1
ATOM 3240 O O . LYS A 1 406 ? 32.935 -14.302 -24.054 1.00 97.88 406 LYS A O 1
ATOM 3245 N N . ARG A 1 407 ? 34.443 -12.671 -24.377 1.00 97.88 407 ARG A N 1
ATOM 3246 C CA . ARG A 1 407 ? 34.531 -12.249 -22.970 1.00 97.88 407 ARG A CA 1
ATOM 3247 C C . ARG A 1 407 ? 33.992 -10.843 -22.776 1.00 97.88 407 ARG A C 1
ATOM 3249 O O . ARG A 1 407 ? 34.207 -9.978 -23.623 1.00 97.88 407 ARG A O 1
ATOM 3256 N N . GLY A 1 408 ? 33.295 -10.624 -21.669 1.00 97.31 408 GLY A N 1
ATOM 3257 C CA . GLY A 1 408 ? 32.696 -9.338 -21.328 1.00 97.31 408 GLY A CA 1
ATOM 3258 C C . GLY A 1 408 ? 32.417 -9.222 -19.837 1.00 97.31 408 GLY A C 1
ATOM 3259 O O . GLY A 1 408 ? 32.220 -10.222 -19.151 1.00 97.31 408 GLY A O 1
ATOM 3260 N N . LYS A 1 409 ? 32.410 -7.994 -19.322 1.00 97.75 409 LYS A N 1
ATOM 3261 C CA . LYS A 1 409 ? 32.089 -7.719 -17.919 1.00 97.75 409 LYS A CA 1
ATOM 3262 C C . LYS A 1 409 ? 30.601 -7.439 -17.751 1.00 97.75 409 LYS A C 1
ATOM 3264 O O . LYS A 1 409 ? 29.993 -6.781 -18.597 1.00 97.75 409 LYS A O 1
ATOM 3269 N N . SER A 1 410 ? 30.028 -7.901 -16.644 1.00 95.06 410 SER A N 1
ATOM 3270 C CA . SER A 1 410 ? 28.723 -7.417 -16.188 1.00 95.06 410 SER A CA 1
ATOM 3271 C C . SER A 1 410 ? 28.807 -5.927 -15.842 1.00 95.06 410 SER A C 1
ATOM 3273 O O . SER A 1 410 ? 29.878 -5.469 -15.456 1.00 95.06 410 SER A O 1
ATOM 3275 N N . PRO A 1 411 ? 27.720 -5.152 -15.945 1.00 95.88 411 PRO A N 1
ATOM 3276 C CA . PRO A 1 411 ? 26.404 -5.545 -16.445 1.00 95.88 411 PRO A CA 1
ATOM 3277 C C . PRO A 1 411 ? 26.344 -5.624 -17.977 1.00 95.88 411 PRO A C 1
ATOM 3279 O O . PRO A 1 411 ? 27.014 -4.857 -18.675 1.00 95.88 411 PRO A O 1
ATOM 3282 N N . PHE A 1 412 ? 25.507 -6.525 -18.493 1.00 97.50 412 PHE A N 1
ATOM 3283 C CA . PHE A 1 412 ? 25.192 -6.637 -19.918 1.00 97.50 412 PHE A CA 1
ATOM 3284 C C . PHE A 1 412 ? 23.932 -5.837 -20.229 1.00 97.50 412 PHE A C 1
ATOM 3286 O O . PHE A 1 412 ? 22.931 -5.976 -19.526 1.00 97.50 412 PHE A O 1
ATOM 3293 N N . ALA A 1 413 ? 23.942 -5.023 -21.281 1.00 95.75 413 ALA A N 1
ATOM 3294 C CA . ALA A 1 413 ? 22.747 -4.292 -21.688 1.00 95.75 413 ALA A CA 1
ATOM 3295 C C . ALA A 1 413 ? 22.710 -4.018 -23.187 1.00 95.75 413 ALA A C 1
ATOM 3297 O O . ALA A 1 413 ? 23.739 -3.965 -23.858 1.00 95.75 413 ALA A O 1
ATOM 3298 N N . SER A 1 414 ? 21.507 -3.807 -23.702 1.00 94.25 414 SER A N 1
ATOM 3299 C CA . SER A 1 414 ? 21.285 -3.308 -25.053 1.00 94.25 414 SER A CA 1
ATOM 3300 C C . SER A 1 414 ? 19.899 -2.718 -25.139 1.00 94.25 414 SER A C 1
ATOM 3302 O O . SER A 1 414 ? 18.947 -3.340 -24.683 1.00 94.25 414 SER A O 1
ATOM 3304 N N . PHE A 1 415 ? 19.791 -1.530 -25.717 1.00 92.38 415 PHE A N 1
ATOM 3305 C CA . PHE A 1 415 ? 18.526 -0.856 -25.976 1.00 92.38 415 PHE A CA 1
ATOM 3306 C C . PHE A 1 415 ? 18.590 -0.241 -27.366 1.00 92.38 415 PHE A C 1
ATOM 3308 O O . PHE A 1 415 ? 19.361 0.688 -27.605 1.00 92.38 415 PHE A O 1
ATOM 3315 N N . ASN A 1 416 ? 17.825 -0.806 -28.298 1.00 91.12 416 ASN A N 1
ATOM 3316 C CA . ASN A 1 416 ? 17.891 -0.539 -29.733 1.00 91.12 416 ASN A CA 1
ATOM 3317 C C . ASN A 1 416 ? 19.332 -0.632 -30.277 1.00 91.12 416 ASN A C 1
ATOM 3319 O O . ASN A 1 416 ? 19.763 0.204 -31.068 1.00 91.12 416 ASN A O 1
ATOM 3323 N N . GLY A 1 417 ? 20.094 -1.630 -29.811 1.00 92.81 417 GLY A N 1
ATOM 3324 C CA . GLY A 1 417 ? 21.485 -1.860 -30.216 1.00 92.81 417 GLY A CA 1
ATOM 3325 C C . GLY A 1 417 ? 22.517 -0.943 -29.551 1.00 92.81 417 GLY A C 1
ATOM 3326 O O . GLY A 1 417 ? 23.691 -1.000 -29.906 1.00 92.81 417 GLY A O 1
ATOM 3327 N N . GLN A 1 418 ? 22.113 -0.102 -28.594 1.00 95.12 418 GLN A N 1
ATOM 3328 C CA . GLN A 1 418 ? 23.016 0.792 -27.868 1.00 95.12 418 GLN A CA 1
ATOM 3329 C C . GLN A 1 418 ? 23.331 0.260 -26.469 1.00 95.12 418 GLN A C 1
ATOM 3331 O O . GLN A 1 418 ? 22.441 -0.199 -25.750 1.00 95.12 418 GLN A O 1
ATOM 3336 N N . LEU A 1 419 ? 24.594 0.396 -26.061 1.00 95.56 419 LEU A N 1
ATOM 3337 C CA . LEU A 1 419 ? 25.055 0.092 -24.710 1.00 95.56 419 LEU A CA 1
ATOM 3338 C C . LEU A 1 419 ? 24.694 1.254 -23.774 1.00 95.56 419 LEU A C 1
ATOM 3340 O O . LEU A 1 419 ? 25.421 2.241 -23.687 1.00 95.56 419 LEU A O 1
ATOM 3344 N N . LYS A 1 420 ? 23.543 1.158 -23.104 1.00 93.81 420 LYS A N 1
ATOM 3345 C CA . LYS A 1 420 ? 23.055 2.177 -22.163 1.00 93.81 420 LYS A CA 1
ATOM 3346 C C . LYS A 1 420 ? 22.287 1.542 -20.997 1.00 93.81 420 LYS A C 1
ATOM 3348 O O . LYS A 1 420 ? 21.759 0.440 -21.163 1.00 93.81 420 LYS A O 1
ATOM 3353 N N . PRO A 1 421 ? 22.230 2.194 -19.821 1.00 90.81 421 PRO A N 1
ATOM 3354 C CA . PRO A 1 421 ? 21.409 1.720 -18.710 1.00 90.81 421 PRO A CA 1
ATOM 3355 C C . PRO A 1 421 ? 19.918 1.727 -19.076 1.00 90.81 421 PRO A C 1
ATOM 3357 O O . PRO A 1 421 ? 19.481 2.490 -19.939 1.00 90.81 421 PRO A O 1
ATOM 3360 N N . PHE A 1 422 ? 19.129 0.904 -18.382 1.00 85.44 422 PHE A N 1
ATOM 3361 C CA . PHE A 1 422 ? 17.676 0.852 -18.580 1.00 85.44 422 PHE A CA 1
ATOM 3362 C C . PHE A 1 422 ? 16.959 2.025 -17.904 1.00 85.44 422 PHE A C 1
ATOM 3364 O O . PHE A 1 422 ? 15.999 2.588 -18.430 1.00 85.44 422 PHE A O 1
ATOM 3371 N N . GLY A 1 423 ? 17.405 2.372 -16.697 1.00 83.56 423 GLY A N 1
ATOM 3372 C CA . GLY A 1 423 ? 16.737 3.342 -15.840 1.00 83.56 423 GLY A CA 1
ATOM 3373 C C . GLY A 1 423 ? 17.720 4.137 -14.994 1.00 83.56 423 GLY A C 1
ATOM 3374 O O . GLY A 1 423 ? 18.879 4.305 -15.349 1.00 83.56 423 GLY A O 1
ATOM 3375 N N . LYS A 1 424 ? 17.238 4.648 -13.858 1.00 86.25 424 LYS A N 1
ATOM 3376 C CA . LYS A 1 424 ? 18.048 5.406 -12.885 1.00 86.25 424 LYS A CA 1
ATOM 3377 C C . LYS A 1 424 ? 18.243 4.656 -11.562 1.00 86.25 424 LYS A C 1
ATOM 3379 O O . LYS A 1 424 ? 18.752 5.225 -10.604 1.00 86.25 424 LYS A O 1
ATOM 3384 N N . CYS A 1 425 ? 17.784 3.405 -11.468 1.00 86.25 425 CYS A N 1
ATOM 3385 C CA . CYS A 1 425 ? 17.845 2.646 -10.223 1.00 86.25 425 CYS A CA 1
ATOM 3386 C C . CYS A 1 425 ? 19.268 2.140 -9.975 1.00 86.25 425 CYS A C 1
ATOM 3388 O O . CYS A 1 425 ? 19.731 1.222 -10.645 1.00 86.25 425 CYS A O 1
ATOM 3390 N N . ILE A 1 426 ? 19.926 2.706 -8.969 1.00 81.00 426 ILE A N 1
ATOM 3391 C CA . ILE A 1 426 ? 21.228 2.248 -8.460 1.00 81.00 426 ILE A CA 1
ATOM 3392 C C . ILE A 1 426 ? 21.086 1.439 -7.161 1.00 81.00 426 ILE A C 1
ATOM 3394 O O . ILE A 1 426 ? 22.051 1.233 -6.434 1.00 81.00 426 ILE A O 1
ATOM 3398 N N . GLY A 1 427 ? 19.867 0.986 -6.844 1.00 82.50 427 GLY A N 1
ATOM 3399 C CA . GLY A 1 427 ? 19.593 0.224 -5.628 1.00 82.50 427 GLY A CA 1
ATOM 3400 C C . GLY A 1 427 ? 20.409 -1.069 -5.564 1.00 82.50 427 GLY A C 1
ATOM 3401 O O . GLY A 1 427 ? 20.639 -1.728 -6.586 1.00 82.50 427 GLY A O 1
ATOM 3402 N N . GLY A 1 428 ? 20.804 -1.459 -4.349 1.00 83.31 428 GLY A N 1
ATOM 3403 C CA . GLY A 1 428 ? 21.679 -2.608 -4.095 1.00 83.31 428 GLY A CA 1
ATOM 3404 C C . GLY A 1 428 ? 21.166 -3.943 -4.646 1.00 83.31 428 GLY A C 1
ATOM 3405 O O . GLY A 1 428 ? 21.973 -4.822 -4.913 1.00 83.31 428 GLY A O 1
ATOM 3406 N N . PHE A 1 429 ? 19.865 -4.091 -4.915 1.00 88.69 429 PHE A N 1
ATOM 3407 C CA . PHE A 1 429 ? 19.287 -5.321 -5.469 1.00 88.69 429 PHE A CA 1
ATOM 3408 C C . PHE A 1 429 ? 19.054 -5.317 -6.993 1.00 88.69 429 PHE A C 1
ATOM 3410 O O . PHE A 1 429 ? 18.907 -6.385 -7.577 1.00 88.69 429 PHE A O 1
ATOM 3417 N N . CYS A 1 430 ? 18.996 -4.148 -7.647 1.00 89.50 430 CYS A N 1
ATOM 3418 C CA . CYS A 1 430 ? 18.599 -4.035 -9.060 1.00 89.50 430 CYS A CA 1
ATOM 3419 C C . CYS A 1 430 ? 19.729 -3.519 -9.956 1.00 89.50 430 CYS A C 1
ATOM 3421 O O . CYS A 1 430 ? 20.025 -4.143 -10.972 1.00 89.50 430 CYS A O 1
ATOM 3423 N N . GLY A 1 431 ? 20.327 -2.372 -9.613 1.00 88.25 431 GLY A N 1
ATOM 3424 C CA . GLY A 1 431 ? 21.448 -1.785 -10.355 1.00 88.25 431 GLY A CA 1
ATOM 3425 C C . GLY A 1 431 ? 21.171 -1.358 -11.806 1.00 88.25 431 GLY A C 1
ATOM 3426 O O . GLY A 1 431 ? 22.107 -0.991 -12.495 1.00 88.25 431 GLY A O 1
ATOM 3427 N N . CYS A 1 432 ? 19.930 -1.352 -12.311 1.00 89.19 432 CYS A N 1
ATOM 3428 C CA . CYS A 1 432 ? 19.652 -1.115 -13.744 1.00 89.19 432 CYS A CA 1
ATOM 3429 C C . CYS A 1 432 ? 20.046 0.279 -14.286 1.00 89.19 432 CYS A C 1
ATOM 3431 O O . CYS A 1 432 ? 19.984 0.512 -15.497 1.00 89.19 432 CYS A O 1
ATOM 3433 N N . GLY A 1 433 ? 20.380 1.212 -13.392 1.00 90.00 433 GLY A N 1
ATOM 3434 C CA . GLY A 1 433 ? 20.944 2.524 -13.700 1.00 90.00 433 GLY A CA 1
ATOM 3435 C C . GLY A 1 433 ? 22.471 2.590 -13.662 1.00 90.00 433 GLY A C 1
ATOM 3436 O O . GLY A 1 433 ? 23.023 3.632 -13.999 1.00 90.00 433 GLY A O 1
ATOM 3437 N N . GLU A 1 434 ? 23.157 1.517 -13.263 1.00 91.31 434 GLU A N 1
ATOM 3438 C CA . GLU A 1 434 ? 24.615 1.413 -13.359 1.00 91.31 434 GLU A CA 1
ATOM 3439 C C . GLU A 1 434 ? 25.043 1.372 -14.829 1.00 91.31 434 GLU A C 1
ATOM 3441 O O . GLU A 1 434 ? 24.369 0.763 -15.668 1.00 91.31 434 GLU A O 1
ATOM 3446 N N . THR A 1 435 ? 26.178 2.000 -15.140 1.00 93.88 435 THR A N 1
ATOM 3447 C CA . THR A 1 435 ? 26.752 1.991 -16.488 1.00 93.88 435 THR A CA 1
ATOM 3448 C C . THR A 1 435 ? 27.052 0.551 -16.917 1.00 93.88 435 THR A C 1
ATOM 3450 O O . THR A 1 435 ? 27.848 -0.119 -16.257 1.00 93.88 435 THR A O 1
ATOM 3453 N N . PRO A 1 436 ? 26.435 0.048 -18.001 1.00 95.44 436 PRO A N 1
ATOM 3454 C CA . PRO A 1 436 ? 26.700 -1.302 -18.476 1.00 95.44 436 PRO A CA 1
ATOM 3455 C C . PRO A 1 436 ? 28.070 -1.385 -19.159 1.00 95.44 436 PRO A C 1
ATOM 3457 O O . PRO A 1 436 ? 28.511 -0.436 -19.808 1.00 95.44 436 PRO A O 1
ATOM 3460 N N . ASN A 1 437 ? 28.722 -2.540 -19.037 1.00 97.69 437 ASN A N 1
ATOM 3461 C CA . ASN A 1 437 ? 30.081 -2.760 -19.537 1.00 97.69 437 ASN A CA 1
ATOM 3462 C C . ASN A 1 437 ? 30.118 -3.534 -20.858 1.00 97.69 437 ASN A C 1
ATOM 3464 O O . ASN A 1 437 ? 31.052 -3.354 -21.638 1.00 97.69 437 ASN A O 1
ATOM 3468 N N . THR A 1 438 ? 29.122 -4.386 -21.120 1.00 98.12 438 THR A N 1
ATOM 3469 C CA . THR A 1 438 ? 29.103 -5.228 -22.325 1.00 98.12 438 THR A CA 1
ATOM 3470 C C . THR A 1 438 ? 27.788 -5.102 -23.081 1.00 98.12 438 THR A C 1
ATOM 3472 O O . THR A 1 438 ? 26.705 -5.169 -22.496 1.00 98.12 438 THR A O 1
ATOM 3475 N N . LEU A 1 439 ? 27.885 -4.930 -24.402 1.00 97.69 439 LEU A N 1
ATOM 3476 C CA . LEU A 1 439 ? 26.728 -4.884 -25.290 1.00 97.69 439 LEU A CA 1
ATOM 3477 C C . LEU A 1 439 ? 26.140 -6.283 -25.467 1.00 97.69 439 LEU A C 1
ATOM 3479 O O . LEU A 1 439 ? 26.836 -7.204 -25.877 1.00 97.69 439 LEU A O 1
ATOM 3483 N N . TRP A 1 440 ? 24.844 -6.414 -25.205 1.00 95.81 440 TRP A N 1
ATOM 3484 C CA . TRP A 1 440 ? 24.063 -7.602 -25.540 1.00 95.81 440 TRP A CA 1
ATOM 3485 C C . TRP A 1 440 ? 23.563 -7.487 -26.990 1.00 95.81 440 TRP A C 1
ATOM 3487 O O . TRP A 1 440 ? 22.648 -6.723 -27.284 1.00 95.81 440 TRP A O 1
ATOM 3497 N N . GLU A 1 441 ? 24.165 -8.214 -27.931 1.00 95.38 441 GLU A N 1
ATOM 3498 C CA . GLU A 1 441 ? 23.986 -7.895 -29.356 1.00 95.38 441 GLU A CA 1
ATOM 3499 C C . GLU A 1 441 ? 22.725 -8.485 -30.009 1.00 95.38 441 GLU A C 1
ATOM 3501 O O . GLU A 1 441 ? 22.173 -7.863 -30.916 1.00 95.38 441 GLU A O 1
ATOM 3506 N N . LYS A 1 442 ? 22.280 -9.671 -29.583 1.00 95.50 442 LYS A N 1
ATOM 3507 C CA . LYS A 1 442 ? 21.205 -10.459 -30.225 1.00 95.50 442 LYS A CA 1
ATOM 3508 C C . LYS A 1 442 ? 20.083 -10.831 -29.263 1.00 95.50 442 LYS A C 1
ATOM 3510 O O . LYS A 1 442 ? 20.234 -10.615 -28.076 1.00 95.50 442 LYS A O 1
ATOM 3515 N N . GLU A 1 443 ? 18.973 -11.404 -29.724 1.00 92.75 443 GLU A N 1
ATOM 3516 C CA . GLU A 1 443 ? 17.795 -11.620 -28.862 1.00 92.75 443 GLU A CA 1
ATOM 3517 C C . GLU A 1 443 ? 18.072 -12.417 -27.569 1.00 92.75 443 GLU A C 1
ATOM 3519 O O . GLU A 1 443 ? 17.584 -12.031 -26.505 1.00 92.75 443 GLU A O 1
ATOM 3524 N N . VAL A 1 444 ? 18.836 -13.510 -27.637 1.00 95.38 444 VAL A N 1
ATOM 3525 C CA . VAL A 1 444 ? 19.139 -14.378 -26.484 1.00 95.38 444 VAL A CA 1
ATOM 3526 C C . VAL A 1 444 ? 20.585 -14.179 -26.051 1.00 95.38 444 VAL A C 1
ATOM 3528 O O . VAL A 1 444 ? 21.471 -14.129 -26.899 1.00 95.38 444 VAL A O 1
ATOM 3531 N N . LEU A 1 445 ? 20.826 -14.100 -24.740 1.00 97.19 445 LEU A N 1
ATOM 3532 C CA . LEU A 1 445 ? 22.158 -14.045 -24.128 1.00 97.19 445 LEU A CA 1
ATOM 3533 C C . LEU A 1 445 ? 22.399 -15.290 -23.279 1.00 97.19 445 LEU A C 1
ATOM 3535 O O . LEU A 1 445 ? 21.568 -15.627 -22.436 1.00 97.19 445 LEU A O 1
ATOM 3539 N N . LEU A 1 446 ? 23.551 -15.926 -23.478 1.00 98.00 446 LEU A N 1
ATOM 3540 C CA . LEU A 1 446 ? 24.091 -16.994 -22.642 1.00 98.00 446 LEU A CA 1
ATOM 3541 C C . LEU A 1 446 ? 25.368 -16.496 -21.962 1.00 98.00 446 LEU A C 1
ATOM 3543 O O . LEU A 1 446 ? 26.217 -15.896 -22.622 1.00 98.00 446 LEU A O 1
ATOM 3547 N N . LEU A 1 447 ? 25.506 -16.759 -20.665 1.00 98.25 447 LEU A N 1
ATOM 3548 C CA . LEU A 1 447 ? 26.656 -16.382 -19.839 1.00 98.25 447 LEU A CA 1
ATOM 3549 C C . LEU A 1 447 ? 27.218 -17.617 -19.131 1.00 98.25 447 LEU A C 1
ATOM 3551 O O . LEU A 1 447 ? 26.442 -18.372 -18.558 1.00 98.25 447 LEU A O 1
ATOM 3555 N N . ASN A 1 448 ? 28.537 -17.804 -19.101 1.00 97.75 448 ASN A N 1
ATOM 3556 C CA . ASN A 1 448 ? 29.208 -18.839 -18.304 1.00 97.75 448 ASN A CA 1
ATOM 3557 C C . ASN A 1 448 ? 30.511 -18.282 -17.705 1.00 97.75 448 ASN A C 1
ATOM 3559 O O . ASN A 1 448 ? 31.312 -17.661 -18.410 1.00 97.75 448 ASN A O 1
ATOM 3563 N N . GLY A 1 449 ? 30.731 -18.482 -16.408 1.00 96.19 449 GLY A N 1
ATOM 3564 C CA . GLY A 1 449 ? 31.947 -18.039 -15.732 1.00 96.19 449 GLY A CA 1
ATOM 3565 C C . GLY A 1 449 ? 32.210 -18.791 -14.432 1.00 96.19 449 GLY A C 1
ATOM 3566 O O . GLY A 1 449 ? 31.306 -19.370 -13.839 1.00 96.19 449 GLY A O 1
ATOM 3567 N N . ASN A 1 450 ? 33.463 -18.768 -13.982 1.00 95.50 450 ASN A N 1
ATOM 3568 C CA . ASN A 1 450 ? 33.877 -19.341 -12.703 1.00 95.50 450 ASN A CA 1
ATOM 3569 C C . ASN A 1 450 ? 34.226 -18.209 -11.742 1.00 95.50 450 ASN A C 1
ATOM 3571 O O . ASN A 1 450 ? 35.051 -17.355 -12.068 1.00 95.50 450 ASN A O 1
ATOM 3575 N N . PHE A 1 451 ? 33.605 -18.205 -10.566 1.00 95.75 451 PHE A N 1
ATOM 3576 C CA . PHE A 1 451 ? 33.721 -17.110 -9.608 1.00 95.75 451 PHE A CA 1
ATOM 3577 C C . PHE A 1 451 ? 34.041 -17.621 -8.213 1.00 95.75 451 PHE A C 1
ATOM 3579 O O . PHE A 1 451 ? 33.545 -18.668 -7.798 1.00 95.75 451 PHE A O 1
ATOM 3586 N N . THR A 1 452 ? 34.825 -16.841 -7.471 1.00 94.75 452 THR A N 1
ATOM 3587 C CA . THR A 1 452 ? 35.079 -17.112 -6.058 1.00 94.75 452 THR A CA 1
ATOM 3588 C C . THR A 1 452 ? 33.910 -16.608 -5.217 1.00 94.75 452 THR A C 1
ATOM 3590 O O . THR A 1 452 ? 33.750 -15.401 -5.036 1.00 94.75 452 THR A O 1
ATOM 3593 N N . ILE A 1 453 ? 33.098 -17.524 -4.698 1.00 94.31 453 ILE A N 1
ATOM 3594 C CA . ILE A 1 453 ? 31.992 -17.244 -3.782 1.00 94.31 453 ILE A CA 1
ATOM 3595 C C . ILE A 1 453 ? 32.381 -17.795 -2.407 1.00 94.31 453 ILE A C 1
ATOM 3597 O O . ILE A 1 453 ? 32.610 -19.000 -2.296 1.00 94.31 453 ILE A O 1
ATOM 3601 N N . PRO A 1 454 ? 32.485 -16.960 -1.355 1.00 93.62 454 PRO A N 1
ATOM 3602 C CA . PRO A 1 454 ? 32.829 -17.459 -0.030 1.00 93.62 454 PRO A CA 1
ATOM 3603 C C . PRO A 1 454 ? 31.801 -18.482 0.468 1.00 93.62 454 PRO A C 1
ATOM 3605 O O . PRO A 1 454 ? 30.619 -18.406 0.114 1.00 93.62 454 PRO A O 1
ATOM 3608 N N . ALA A 1 455 ? 32.247 -19.413 1.311 1.00 92.12 455 ALA A N 1
ATOM 3609 C CA . ALA A 1 455 ? 31.370 -20.408 1.915 1.00 92.12 455 ALA A CA 1
ATOM 3610 C C . ALA A 1 455 ? 30.235 -19.746 2.716 1.00 92.12 455 ALA A C 1
ATOM 3612 O O . ALA A 1 455 ? 30.363 -18.623 3.210 1.00 92.12 455 ALA A O 1
ATOM 3613 N N . PHE A 1 456 ? 29.111 -20.447 2.816 1.00 95.31 456 PHE A N 1
ATOM 3614 C CA . PHE A 1 456 ? 27.952 -19.979 3.567 1.00 95.31 456 PHE A CA 1
ATOM 3615 C C . PHE A 1 456 ? 28.080 -20.331 5.054 1.00 95.31 456 PHE A C 1
ATOM 3617 O O . PHE A 1 456 ? 28.626 -21.375 5.409 1.00 95.31 456 PHE A O 1
ATOM 3624 N N . GLU A 1 457 ? 27.587 -19.442 5.914 1.00 94.19 457 GLU A N 1
ATOM 3625 C CA . GLU A 1 457 ? 27.782 -19.466 7.364 1.00 94.19 457 GLU A CA 1
ATOM 3626 C C . GLU A 1 457 ? 26.444 -19.555 8.105 1.00 94.19 457 GLU A C 1
ATOM 3628 O O . GLU A 1 457 ? 25.435 -18.977 7.693 1.00 94.19 457 GLU A O 1
ATOM 3633 N N . GLU A 1 458 ? 26.439 -20.256 9.239 1.00 93.31 458 GLU A N 1
ATOM 3634 C CA . GLU A 1 458 ? 25.278 -20.307 10.127 1.00 93.31 458 GLU A CA 1
ATOM 3635 C C . GLU A 1 458 ? 24.911 -18.916 10.670 1.00 93.31 458 GLU A C 1
ATOM 3637 O O . GLU A 1 458 ? 25.765 -18.059 10.890 1.00 93.31 458 GLU A O 1
ATOM 3642 N N . GLY A 1 459 ? 23.613 -18.682 10.881 1.00 92.06 459 GLY A N 1
ATOM 3643 C CA . GLY A 1 459 ? 23.089 -17.367 11.276 1.00 92.06 459 GLY A CA 1
ATOM 3644 C C . GLY A 1 459 ? 22.921 -16.362 10.126 1.00 92.06 459 GLY A C 1
ATOM 3645 O O . GLY A 1 459 ? 22.479 -15.239 10.373 1.00 92.06 459 GLY A O 1
ATOM 3646 N N . TYR A 1 460 ? 23.214 -16.756 8.882 1.00 94.56 460 TYR A N 1
ATOM 3647 C CA . TYR A 1 460 ? 22.992 -15.949 7.680 1.00 94.56 460 TYR A CA 1
ATOM 3648 C C . TYR A 1 460 ? 22.006 -16.604 6.711 1.00 94.56 460 TYR A C 1
ATOM 3650 O O . TYR A 1 460 ? 21.805 -17.820 6.702 1.00 94.56 460 TYR A O 1
ATOM 3658 N N . ILE A 1 461 ? 21.416 -15.773 5.855 1.00 94.00 461 ILE A N 1
ATOM 3659 C CA . ILE A 1 461 ? 20.647 -16.188 4.684 1.00 94.00 461 ILE A CA 1
ATOM 3660 C C . ILE A 1 461 ? 21.292 -15.636 3.413 1.00 94.00 461 ILE A C 1
ATOM 3662 O O . ILE A 1 461 ? 21.848 -14.535 3.406 1.00 94.00 461 ILE A O 1
ATOM 3666 N N . TYR A 1 462 ? 21.204 -16.405 2.329 1.00 95.50 462 TYR A N 1
ATOM 3667 C CA . TYR A 1 462 ? 21.836 -16.101 1.050 1.00 95.50 462 TYR A CA 1
ATOM 3668 C C . TYR A 1 462 ? 20.802 -16.107 -0.068 1.00 95.50 462 TYR A C 1
ATOM 3670 O O . TYR A 1 462 ? 19.897 -16.943 -0.086 1.00 95.50 462 TYR A O 1
ATOM 3678 N N . ARG A 1 463 ? 20.952 -15.193 -1.027 1.00 94.94 463 ARG A N 1
ATOM 3679 C CA . ARG A 1 463 ? 20.120 -15.153 -2.233 1.00 94.94 463 ARG A CA 1
ATOM 3680 C C . ARG A 1 463 ? 20.943 -14.840 -3.474 1.00 94.94 463 ARG A C 1
ATOM 3682 O O . ARG A 1 463 ? 21.898 -14.068 -3.407 1.00 94.94 463 ARG A O 1
ATOM 3689 N N . VAL A 1 464 ? 20.539 -15.409 -4.604 1.00 95.50 464 VAL A N 1
ATOM 3690 C CA . VAL A 1 464 ? 20.991 -15.001 -5.939 1.00 95.50 464 VAL A CA 1
ATOM 3691 C C . VAL A 1 464 ? 20.015 -13.971 -6.493 1.00 95.50 464 VAL A C 1
ATOM 3693 O O . VAL A 1 464 ? 18.805 -14.153 -6.374 1.00 95.50 464 VAL A O 1
ATOM 3696 N N . LEU A 1 465 ? 20.522 -12.891 -7.083 1.00 94.69 465 LEU A N 1
ATOM 3697 C CA . LEU A 1 465 ? 19.721 -11.823 -7.675 1.00 94.69 465 LEU A CA 1
ATOM 3698 C C . LEU A 1 465 ? 19.940 -11.717 -9.177 1.00 94.69 465 LEU A C 1
ATOM 3700 O O . LEU A 1 465 ? 21.029 -11.984 -9.684 1.00 94.69 465 LEU A O 1
ATOM 3704 N N . VAL A 1 466 ? 18.902 -11.231 -9.855 1.00 94.12 466 VAL A N 1
ATOM 3705 C CA . VAL A 1 466 ? 18.933 -10.805 -11.251 1.00 94.12 466 VAL A CA 1
ATOM 3706 C C . VAL A 1 466 ? 18.671 -9.307 -11.317 1.00 94.12 466 VAL A C 1
ATOM 3708 O O . VAL A 1 466 ? 17.534 -8.839 -11.209 1.00 94.12 466 VAL A O 1
ATOM 3711 N N . GLY A 1 467 ? 19.745 -8.541 -11.483 1.00 91.69 467 GLY A N 1
ATOM 3712 C CA . GLY A 1 467 ? 19.659 -7.101 -11.684 1.00 91.69 467 GLY A CA 1
ATOM 3713 C C . GLY A 1 467 ? 19.070 -6.753 -13.052 1.00 91.69 467 GLY A C 1
ATOM 3714 O O . GLY A 1 467 ? 19.078 -7.563 -13.977 1.00 91.69 467 GLY A O 1
ATOM 3715 N N . GLY A 1 468 ? 18.526 -5.543 -13.184 1.00 87.62 468 GLY A N 1
ATOM 3716 C CA . GLY A 1 468 ? 17.836 -5.102 -14.407 1.00 87.62 468 GLY A CA 1
ATOM 3717 C C . GLY A 1 468 ? 16.353 -5.452 -14.488 1.00 87.62 468 GLY A C 1
ATOM 3718 O O . GLY A 1 468 ? 15.627 -4.818 -15.249 1.00 87.62 468 GLY A O 1
ATOM 3719 N N . MET A 1 469 ? 15.874 -6.401 -13.679 1.00 87.00 469 MET A N 1
ATOM 3720 C CA . MET A 1 469 ? 14.537 -6.988 -13.833 1.00 87.00 469 MET A CA 1
ATOM 3721 C C . MET A 1 469 ? 13.529 -6.585 -12.746 1.00 87.00 469 MET A C 1
ATOM 3723 O O . MET A 1 469 ? 12.488 -7.216 -12.645 1.00 87.00 469 MET A O 1
ATOM 3727 N N . SER A 1 470 ? 13.781 -5.557 -11.929 1.00 87.81 470 SER A N 1
ATOM 3728 C CA . SER A 1 470 ? 12.878 -5.182 -10.820 1.00 87.81 470 SER A CA 1
ATOM 3729 C C . SER A 1 470 ? 11.798 -4.146 -11.161 1.00 87.81 470 SER A C 1
ATOM 3731 O O . SER A 1 470 ? 11.002 -3.789 -10.297 1.00 87.81 470 SER A O 1
ATOM 3733 N N . HIS A 1 471 ? 11.743 -3.620 -12.384 1.00 84.12 471 HIS A N 1
ATOM 3734 C CA . HIS A 1 471 ? 10.751 -2.607 -12.772 1.00 84.12 471 HIS A CA 1
ATOM 3735 C C . HIS A 1 471 ? 9.624 -3.207 -13.605 1.00 84.12 471 HIS A C 1
ATOM 3737 O O . HIS A 1 471 ? 9.853 -4.142 -14.360 1.00 84.12 471 HIS A O 1
ATOM 3743 N N . VAL A 1 472 ? 8.421 -2.630 -13.520 1.00 82.62 472 VAL A N 1
ATOM 3744 C CA . VAL A 1 472 ? 7.282 -3.030 -14.364 1.00 82.62 472 VAL A CA 1
ATOM 3745 C C . VAL A 1 472 ? 7.658 -2.934 -15.843 1.00 82.62 472 VAL A C 1
ATOM 3747 O O . VAL A 1 472 ? 8.125 -1.890 -16.301 1.00 82.62 472 VAL A O 1
ATOM 3750 N N . GLY A 1 473 ? 7.419 -4.016 -16.581 1.00 77.69 473 GLY A N 1
ATOM 3751 C CA . GLY A 1 473 ? 7.785 -4.159 -17.985 1.00 77.69 473 GLY A CA 1
ATOM 3752 C C . GLY A 1 473 ? 9.289 -4.286 -18.210 1.00 77.69 473 GLY A C 1
ATOM 3753 O O . GLY A 1 473 ? 9.752 -3.902 -19.276 1.00 77.69 473 GLY A O 1
ATOM 3754 N N . ALA A 1 474 ? 10.062 -4.728 -17.213 1.00 82.19 474 ALA A N 1
ATOM 3755 C CA . ALA A 1 474 ? 11.469 -5.080 -17.367 1.00 82.19 474 ALA A CA 1
ATOM 3756 C C . ALA A 1 474 ? 11.665 -6.596 -17.404 1.00 82.19 474 ALA A C 1
ATOM 3758 O O . ALA A 1 474 ? 10.909 -7.347 -16.776 1.00 82.19 474 ALA A O 1
ATOM 3759 N N . GLY A 1 475 ? 12.723 -7.020 -18.097 1.00 82.81 475 GLY A N 1
ATOM 3760 C CA . GLY A 1 475 ? 13.067 -8.423 -18.250 1.00 82.81 475 GLY A CA 1
ATOM 3761 C C . GLY A 1 475 ? 12.152 -9.181 -19.210 1.00 82.81 475 GLY A C 1
ATOM 3762 O O . GLY A 1 475 ? 11.051 -8.743 -19.524 1.00 82.81 475 GLY A O 1
ATOM 3763 N N . ASP A 1 476 ? 12.603 -10.354 -19.647 1.00 83.75 476 ASP A N 1
ATOM 3764 C CA . ASP A 1 476 ? 11.797 -11.253 -20.471 1.00 83.75 476 ASP A CA 1
ATOM 3765 C C . ASP A 1 476 ? 12.077 -12.727 -20.147 1.00 83.75 476 ASP A C 1
ATOM 3767 O O . ASP A 1 476 ? 12.241 -13.580 -21.011 1.00 83.75 476 ASP A O 1
ATOM 3771 N N . GLY A 1 477 ? 12.198 -13.013 -18.851 1.00 87.50 477 GLY A N 1
ATOM 3772 C CA . GLY A 1 477 ? 12.602 -14.307 -18.315 1.00 87.50 477 GLY A CA 1
ATOM 3773 C C . GLY A 1 477 ? 14.115 -14.543 -18.298 1.00 87.50 477 GLY A C 1
ATOM 3774 O O . GLY A 1 477 ? 14.895 -13.905 -19.008 1.00 87.50 477 GLY A O 1
ATO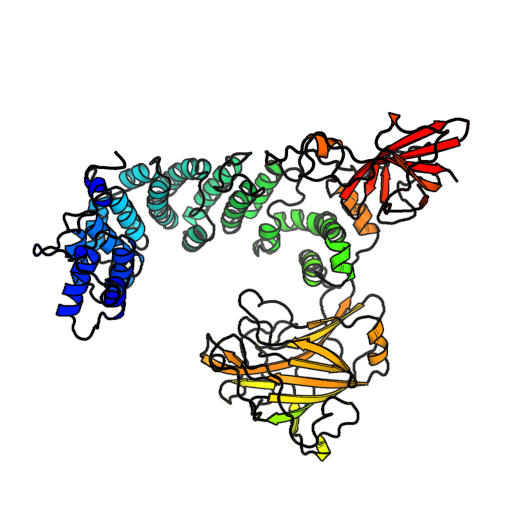M 3775 N N . CYS A 1 478 ? 14.527 -15.456 -17.423 1.00 92.12 478 CYS A N 1
ATOM 3776 C CA . CYS A 1 478 ? 15.917 -15.853 -17.229 1.00 92.12 478 CYS A CA 1
ATOM 3777 C C . CYS A 1 478 ? 16.001 -17.253 -16.611 1.00 92.12 478 CYS A C 1
ATOM 3779 O O . CYS A 1 478 ? 15.023 -17.782 -16.072 1.00 92.12 478 CYS A O 1
ATOM 3781 N N . ARG A 1 479 ? 17.191 -17.845 -16.679 1.00 95.38 479 ARG A N 1
ATOM 3782 C CA . ARG A 1 479 ? 17.569 -19.040 -15.912 1.00 95.38 479 ARG A CA 1
ATOM 3783 C C . ARG A 1 479 ? 18.964 -18.850 -15.365 1.00 95.38 479 ARG A C 1
ATOM 3785 O O . ARG A 1 479 ? 19.788 -18.269 -16.066 1.00 95.38 479 ARG A O 1
ATOM 3792 N N . ILE A 1 480 ? 19.214 -19.351 -14.164 1.00 96.81 480 ILE A N 1
ATOM 3793 C CA . ILE A 1 480 ? 20.509 -19.305 -13.494 1.00 96.81 480 ILE A CA 1
ATOM 3794 C C . ILE A 1 480 ? 20.863 -20.706 -13.020 1.00 96.81 480 ILE A C 1
ATOM 3796 O O . ILE A 1 480 ? 20.052 -21.391 -12.390 1.00 96.81 480 ILE A O 1
ATOM 3800 N N . TYR A 1 481 ? 22.100 -21.091 -13.286 1.00 97.06 481 TYR A N 1
ATOM 3801 C CA . TYR A 1 481 ? 22.695 -22.349 -12.887 1.00 97.06 481 TYR A CA 1
ATOM 3802 C C . TYR A 1 481 ? 23.906 -22.079 -11.995 1.00 97.06 481 TYR A C 1
ATOM 3804 O O . TYR A 1 481 ? 24.674 -21.150 -12.248 1.00 97.06 481 TYR A O 1
ATOM 3812 N N . ALA A 1 482 ? 24.077 -22.915 -10.974 1.00 95.31 482 ALA A N 1
ATOM 3813 C CA . ALA A 1 482 ? 25.304 -23.027 -10.200 1.00 95.31 482 ALA A CA 1
ATOM 3814 C C . ALA A 1 482 ? 25.799 -24.471 -10.284 1.00 95.31 482 ALA A C 1
ATOM 3816 O O . ALA A 1 482 ? 25.048 -25.409 -10.005 1.00 95.31 482 ALA A O 1
ATOM 3817 N N . ASN A 1 483 ? 27.048 -24.651 -10.708 1.00 94.94 483 ASN A N 1
ATOM 3818 C CA . ASN A 1 483 ? 27.688 -25.949 -10.909 1.00 94.94 483 ASN A CA 1
ATOM 3819 C C . ASN A 1 483 ? 26.833 -26.914 -11.754 1.00 94.94 483 ASN A C 1
ATOM 3821 O O . ASN A 1 483 ? 26.632 -28.076 -11.403 1.00 94.94 483 ASN A O 1
ATOM 3825 N N . GLY A 1 484 ? 26.266 -26.406 -12.854 1.00 95.06 484 GLY A N 1
ATOM 3826 C CA . GLY A 1 484 ? 25.428 -27.187 -13.767 1.00 95.06 484 GLY A CA 1
ATOM 3827 C C . GLY A 1 484 ? 24.008 -27.490 -13.275 1.00 95.06 484 GLY A C 1
ATOM 3828 O O . GLY A 1 484 ? 23.248 -28.134 -13.997 1.00 95.06 484 GLY A O 1
ATOM 3829 N N . ARG A 1 485 ? 23.617 -27.038 -12.077 1.00 95.00 485 ARG A N 1
ATOM 3830 C CA . ARG A 1 485 ? 22.276 -27.244 -11.509 1.00 95.00 485 ARG A CA 1
ATOM 3831 C C . ARG A 1 485 ? 21.492 -25.941 -11.487 1.00 95.00 485 ARG A C 1
ATOM 3833 O O . ARG A 1 485 ? 22.025 -24.911 -11.087 1.00 95.00 485 ARG A O 1
ATOM 3840 N N . GLU A 1 486 ? 20.228 -25.984 -11.902 1.00 95.88 486 GLU A N 1
ATOM 3841 C CA . GLU A 1 486 ? 19.361 -24.802 -11.883 1.00 95.88 486 GLU A CA 1
ATOM 3842 C C . GLU A 1 486 ? 19.101 -24.362 -10.436 1.00 95.88 486 GLU A C 1
ATOM 3844 O O . GLU A 1 486 ? 18.750 -25.180 -9.587 1.00 95.88 486 GLU A O 1
ATOM 3849 N N . ILE A 1 487 ? 19.291 -23.072 -10.160 1.00 95.06 487 ILE A N 1
ATOM 3850 C CA . ILE A 1 487 ? 19.009 -22.460 -8.850 1.00 95.06 487 ILE A CA 1
ATOM 3851 C C . ILE A 1 487 ? 17.932 -21.380 -8.929 1.00 95.06 487 ILE A C 1
ATOM 3853 O O . ILE A 1 487 ? 17.364 -21.000 -7.909 1.00 95.06 487 ILE A O 1
ATOM 3857 N N . TYR A 1 488 ? 17.645 -20.878 -10.130 1.00 95.44 488 TYR A N 1
ATOM 3858 C CA . TYR A 1 488 ? 16.577 -19.919 -10.357 1.00 95.44 488 TYR A CA 1
ATOM 3859 C C . TYR A 1 488 ? 16.105 -19.975 -11.802 1.00 95.44 488 TYR A C 1
ATOM 3861 O O . TYR A 1 488 ? 16.915 -20.029 -12.729 1.00 95.44 488 TYR A O 1
ATOM 3869 N N . SER A 1 489 ? 14.800 -19.866 -12.003 1.00 94.06 489 SER A N 1
ATOM 3870 C CA . SER A 1 489 ? 14.238 -19.578 -13.310 1.00 94.06 489 SER A CA 1
ATOM 3871 C C . SER A 1 489 ? 13.006 -18.702 -13.186 1.00 94.06 489 SER A C 1
ATOM 3873 O O . SER A 1 489 ? 12.275 -18.712 -12.196 1.00 94.06 489 SER A O 1
ATOM 3875 N N . ARG A 1 490 ? 12.794 -17.904 -14.225 1.00 89.56 490 ARG A N 1
ATOM 3876 C CA . ARG A 1 490 ? 11.631 -17.045 -14.360 1.00 89.56 490 ARG A CA 1
ATOM 3877 C C . ARG A 1 490 ? 11.202 -17.005 -15.810 1.00 89.56 490 ARG A C 1
ATOM 3879 O O . ARG A 1 490 ? 12.036 -16.881 -16.706 1.00 89.56 490 ARG A O 1
ATOM 3886 N N . GLN A 1 491 ? 9.895 -17.043 -16.019 1.00 87.62 491 GLN A N 1
ATOM 3887 C CA . GLN A 1 491 ? 9.284 -16.864 -17.327 1.00 87.62 491 GLN A CA 1
ATOM 3888 C C . GLN A 1 491 ? 8.713 -15.445 -17.418 1.00 87.62 491 GLN A C 1
ATOM 3890 O O . GLN A 1 491 ? 8.015 -14.999 -16.508 1.00 87.62 491 GLN A O 1
ATOM 3895 N N . GLY A 1 492 ? 9.030 -14.738 -18.501 1.00 81.81 492 GLY A N 1
ATOM 3896 C CA . GLY A 1 492 ? 8.444 -13.438 -18.826 1.00 81.81 492 GLY A CA 1
ATOM 3897 C C . GLY A 1 492 ? 8.932 -12.242 -17.999 1.00 81.81 492 GLY A C 1
ATOM 3898 O O . GLY A 1 492 ? 9.870 -12.311 -17.195 1.00 81.81 492 GLY A O 1
ATOM 3899 N N . SER A 1 493 ? 8.284 -11.111 -18.266 1.00 81.94 493 SER A N 1
ATOM 3900 C CA . SER A 1 493 ? 8.597 -9.792 -17.716 1.00 81.94 493 SER A CA 1
ATOM 3901 C C . SER A 1 493 ? 7.986 -9.571 -16.326 1.00 81.94 493 SER A C 1
ATOM 3903 O O . SER A 1 493 ? 7.271 -10.409 -15.766 1.00 81.94 493 SER A O 1
ATOM 3905 N N . VAL A 1 494 ? 8.286 -8.426 -15.718 1.00 82.38 494 VAL A N 1
ATOM 3906 C CA . VAL A 1 494 ? 7.553 -7.943 -14.541 1.00 82.38 494 VAL A CA 1
ATOM 3907 C C . VAL A 1 494 ? 6.220 -7.348 -14.957 1.00 82.38 494 VAL A C 1
ATOM 3909 O O . VAL A 1 494 ? 6.176 -6.307 -15.614 1.00 82.38 494 VAL A O 1
ATOM 3912 N N . ASP A 1 495 ? 5.124 -7.956 -14.513 1.00 76.50 495 ASP A N 1
ATOM 3913 C CA . ASP A 1 495 ? 3.794 -7.423 -14.787 1.00 76.50 495 ASP A CA 1
ATOM 3914 C C . ASP A 1 495 ? 3.478 -6.168 -13.943 1.00 76.50 495 ASP A C 1
ATOM 3916 O O . ASP A 1 495 ? 4.205 -5.759 -13.029 1.00 76.50 495 ASP A O 1
ATOM 3920 N N . ARG A 1 496 ? 2.366 -5.507 -14.268 1.00 78.06 496 ARG A N 1
ATOM 3921 C CA . ARG A 1 496 ? 1.831 -4.370 -13.519 1.00 78.06 496 ARG A CA 1
ATOM 3922 C C . ARG A 1 496 ? 1.668 -4.746 -12.049 1.00 78.06 496 ARG A C 1
ATOM 3924 O O . ARG A 1 496 ? 1.138 -5.801 -11.730 1.00 78.06 496 ARG A O 1
ATOM 3931 N N . ARG A 1 497 ? 2.070 -3.823 -11.170 1.00 77.44 497 ARG A N 1
ATOM 3932 C CA . ARG A 1 497 ? 2.044 -3.967 -9.701 1.00 77.44 497 ARG A CA 1
ATOM 3933 C C . ARG A 1 497 ? 3.017 -5.010 -9.127 1.00 77.44 497 ARG A C 1
ATOM 3935 O O . ARG A 1 497 ? 3.037 -5.171 -7.918 1.00 77.44 497 ARG A O 1
ATOM 3942 N N . ALA A 1 498 ? 3.857 -5.642 -9.950 1.00 77.38 498 ALA A N 1
ATOM 3943 C CA . ALA A 1 498 ? 4.911 -6.556 -9.497 1.00 77.38 498 ALA A CA 1
ATOM 3944 C C . ALA A 1 498 ? 6.322 -5.925 -9.510 1.00 77.38 498 ALA A C 1
ATOM 3946 O O . ALA A 1 498 ? 7.318 -6.618 -9.317 1.00 77.38 498 ALA A O 1
ATOM 3947 N N . GLY A 1 499 ? 6.431 -4.621 -9.795 1.00 81.38 499 GLY A N 1
ATOM 3948 C CA . GLY A 1 499 ? 7.705 -3.895 -9.769 1.00 81.38 499 GLY A CA 1
ATOM 3949 C C . GLY A 1 499 ? 8.072 -3.386 -8.375 1.00 81.38 499 GLY A C 1
ATOM 3950 O O . GLY A 1 499 ? 7.216 -3.265 -7.509 1.00 81.38 499 GLY A O 1
ATOM 3951 N N . GLY A 1 500 ? 9.344 -3.035 -8.187 1.00 82.19 500 GLY A N 1
ATOM 3952 C CA . GLY A 1 500 ? 9.887 -2.508 -6.931 1.00 82.19 500 GLY A CA 1
ATOM 3953 C C . GLY A 1 500 ? 10.456 -3.567 -5.984 1.00 82.19 500 GLY A C 1
ATOM 3954 O O . GLY A 1 500 ? 11.013 -3.198 -4.959 1.00 82.19 500 GLY A O 1
ATOM 3955 N N . ALA A 1 501 ? 10.373 -4.852 -6.341 1.00 85.56 501 ALA A N 1
ATOM 3956 C CA . ALA A 1 501 ? 10.885 -5.965 -5.544 1.00 85.56 501 ALA A CA 1
ATOM 3957 C C . ALA A 1 501 ? 12.157 -6.587 -6.159 1.00 85.56 501 ALA A C 1
ATOM 3959 O O . ALA A 1 501 ? 12.342 -6.538 -7.386 1.00 85.56 501 ALA A O 1
ATOM 3960 N N . PRO A 1 502 ? 13.045 -7.183 -5.342 1.00 89.12 502 PRO A N 1
ATOM 3961 C CA . PRO A 1 502 ? 14.186 -7.941 -5.842 1.00 89.12 502 PRO A CA 1
ATOM 3962 C C . PRO A 1 502 ? 13.721 -9.150 -6.660 1.00 89.12 502 PRO A C 1
ATOM 3964 O O . PRO A 1 502 ? 12.827 -9.890 -6.257 1.00 89.12 502 PRO A O 1
ATOM 3967 N N . ILE A 1 503 ? 14.350 -9.367 -7.816 1.00 91.00 503 ILE A N 1
ATOM 3968 C CA . ILE A 1 503 ? 14.173 -10.598 -8.592 1.00 91.00 503 ILE A CA 1
ATOM 3969 C C . ILE A 1 503 ? 15.261 -11.558 -8.155 1.00 91.00 503 ILE A C 1
ATOM 3971 O O . ILE A 1 503 ? 16.424 -11.386 -8.515 1.00 91.00 503 ILE A O 1
ATOM 3975 N N . CYS A 1 504 ? 14.896 -12.517 -7.313 1.00 92.06 504 CYS A N 1
ATOM 3976 C CA . CYS A 1 504 ? 15.863 -13.368 -6.642 1.00 92.06 504 CYS A CA 1
ATOM 3977 C C . CYS A 1 504 ? 15.308 -14.751 -6.303 1.00 92.06 504 CYS A C 1
ATOM 3979 O O . CYS A 1 504 ? 14.094 -14.954 -6.270 1.00 92.06 504 CYS A O 1
ATOM 3981 N N . ALA A 1 505 ? 16.215 -15.662 -5.962 1.00 93.00 505 ALA A N 1
ATOM 3982 C CA . ALA A 1 505 ? 15.912 -16.874 -5.210 1.00 93.00 505 ALA A CA 1
ATOM 3983 C C . ALA A 1 505 ? 16.830 -16.981 -3.998 1.00 93.00 505 ALA A C 1
ATOM 3985 O O . ALA A 1 505 ? 18.030 -16.715 -4.086 1.00 93.00 505 ALA A O 1
ATOM 3986 N N . GLN A 1 506 ? 16.257 -17.388 -2.871 1.00 93.12 506 GLN A N 1
ATOM 3987 C CA . GLN A 1 506 ? 17.037 -17.782 -1.705 1.00 93.12 506 GLN A CA 1
ATOM 3988 C C . GLN A 1 506 ? 17.715 -19.121 -1.968 1.00 93.12 506 GLN A C 1
ATOM 3990 O O . GLN A 1 506 ? 17.155 -19.980 -2.649 1.00 93.12 506 GLN A O 1
ATOM 3995 N N . ILE A 1 507 ? 18.920 -19.292 -1.432 1.00 94.25 507 ILE A N 1
ATOM 3996 C CA . ILE A 1 507 ? 19.663 -20.544 -1.546 1.00 94.25 507 ILE A CA 1
ATOM 3997 C C . ILE A 1 507 ? 19.390 -21.380 -0.290 1.00 94.25 507 ILE A C 1
ATOM 3999 O O . ILE A 1 507 ? 19.867 -21.014 0.792 1.00 94.25 507 ILE A O 1
ATOM 4003 N N . PRO A 1 508 ? 18.622 -22.480 -0.395 1.00 92.12 508 PRO A N 1
ATOM 4004 C CA . PRO A 1 508 ? 18.259 -23.269 0.773 1.00 92.12 508 PRO A CA 1
ATOM 4005 C C . PRO A 1 508 ? 19.475 -24.020 1.329 1.00 92.12 508 PRO A C 1
ATOM 4007 O O . PRO A 1 508 ? 20.453 -24.273 0.620 1.00 92.12 508 PRO A O 1
ATOM 4010 N N . LYS A 1 509 ? 19.433 -24.341 2.629 1.00 91.31 509 LYS A N 1
ATOM 4011 C CA . LYS A 1 509 ? 20.579 -24.888 3.378 1.00 91.31 509 LYS A CA 1
ATOM 4012 C C . LYS A 1 509 ? 21.143 -26.184 2.798 1.00 91.31 509 LYS A C 1
ATOM 4014 O O . LYS A 1 509 ? 22.353 -26.379 2.789 1.00 91.31 509 LYS A O 1
ATOM 4019 N N . ASP A 1 510 ? 20.289 -27.045 2.261 1.00 92.81 510 ASP A N 1
ATOM 4020 C CA . ASP A 1 510 ? 20.680 -28.290 1.592 1.00 92.81 510 ASP A CA 1
ATOM 4021 C C . ASP A 1 510 ? 21.519 -28.059 0.320 1.00 92.81 510 ASP A C 1
ATOM 4023 O O . ASP A 1 510 ? 22.228 -28.958 -0.129 1.00 92.81 510 ASP A O 1
ATOM 4027 N N . ARG A 1 511 ? 21.490 -26.842 -0.239 1.00 92.69 511 ARG A N 1
ATOM 4028 C CA . ARG A 1 511 ? 22.292 -26.422 -1.398 1.00 92.69 511 ARG A CA 1
ATOM 4029 C C . ARG A 1 511 ? 23.601 -25.736 -1.007 1.00 92.69 511 ARG A C 1
ATOM 4031 O O . ARG A 1 511 ? 24.435 -25.521 -1.880 1.00 92.69 511 ARG A O 1
ATOM 4038 N N . TRP A 1 512 ? 23.823 -25.406 0.269 1.00 93.88 512 TRP A N 1
ATOM 4039 C CA . TRP A 1 512 ? 25.059 -24.758 0.735 1.00 93.88 512 TRP A CA 1
ATOM 4040 C C . TRP A 1 512 ? 26.339 -25.553 0.426 1.00 93.88 512 TRP A C 1
ATOM 4042 O O . TRP A 1 512 ? 27.334 -24.920 0.063 1.00 93.88 512 TRP A O 1
ATOM 4052 N N . PRO A 1 513 ? 26.349 -26.904 0.476 1.00 92.38 513 PRO A N 1
ATOM 4053 C CA . PRO A 1 513 ? 27.525 -27.683 0.090 1.00 92.38 513 PRO A CA 1
ATOM 4054 C C . PRO A 1 513 ? 28.017 -27.421 -1.341 1.00 92.38 513 PRO A C 1
ATOM 4056 O O . PRO A 1 513 ? 29.216 -27.536 -1.587 1.00 92.38 513 PRO A O 1
ATOM 4059 N N . ASP A 1 514 ? 27.143 -26.997 -2.266 1.00 89.44 514 ASP A N 1
ATOM 4060 C CA . ASP A 1 514 ? 27.533 -26.661 -3.645 1.00 89.44 514 ASP A CA 1
ATOM 4061 C C . ASP A 1 514 ? 28.469 -25.427 -3.706 1.00 89.44 514 ASP A C 1
ATOM 4063 O O . ASP A 1 514 ? 29.123 -25.203 -4.723 1.00 89.44 514 ASP A O 1
ATOM 4067 N N . PHE A 1 515 ? 28.578 -24.646 -2.624 1.00 92.44 515 PHE A N 1
ATOM 4068 C CA . PHE A 1 515 ? 29.410 -23.438 -2.518 1.00 92.44 515 PHE A CA 1
ATOM 4069 C C . PHE A 1 515 ? 30.652 -23.637 -1.627 1.00 92.44 515 PHE A C 1
ATOM 4071 O O . PHE A 1 515 ? 31.470 -22.728 -1.488 1.00 92.44 515 PHE A O 1
ATOM 4078 N N . ALA A 1 516 ? 30.838 -24.824 -1.036 1.00 88.56 516 ALA A N 1
ATOM 4079 C CA . ALA A 1 516 ? 31.895 -25.081 -0.051 1.00 88.56 516 ALA A CA 1
ATOM 4080 C C . ALA A 1 516 ? 33.321 -25.031 -0.633 1.00 88.56 516 ALA A C 1
ATOM 4082 O O . ALA A 1 516 ? 34.265 -24.684 0.072 1.00 88.56 516 ALA A O 1
ATOM 4083 N N . ALA A 1 517 ? 33.486 -25.349 -1.922 1.00 81.69 517 ALA A N 1
ATOM 4084 C CA . ALA A 1 517 ? 34.784 -25.340 -2.603 1.00 81.69 517 ALA A CA 1
ATOM 4085 C C . ALA A 1 517 ? 35.330 -23.924 -2.877 1.00 81.69 517 ALA A C 1
ATOM 4087 O O . ALA A 1 517 ? 36.456 -23.774 -3.350 1.00 81.69 517 ALA A O 1
ATOM 4088 N N . GLY A 1 518 ? 34.533 -22.878 -2.639 1.00 82.56 518 GLY A N 1
ATOM 4089 C CA . GLY A 1 518 ? 34.912 -21.485 -2.859 1.00 82.56 518 GLY A CA 1
ATOM 4090 C C . GLY A 1 518 ? 34.875 -21.038 -4.322 1.00 82.56 518 GLY A C 1
ATOM 4091 O O . GLY A 1 518 ? 34.600 -19.875 -4.569 1.00 82.56 518 GLY A O 1
ATOM 4092 N N . THR A 1 519 ? 35.099 -21.922 -5.301 1.00 93.06 519 THR A N 1
ATOM 4093 C CA . THR A 1 519 ? 34.885 -21.627 -6.733 1.00 93.06 519 THR A CA 1
ATOM 4094 C C . THR A 1 519 ? 33.574 -22.233 -7.215 1.00 93.06 519 THR A C 1
ATOM 4096 O O . THR A 1 519 ? 33.336 -23.425 -7.034 1.00 93.06 519 THR A O 1
ATOM 4099 N N . VAL A 1 520 ? 32.739 -21.415 -7.854 1.00 94.81 520 VAL A N 1
ATOM 4100 C CA . VAL A 1 520 ? 31.428 -21.807 -8.377 1.00 94.81 520 VAL A CA 1
ATOM 4101 C C . VAL A 1 520 ? 31.359 -21.471 -9.859 1.00 94.81 520 VAL A C 1
ATOM 4103 O O . VAL A 1 520 ? 31.597 -20.325 -10.250 1.00 94.81 520 VAL A O 1
ATOM 4106 N N . ASN A 1 521 ? 31.001 -22.459 -10.679 1.00 95.94 521 ASN A N 1
ATOM 4107 C CA . ASN A 1 521 ? 30.610 -22.208 -12.057 1.00 95.94 521 ASN A CA 1
ATOM 4108 C C . ASN A 1 521 ? 29.197 -21.628 -12.058 1.00 95.94 521 ASN A C 1
ATOM 4110 O O . ASN A 1 521 ? 28.250 -22.293 -11.636 1.00 95.94 521 ASN A O 1
ATOM 4114 N N . LEU A 1 522 ? 29.057 -20.387 -12.504 1.00 96.88 522 LEU A N 1
ATOM 4115 C CA . LEU A 1 522 ? 27.768 -19.750 -12.706 1.00 96.88 522 LEU A CA 1
ATOM 4116 C C . LEU A 1 522 ? 27.465 -19.689 -14.192 1.00 96.88 522 LEU A C 1
ATOM 4118 O O . LEU A 1 522 ? 28.327 -19.375 -15.014 1.00 96.88 522 LEU A O 1
ATOM 4122 N N . ALA A 1 523 ? 26.202 -19.917 -14.513 1.00 97.94 523 ALA A N 1
ATOM 4123 C CA . ALA A 1 523 ? 25.695 -19.780 -15.860 1.00 97.94 523 ALA A CA 1
ATOM 4124 C C . ALA A 1 523 ? 24.324 -19.109 -15.846 1.00 97.94 523 ALA A C 1
ATOM 4126 O O . ALA A 1 523 ? 23.515 -19.364 -14.956 1.00 97.94 523 ALA A O 1
ATOM 4127 N N . ALA A 1 524 ? 24.052 -18.239 -16.817 1.00 97.31 524 ALA A N 1
ATOM 4128 C CA . ALA A 1 524 ? 22.781 -17.529 -16.893 1.00 97.31 524 ALA A CA 1
ATOM 4129 C C . ALA A 1 524 ? 22.280 -17.345 -18.327 1.00 97.31 524 ALA A C 1
ATOM 4131 O O . ALA A 1 524 ? 23.067 -17.237 -19.264 1.00 97.31 524 ALA A O 1
ATOM 4132 N N . THR A 1 525 ? 20.956 -17.277 -18.477 1.00 96.00 525 THR A N 1
ATOM 4133 C CA . THR A 1 525 ? 20.294 -16.879 -19.729 1.00 96.00 525 THR A CA 1
ATOM 4134 C C . THR A 1 525 ? 19.444 -15.640 -19.545 1.00 96.00 525 THR A C 1
ATOM 4136 O O . THR A 1 525 ? 18.852 -15.447 -18.482 1.00 96.00 525 THR A O 1
ATOM 4139 N N . GLY A 1 526 ? 19.321 -14.851 -20.608 1.00 94.00 526 GLY A N 1
ATOM 4140 C CA . GLY A 1 526 ? 18.362 -13.757 -20.705 1.00 94.00 526 GLY A CA 1
ATOM 4141 C C . GLY A 1 526 ? 17.783 -13.634 -22.111 1.00 94.00 526 GLY A C 1
ATOM 4142 O O . GLY A 1 526 ? 18.379 -14.094 -23.084 1.00 94.00 526 GLY A O 1
ATOM 4143 N N . PHE A 1 527 ? 16.624 -12.984 -22.204 1.00 92.69 527 PHE A N 1
ATOM 4144 C CA . PHE A 1 527 ? 15.951 -12.632 -23.456 1.00 92.69 527 PHE A CA 1
ATOM 4145 C C . PHE A 1 527 ? 15.747 -11.115 -23.545 1.00 92.69 527 PHE A C 1
ATOM 4147 O O . PHE A 1 527 ? 15.434 -10.473 -22.538 1.00 92.69 527 PHE A O 1
ATOM 4154 N N . MET A 1 528 ? 15.928 -10.529 -24.728 1.00 89.88 528 MET A N 1
ATOM 4155 C CA . MET A 1 528 ? 15.581 -9.128 -24.978 1.00 89.88 528 MET A CA 1
ATOM 4156 C C . MET A 1 528 ? 14.072 -8.908 -24.840 1.00 89.88 528 MET A C 1
ATOM 4158 O O . MET A 1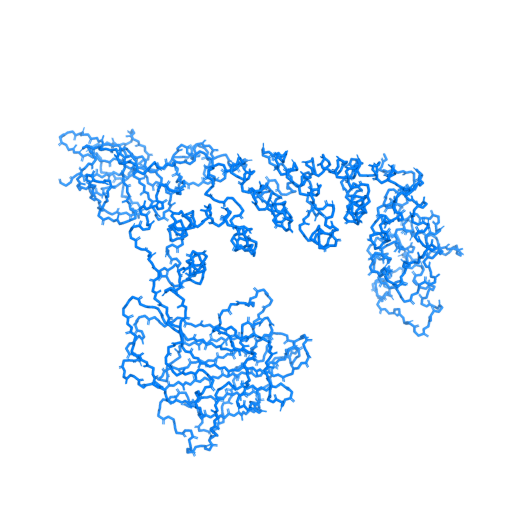 528 ? 13.282 -9.778 -25.200 1.00 89.88 528 MET A O 1
ATOM 4162 N N . HIS A 1 529 ? 13.676 -7.725 -24.370 1.00 86.56 529 HIS A N 1
ATOM 4163 C CA . HIS A 1 529 ? 12.286 -7.366 -24.116 1.00 86.56 529 HIS A CA 1
ATOM 4164 C C . HIS A 1 529 ? 11.826 -6.203 -25.001 1.00 86.56 529 HIS A C 1
ATOM 4166 O O . HIS A 1 529 ? 12.625 -5.361 -25.408 1.00 86.56 529 HIS A O 1
ATOM 4172 N N . TYR A 1 530 ? 10.523 -6.117 -25.277 1.00 84.62 530 TYR A N 1
ATOM 4173 C CA . TYR A 1 530 ? 9.927 -4.909 -25.847 1.00 84.62 530 TYR A CA 1
ATOM 4174 C C . TYR A 1 530 ? 9.259 -4.074 -24.756 1.00 84.62 530 TYR A C 1
ATOM 4176 O O . TYR A 1 530 ? 8.236 -4.461 -24.196 1.00 84.62 530 TYR A O 1
ATOM 4184 N N . HIS A 1 531 ? 9.803 -2.892 -24.484 1.00 80.06 531 HIS A N 1
ATOM 4185 C CA . HIS A 1 531 ? 9.273 -2.028 -23.440 1.00 80.06 531 HIS A CA 1
ATOM 4186 C C . HIS A 1 531 ? 8.067 -1.224 -23.934 1.00 80.06 531 HIS A C 1
ATOM 4188 O O . HIS A 1 531 ? 8.208 -0.236 -24.655 1.00 80.06 531 HIS A O 1
ATOM 4194 N N . ASP A 1 532 ? 6.869 -1.571 -23.456 1.00 72.88 532 ASP A N 1
ATOM 4195 C CA . ASP A 1 532 ? 5.613 -0.921 -23.862 1.00 72.88 532 ASP A CA 1
ATOM 4196 C C . ASP A 1 532 ? 5.604 0.606 -23.676 1.00 72.88 532 ASP A C 1
ATOM 4198 O O . ASP A 1 532 ? 4.921 1.301 -24.430 1.00 72.88 532 ASP A O 1
ATOM 4202 N N . LYS A 1 533 ? 6.329 1.143 -22.684 1.00 73.88 533 LYS A N 1
ATOM 4203 C CA . LYS A 1 533 ? 6.345 2.584 -22.380 1.00 73.88 533 LYS A CA 1
ATOM 4204 C C . LYS A 1 533 ? 7.364 3.360 -23.215 1.00 73.88 533 LYS A C 1
ATOM 4206 O O . LYS A 1 533 ? 7.001 4.380 -23.788 1.00 73.88 533 LYS A O 1
ATOM 4211 N N . SER A 1 534 ? 8.617 2.906 -23.263 1.00 77.81 534 SER A N 1
ATOM 4212 C CA . SER A 1 534 ? 9.680 3.581 -24.024 1.00 77.81 534 SER A CA 1
ATOM 4213 C C . SER A 1 534 ? 9.653 3.237 -25.513 1.00 77.81 534 SER A C 1
ATOM 4215 O O . SER A 1 534 ? 10.264 3.945 -26.303 1.00 77.81 534 SER A O 1
ATOM 4217 N N . LYS A 1 535 ? 8.936 2.170 -25.897 1.00 82.94 535 LYS A N 1
ATOM 4218 C CA . LYS A 1 535 ? 8.914 1.602 -27.253 1.00 82.94 535 LYS A CA 1
ATOM 4219 C C . LYS A 1 535 ? 10.296 1.141 -27.731 1.00 82.94 535 LYS A C 1
ATOM 4221 O O . LYS A 1 535 ? 10.502 0.973 -28.930 1.00 82.94 535 LYS A O 1
ATOM 4226 N N . GLU A 1 536 ? 11.223 0.924 -26.800 1.00 86.69 536 GLU A N 1
ATOM 4227 C CA . GLU A 1 536 ? 12.567 0.426 -27.081 1.00 86.69 536 GLU A CA 1
ATOM 4228 C C . GLU A 1 536 ? 12.619 -1.097 -26.955 1.00 86.69 536 GLU A C 1
ATOM 4230 O O . GLU A 1 536 ? 11.983 -1.687 -26.077 1.00 86.69 536 GLU A O 1
ATOM 4235 N N . TYR A 1 537 ? 13.399 -1.720 -27.834 1.00 87.50 537 TYR A N 1
ATOM 4236 C CA . TYR A 1 537 ? 13.719 -3.137 -27.775 1.00 87.50 537 TYR A CA 1
ATOM 4237 C C . TYR A 1 537 ? 15.058 -3.324 -27.075 1.00 87.50 537 TYR A C 1
ATOM 4239 O O . TYR A 1 537 ? 16.063 -2.762 -27.507 1.00 87.50 537 TYR A O 1
ATOM 4247 N N . GLY A 1 538 ? 15.088 -4.071 -25.982 1.00 90.00 538 GLY A N 1
ATOM 4248 C CA . GLY A 1 538 ? 16.289 -4.167 -25.177 1.00 90.00 538 GLY A CA 1
ATOM 4249 C C . GLY A 1 538 ? 16.099 -4.855 -23.843 1.00 90.00 538 GLY A C 1
ATOM 4250 O O . GLY A 1 538 ? 14.989 -5.238 -23.484 1.00 90.00 538 GLY A O 1
ATOM 4251 N N . ASN A 1 539 ? 17.198 -5.044 -23.120 1.00 91.88 539 ASN A N 1
ATOM 4252 C CA . ASN A 1 539 ? 17.176 -5.526 -21.745 1.00 91.88 539 ASN A CA 1
ATOM 4253 C C . ASN A 1 539 ? 18.511 -5.227 -21.033 1.00 91.88 539 ASN A C 1
ATOM 4255 O O . ASN A 1 539 ? 19.489 -4.803 -21.653 1.00 91.88 539 ASN A O 1
ATOM 4259 N N . TYR A 1 540 ? 18.533 -5.457 -19.722 1.00 93.69 540 TYR A N 1
ATOM 4260 C CA . TYR A 1 540 ? 19.681 -5.326 -18.833 1.00 93.69 540 TYR A CA 1
ATOM 4261 C C . TYR A 1 540 ? 19.798 -6.596 -17.983 1.00 93.69 540 TYR A C 1
ATOM 4263 O O . TYR A 1 540 ? 18.797 -7.055 -17.431 1.00 93.69 540 TYR A O 1
ATOM 4271 N N . LEU A 1 541 ? 21.005 -7.146 -17.846 1.00 94.25 541 LEU A N 1
ATOM 4272 C CA . LEU A 1 541 ? 21.264 -8.355 -17.070 1.00 94.25 541 LEU A CA 1
ATOM 4273 C C . LEU A 1 541 ? 22.569 -8.249 -16.269 1.00 94.25 541 LEU A C 1
ATOM 4275 O O . LEU A 1 541 ? 23.645 -7.996 -16.811 1.00 94.25 541 LEU A O 1
ATOM 4279 N N . THR A 1 542 ? 22.469 -8.514 -14.970 1.00 94.69 542 THR A N 1
ATOM 4280 C CA . THR A 1 542 ? 23.600 -8.834 -14.087 1.00 94.69 542 THR A CA 1
ATOM 4281 C C . THR A 1 542 ? 23.139 -9.871 -13.066 1.00 94.69 542 THR A C 1
ATOM 4283 O O . THR A 1 542 ? 21.986 -9.834 -12.634 1.00 94.69 542 THR A O 1
ATOM 4286 N N . VAL A 1 543 ? 24.011 -10.810 -12.702 1.00 95.56 543 VAL A N 1
ATOM 4287 C CA . VAL A 1 543 ? 23.719 -11.877 -11.734 1.00 95.56 543 VAL A CA 1
ATOM 4288 C C . VAL A 1 543 ? 24.759 -11.828 -10.628 1.00 95.56 543 VAL A C 1
ATOM 4290 O O . VAL A 1 543 ? 25.953 -11.859 -10.909 1.00 95.56 543 VAL A O 1
ATOM 4293 N N . PHE A 1 544 ? 24.310 -11.747 -9.378 1.00 95.12 544 PHE A N 1
ATOM 4294 C CA . PHE A 1 544 ? 25.187 -11.635 -8.211 1.00 95.12 544 PHE A CA 1
ATOM 4295 C C . PHE A 1 544 ? 24.508 -12.192 -6.956 1.00 95.12 544 PHE A C 1
ATOM 4297 O O . PHE A 1 544 ? 23.302 -12.440 -6.948 1.00 95.12 544 PHE A O 1
ATOM 4304 N N . PHE A 1 545 ? 25.282 -12.393 -5.891 1.00 95.25 545 PHE A N 1
ATOM 4305 C CA . PHE A 1 545 ? 24.785 -12.926 -4.625 1.00 95.25 545 PHE A CA 1
ATOM 4306 C C . PHE A 1 545 ? 24.748 -11.846 -3.550 1.00 95.25 545 PHE A C 1
ATOM 4308 O O . PHE A 1 545 ? 25.568 -10.925 -3.526 1.00 95.25 545 PHE A O 1
ATOM 4315 N N . GLN A 1 546 ? 23.798 -11.991 -2.634 1.00 95.56 546 GLN A N 1
ATOM 4316 C CA . GLN A 1 546 ? 23.764 -11.238 -1.390 1.00 95.56 546 GLN A CA 1
ATOM 4317 C C . GLN A 1 546 ? 23.660 -12.173 -0.192 1.00 95.56 546 GLN A C 1
ATOM 4319 O O . GLN A 1 546 ? 23.102 -13.269 -0.292 1.00 95.56 546 GLN A O 1
ATOM 4324 N N . ARG A 1 547 ? 24.159 -11.691 0.945 1.00 95.31 547 ARG A N 1
ATOM 4325 C CA . ARG A 1 547 ? 23.974 -12.282 2.268 1.00 95.31 547 ARG A CA 1
ATOM 4326 C C . ARG A 1 547 ? 23.304 -11.291 3.211 1.00 95.31 547 ARG A C 1
ATOM 4328 O O . ARG A 1 547 ? 23.461 -10.084 3.049 1.00 95.31 547 ARG A O 1
ATOM 4335 N N . MET A 1 548 ? 22.606 -11.810 4.205 1.00 95.19 548 MET A N 1
ATOM 4336 C CA . MET A 1 548 ? 21.999 -11.049 5.296 1.00 95.19 548 MET A CA 1
ATOM 4337 C C . MET A 1 548 ? 22.199 -11.828 6.590 1.00 95.19 548 MET A C 1
ATOM 4339 O O . MET A 1 548 ? 22.023 -13.048 6.603 1.00 95.19 548 MET A O 1
ATOM 4343 N N . LYS A 1 549 ? 22.543 -11.133 7.675 1.00 96.00 549 LYS A N 1
ATOM 4344 C CA . LYS A 1 549 ? 22.492 -11.716 9.018 1.00 96.00 549 LYS A CA 1
ATOM 4345 C C . LYS A 1 549 ? 21.028 -11.870 9.422 1.00 96.00 549 LYS A C 1
ATOM 4347 O O . LYS A 1 549 ? 20.264 -10.919 9.281 1.00 96.00 549 LYS A O 1
ATOM 4352 N N . LEU A 1 550 ? 20.631 -13.040 9.920 1.00 92.50 550 LEU A N 1
ATOM 4353 C CA . LEU A 1 550 ? 19.247 -13.263 10.337 1.00 92.50 550 LEU A CA 1
ATOM 4354 C C . LEU A 1 550 ? 18.886 -12.342 11.516 1.00 92.50 550 LEU A C 1
ATOM 4356 O O . LEU A 1 550 ? 19.593 -12.357 12.531 1.00 92.50 550 LEU A O 1
ATOM 4360 N N . PRO A 1 551 ? 17.796 -11.557 11.414 1.00 94.00 551 PRO A N 1
ATOM 4361 C CA . PRO A 1 551 ? 17.295 -10.793 12.545 1.00 94.00 551 PRO A CA 1
ATOM 4362 C C . PRO A 1 551 ? 16.865 -11.708 13.707 1.00 94.00 551 PRO A C 1
ATOM 4364 O O . PRO A 1 551 ? 16.497 -12.865 13.480 1.00 94.00 551 PRO A O 1
ATOM 4367 N N . PRO A 1 552 ? 16.864 -11.215 14.958 1.00 92.06 552 PRO A N 1
ATOM 4368 C CA . PRO A 1 552 ? 16.322 -11.946 16.095 1.00 92.06 552 PRO A CA 1
ATOM 4369 C C . PRO A 1 552 ? 14.845 -12.306 15.882 1.00 92.06 552 PRO A C 1
ATOM 4371 O O . PRO A 1 552 ? 13.991 -11.429 15.793 1.00 92.06 552 PRO A O 1
ATOM 4374 N N . MET A 1 553 ? 14.548 -13.605 15.832 1.00 90.56 553 MET A N 1
ATOM 4375 C CA . MET A 1 553 ? 13.189 -14.142 15.642 1.00 90.56 553 MET A CA 1
ATOM 4376 C C . MET A 1 553 ? 12.833 -15.247 16.652 1.00 90.56 553 MET A C 1
ATOM 4378 O O . MET A 1 553 ? 11.835 -15.941 16.497 1.00 90.56 553 MET A O 1
ATOM 4382 N N . GLY A 1 554 ? 13.687 -15.448 17.660 1.00 85.88 554 GLY A N 1
ATOM 4383 C CA . GLY A 1 554 ? 13.557 -16.530 18.634 1.00 85.88 554 GLY A CA 1
ATOM 4384 C C . GLY A 1 554 ? 12.551 -16.250 19.752 1.00 85.88 554 GLY A C 1
ATOM 4385 O O . GLY A 1 554 ? 11.839 -15.246 19.753 1.00 85.88 554 GLY A O 1
ATOM 4386 N N . GLU A 1 555 ? 12.557 -17.133 20.747 1.00 86.69 555 GLU A N 1
ATOM 4387 C CA . GLU A 1 555 ? 11.631 -17.160 21.886 1.00 86.69 555 GLU A CA 1
ATOM 4388 C C . GLU A 1 555 ? 11.457 -15.809 22.594 1.00 86.69 555 GLU A C 1
ATOM 4390 O O . GLU A 1 555 ? 10.338 -15.414 22.898 1.00 86.69 555 GLU A O 1
ATOM 4395 N N . THR A 1 556 ? 12.529 -15.030 22.775 1.00 88.75 556 THR A N 1
ATOM 4396 C CA . THR A 1 556 ? 12.440 -13.697 23.397 1.00 88.75 556 THR A CA 1
ATOM 4397 C C . THR A 1 556 ? 11.462 -12.765 22.672 1.00 88.75 556 THR A C 1
ATOM 4399 O O . THR A 1 556 ? 10.748 -12.003 23.323 1.00 88.75 556 THR A O 1
ATOM 4402 N N . MET A 1 557 ? 11.404 -12.820 21.335 1.00 90.88 557 MET A N 1
ATOM 4403 C CA . MET A 1 557 ? 10.455 -12.016 20.557 1.00 90.88 557 MET A CA 1
ATOM 4404 C C . MET A 1 557 ? 9.027 -12.542 20.701 1.00 90.88 557 MET A C 1
ATOM 4406 O O . MET A 1 557 ? 8.104 -11.741 20.834 1.00 90.88 557 MET A O 1
ATOM 4410 N N . LEU A 1 558 ? 8.851 -13.866 20.729 1.00 89.31 558 LEU A N 1
ATOM 4411 C CA . LEU A 1 558 ? 7.544 -14.505 20.905 1.00 89.31 558 LEU A CA 1
ATOM 4412 C C . LEU A 1 558 ? 6.951 -14.194 22.285 1.00 89.31 558 LEU A C 1
ATOM 4414 O O . LEU A 1 558 ? 5.814 -13.733 22.373 1.00 89.31 558 LEU A O 1
ATOM 4418 N N . ASN A 1 559 ? 7.750 -14.324 23.345 1.00 87.62 559 ASN A N 1
ATOM 4419 C CA . ASN A 1 559 ? 7.315 -14.030 24.710 1.00 87.62 559 ASN A CA 1
ATOM 4420 C C . ASN A 1 559 ? 6.921 -12.560 24.868 1.00 87.62 559 ASN A C 1
ATOM 4422 O O . ASN A 1 559 ? 5.925 -12.241 25.515 1.00 87.62 559 ASN A O 1
ATOM 4426 N N . ARG A 1 560 ? 7.659 -11.648 24.223 1.00 90.50 560 ARG A N 1
ATOM 4427 C CA . ARG A 1 560 ? 7.305 -10.226 24.218 1.00 90.50 560 ARG A CA 1
ATOM 4428 C C . ARG A 1 560 ? 6.013 -9.959 23.450 1.00 90.50 560 ARG A C 1
ATOM 4430 O O . ARG A 1 560 ? 5.191 -9.169 23.903 1.00 90.50 560 ARG A O 1
ATOM 4437 N N . ALA A 1 561 ? 5.817 -10.624 22.315 1.00 91.50 561 ALA A N 1
ATOM 4438 C CA . ALA A 1 561 ? 4.611 -10.489 21.508 1.00 91.50 561 ALA A CA 1
ATOM 4439 C C . ALA A 1 561 ? 3.344 -10.968 22.238 1.00 91.50 561 ALA A C 1
ATOM 4441 O O . ALA A 1 561 ? 2.276 -10.401 22.014 1.00 91.50 561 ALA A O 1
ATOM 4442 N N . ALA A 1 562 ? 3.458 -11.939 23.151 1.00 91.69 562 ALA A N 1
ATOM 4443 C CA . ALA A 1 562 ? 2.332 -12.465 23.926 1.00 91.69 562 ALA A CA 1
ATOM 4444 C C . ALA A 1 562 ? 1.599 -11.396 24.761 1.00 91.69 562 ALA A C 1
ATOM 4446 O O . ALA A 1 562 ? 0.377 -11.425 24.861 1.00 91.69 562 ALA A O 1
ATOM 4447 N N . ALA A 1 563 ? 2.321 -10.422 25.324 1.00 90.88 563 ALA A N 1
ATOM 4448 C CA . ALA A 1 563 ? 1.719 -9.314 26.081 1.00 90.88 563 ALA A CA 1
ATOM 4449 C C . ALA A 1 563 ? 1.171 -8.185 25.178 1.00 90.88 563 ALA A C 1
ATOM 4451 O O . ALA A 1 563 ? 0.484 -7.265 25.630 1.00 90.88 563 ALA A O 1
ATOM 4452 N N . LEU A 1 564 ? 1.503 -8.222 23.886 1.00 90.44 564 LEU A N 1
ATOM 4453 C CA . LEU A 1 564 ? 1.214 -7.154 22.936 1.00 90.44 564 LEU A CA 1
ATOM 4454 C C . LEU A 1 564 ? 0.031 -7.473 22.028 1.00 90.44 564 LEU A C 1
ATOM 4456 O O . LEU A 1 564 ? -0.743 -6.571 21.714 1.00 90.44 564 LEU A O 1
ATOM 4460 N N . ILE A 1 565 ? -0.095 -8.730 21.603 1.00 90.94 565 ILE A N 1
ATOM 4461 C CA . ILE A 1 565 ? -1.103 -9.169 20.639 1.00 90.94 565 ILE A CA 1
ATOM 4462 C C . ILE A 1 565 ? -2.344 -9.657 21.393 1.00 90.94 565 ILE A C 1
ATOM 4464 O O . ILE A 1 565 ? -2.256 -10.657 22.107 1.00 90.94 565 ILE A O 1
ATOM 4468 N N . PRO A 1 566 ? -3.511 -9.006 21.224 1.00 91.38 566 PRO A N 1
ATOM 4469 C CA . PRO A 1 566 ? -4.765 -9.520 21.755 1.00 91.38 566 PRO A CA 1
ATOM 4470 C C . PRO A 1 566 ? -5.104 -10.878 21.127 1.00 91.38 566 PRO A C 1
ATOM 4472 O O . PRO A 1 566 ? -5.063 -11.049 19.906 1.00 91.38 566 PRO A O 1
ATOM 4475 N N . MET A 1 567 ? -5.464 -11.843 21.963 1.00 93.56 567 MET A N 1
ATOM 4476 C CA . MET A 1 567 ? -5.729 -13.227 21.588 1.00 93.56 567 MET A CA 1
ATOM 4477 C C . MET A 1 567 ? -7.228 -13.516 21.587 1.00 93.56 567 MET A C 1
ATOM 4479 O O . MET A 1 567 ? -7.983 -13.014 22.420 1.00 93.56 567 MET A O 1
ATOM 4483 N N . ARG A 1 568 ? -7.676 -14.358 20.657 1.00 93.75 568 ARG A N 1
ATOM 4484 C CA . ARG A 1 568 ? -9.066 -14.839 20.651 1.00 93.75 568 ARG A CA 1
ATOM 4485 C C . ARG A 1 568 ? -9.289 -15.763 21.848 1.00 93.75 568 ARG A C 1
ATOM 4487 O O . ARG A 1 568 ? -8.437 -16.598 22.129 1.00 93.75 568 ARG A O 1
ATOM 4494 N N . SER A 1 569 ? -10.432 -15.649 22.501 1.00 94.31 569 SER A N 1
ATOM 4495 C CA . SER A 1 569 ? -10.824 -16.496 23.631 1.00 94.31 569 SER A CA 1
ATOM 4496 C C . SER A 1 569 ? -12.295 -16.892 23.520 1.00 94.31 569 SER A C 1
ATOM 4498 O O . SER A 1 569 ? -13.005 -16.422 22.624 1.00 94.31 569 SER A O 1
ATOM 4500 N N . ALA A 1 570 ? -12.767 -17.726 24.444 1.00 92.12 570 ALA A N 1
ATOM 4501 C CA . ALA A 1 570 ? -14.186 -18.031 24.561 1.00 92.12 570 ALA A CA 1
ATOM 4502 C C . ALA A 1 570 ? -15.026 -16.775 24.841 1.00 92.12 570 ALA A C 1
ATOM 4504 O O . ALA A 1 570 ? -16.079 -16.615 24.228 1.00 92.12 570 ALA A O 1
ATOM 4505 N N . GLU A 1 571 ? -14.551 -15.839 25.677 1.00 89.88 571 GLU A N 1
ATOM 4506 C CA . GLU A 1 571 ? -15.286 -14.586 25.911 1.00 89.88 571 GLU A CA 1
ATOM 4507 C C . GLU A 1 571 ? -15.411 -13.759 24.628 1.00 89.88 571 GLU A C 1
ATOM 4509 O O . GLU A 1 571 ? -16.483 -13.235 24.332 1.00 89.88 571 GLU A O 1
ATOM 4514 N N . TRP A 1 572 ? -14.339 -13.687 23.833 1.00 89.62 572 TRP A N 1
ATOM 4515 C CA . TRP A 1 572 ? -14.373 -13.035 22.525 1.00 89.62 572 TRP A CA 1
ATOM 4516 C C . TRP A 1 572 ? -15.352 -13.725 21.570 1.00 89.62 572 TRP A C 1
ATOM 4518 O O . TRP A 1 572 ? -16.116 -13.058 20.882 1.00 89.62 572 TRP A O 1
ATOM 4528 N N . GLN A 1 573 ? -15.362 -15.058 21.532 1.00 89.81 573 GLN A N 1
ATOM 4529 C CA . GLN A 1 573 ? -16.254 -15.828 20.664 1.00 89.81 573 GLN A CA 1
ATOM 4530 C C . GLN A 1 573 ? -17.736 -15.547 20.955 1.00 89.81 573 GLN A C 1
ATOM 4532 O O . GLN A 1 573 ? -18.533 -15.446 20.023 1.00 89.81 573 GLN A O 1
ATOM 4537 N N . MET A 1 574 ? -18.098 -15.357 22.227 1.00 87.25 574 MET A N 1
ATOM 4538 C CA . MET A 1 574 ? -19.470 -15.043 22.649 1.00 87.25 574 MET A CA 1
ATOM 4539 C C . MET A 1 574 ? -19.966 -13.680 22.150 1.00 87.25 574 MET A C 1
ATOM 4541 O O . MET A 1 574 ? -21.174 -13.451 22.132 1.00 87.25 574 MET A O 1
ATOM 4545 N N . THR A 1 575 ? -19.068 -12.781 21.735 1.00 82.00 575 THR A N 1
ATOM 4546 C CA . THR A 1 575 ? -19.440 -11.488 21.142 1.00 82.00 575 THR A CA 1
ATOM 4547 C C . THR A 1 575 ? -19.502 -11.525 19.615 1.00 82.00 575 THR A C 1
ATOM 4549 O O . THR A 1 575 ? -19.936 -10.549 19.007 1.00 82.00 575 THR A O 1
ATOM 4552 N N . GLN A 1 576 ? -19.101 -12.634 18.979 1.00 80.94 576 GLN A N 1
ATOM 4553 C CA . GLN A 1 576 ? -19.083 -12.749 17.522 1.00 80.94 576 GLN A CA 1
ATOM 4554 C C . GLN A 1 576 ? -20.468 -13.111 16.988 1.00 80.94 576 GLN A C 1
ATOM 4556 O O . GLN A 1 576 ? -20.835 -14.284 16.909 1.00 80.94 576 GLN A O 1
ATOM 4561 N N . ASP A 1 577 ? -21.234 -12.099 16.597 1.00 73.25 577 ASP A N 1
ATOM 4562 C CA . ASP A 1 577 ? -22.446 -12.279 15.804 1.00 73.25 577 ASP A CA 1
ATOM 4563 C C . ASP A 1 577 ? -22.077 -12.240 14.305 1.00 73.25 577 ASP A C 1
ATOM 4565 O O . ASP A 1 577 ? -21.600 -11.199 13.842 1.00 73.25 577 ASP A O 1
ATOM 4569 N N . PRO A 1 578 ? -22.283 -13.334 13.536 1.00 69.19 578 PRO A N 1
ATOM 4570 C CA . PRO A 1 578 ? -21.953 -13.400 12.109 1.00 69.19 578 PRO A CA 1
ATOM 4571 C C . PRO A 1 578 ? -22.671 -12.349 11.251 1.00 69.19 578 PRO A C 1
ATOM 4573 O O . PRO A 1 578 ? -22.250 -12.093 10.119 1.00 69.19 578 PRO A O 1
ATOM 4576 N N . ASP A 1 579 ? -23.747 -11.754 11.774 1.00 66.56 579 ASP A N 1
ATOM 4577 C CA . ASP A 1 579 ? -24.528 -10.710 11.118 1.00 66.56 579 ASP A CA 1
ATOM 4578 C C . ASP A 1 579 ? -24.102 -9.282 11.521 1.00 66.56 579 ASP A C 1
ATOM 4580 O O . ASP A 1 579 ? -24.622 -8.312 10.962 1.00 66.56 579 ASP A O 1
ATOM 4584 N N . THR A 1 580 ? -23.122 -9.121 12.423 1.00 59.94 580 THR A N 1
ATOM 4585 C CA . THR A 1 580 ? -22.592 -7.808 12.838 1.00 59.94 580 THR A CA 1
ATOM 4586 C C . THR A 1 580 ? -21.087 -7.673 12.602 1.00 59.94 580 THR A C 1
ATOM 4588 O O . THR A 1 580 ? -20.322 -8.625 12.735 1.00 59.94 580 THR A O 1
ATOM 4591 N N . ASN A 1 581 ? -20.639 -6.457 12.277 1.00 52.56 581 ASN A N 1
ATOM 4592 C CA . ASN A 1 581 ? -19.215 -6.128 12.247 1.00 52.56 581 ASN A CA 1
ATOM 4593 C C . ASN A 1 581 ? -18.779 -5.663 13.638 1.00 52.56 581 ASN A C 1
ATOM 4595 O O . ASN A 1 581 ? -19.152 -4.572 14.072 1.00 52.56 581 ASN A O 1
ATOM 4599 N N . VAL A 1 582 ? -17.971 -6.476 14.312 1.00 56.72 582 VAL A N 1
ATOM 4600 C CA . VAL A 1 582 ? -17.294 -6.103 15.557 1.00 56.72 582 VAL A CA 1
ATOM 4601 C C . VAL A 1 582 ? -15.877 -5.637 15.222 1.00 56.72 582 VAL A C 1
ATOM 4603 O O . VAL A 1 582 ? -15.240 -6.176 14.315 1.00 56.72 582 VAL A O 1
ATOM 4606 N N . GLU A 1 583 ? -15.381 -4.633 15.947 1.00 58.81 583 GLU A N 1
ATOM 4607 C CA . GLU A 1 583 ? -13.974 -4.225 15.886 1.00 58.81 583 GLU A CA 1
ATOM 4608 C C . GLU A 1 583 ? -13.054 -5.450 16.058 1.00 58.81 583 GLU A C 1
ATOM 4610 O O . GLU A 1 583 ? -13.260 -6.224 17.001 1.00 58.81 583 GLU A O 1
ATOM 4615 N N . PRO A 1 584 ? -12.025 -5.649 15.207 1.00 63.28 584 PRO A N 1
ATOM 4616 C CA . PRO A 1 584 ? -11.291 -6.915 15.141 1.00 63.28 584 PRO A CA 1
ATOM 4617 C C . PRO A 1 584 ? -10.650 -7.362 16.456 1.00 63.28 584 PRO A C 1
ATOM 4619 O O . PRO A 1 584 ? -10.457 -8.561 16.648 1.00 63.28 584 PRO A O 1
ATOM 4622 N N . ASP A 1 585 ? -10.311 -6.423 17.344 1.00 72.31 585 ASP A N 1
ATOM 4623 C CA . ASP A 1 585 ? -9.676 -6.684 18.641 1.00 72.31 585 ASP A CA 1
ATOM 4624 C C . ASP A 1 585 ? -10.600 -6.434 19.842 1.00 72.31 585 ASP A C 1
ATOM 4626 O O . ASP A 1 585 ? -10.162 -6.565 20.995 1.00 72.31 585 ASP A O 1
ATOM 4630 N N . ASP A 1 586 ? -11.869 -6.068 19.620 1.00 75.12 586 ASP A N 1
ATOM 4631 C CA . ASP A 1 586 ? -12.783 -5.875 20.741 1.00 75.12 586 ASP A CA 1
ATOM 4632 C C . ASP A 1 586 ? -13.162 -7.206 21.406 1.00 75.12 586 ASP A C 1
ATOM 4634 O O . ASP A 1 586 ? -13.359 -8.199 20.720 1.00 75.12 586 ASP A O 1
ATOM 4638 N N . GLY A 1 587 ? -13.211 -7.258 22.742 1.00 80.25 587 GLY A N 1
ATOM 4639 C CA . GLY A 1 587 ? -13.441 -8.481 23.523 1.00 80.25 587 GLY A CA 1
ATOM 4640 C C . GLY A 1 587 ? -12.294 -9.505 23.572 1.00 80.25 587 GLY A C 1
ATOM 4641 O O . GLY A 1 587 ? -12.411 -10.479 24.309 1.00 80.25 587 GLY A O 1
ATOM 4642 N N . LYS A 1 588 ? -11.191 -9.322 22.829 1.00 89.69 588 LYS A N 1
ATOM 4643 C CA . LYS A 1 588 ? -10.049 -10.257 22.865 1.00 89.69 588 LYS A CA 1
ATOM 4644 C C . LYS A 1 588 ? -9.318 -10.233 24.209 1.00 89.69 588 LYS A C 1
ATOM 4646 O O . LYS A 1 588 ? -9.152 -9.180 24.827 1.00 89.69 588 LYS A O 1
ATOM 4651 N N . PHE A 1 589 ? -8.806 -11.391 24.613 1.00 93.44 589 PHE A N 1
ATOM 4652 C CA . PHE A 1 589 ? -7.960 -11.540 25.791 1.00 93.44 589 PHE A CA 1
ATOM 4653 C C . PHE A 1 589 ? -6.616 -10.832 25.584 1.00 93.44 589 PHE A C 1
ATOM 4655 O O . PHE A 1 589 ? -5.952 -11.033 24.568 1.00 93.44 589 PHE A O 1
ATOM 4662 N N . LYS A 1 590 ? -6.180 -10.032 26.560 1.00 91.75 590 LYS A N 1
ATOM 4663 C CA . LYS A 1 590 ? -4.854 -9.407 26.562 1.00 91.75 590 LYS A CA 1
ATOM 4664 C C . LYS A 1 590 ? -4.127 -9.766 27.847 1.00 91.75 590 LYS A C 1
ATOM 4666 O O . LYS A 1 590 ? -4.593 -9.429 28.933 1.00 91.75 590 LYS A O 1
ATOM 4671 N N . TRP A 1 591 ? -2.981 -10.419 27.706 1.00 93.12 591 TRP A N 1
ATOM 4672 C CA . TRP A 1 591 ? -2.111 -10.710 28.835 1.00 93.12 591 TRP A CA 1
ATOM 4673 C C . TRP A 1 591 ? -1.323 -9.462 29.245 1.00 93.12 591 TRP A C 1
ATOM 4675 O O . TRP A 1 591 ? -0.863 -8.698 28.398 1.00 93.12 591 TRP A O 1
ATOM 4685 N N . ASP A 1 592 ? -1.162 -9.255 30.548 1.00 89.88 592 ASP A N 1
ATOM 4686 C CA . ASP A 1 592 ? -0.435 -8.124 31.134 1.00 89.88 592 ASP A CA 1
ATOM 4687 C C . ASP A 1 592 ? 1.083 -8.361 31.231 1.00 89.88 592 ASP A C 1
ATOM 4689 O O . ASP A 1 592 ? 1.823 -7.477 31.662 1.00 89.88 592 ASP A O 1
ATOM 4693 N N . GLY A 1 593 ? 1.553 -9.543 30.822 1.00 91.31 593 GLY A N 1
ATOM 4694 C CA . GLY A 1 593 ? 2.952 -9.949 30.934 1.00 91.31 593 GLY A CA 1
ATOM 4695 C C . GLY A 1 593 ? 3.337 -10.468 32.322 1.00 91.31 593 GLY A C 1
ATOM 4696 O O . GLY A 1 593 ? 4.506 -10.788 32.540 1.00 91.31 593 GLY A O 1
ATOM 4697 N N . VAL A 1 594 ? 2.390 -10.564 33.263 1.00 92.56 594 VAL A N 1
ATOM 4698 C CA . VAL A 1 594 ? 2.629 -11.060 34.621 1.00 92.56 594 VAL A CA 1
ATOM 4699 C C . VAL A 1 594 ? 2.113 -12.490 34.748 1.00 92.56 594 VAL A C 1
ATOM 4701 O O . VAL A 1 594 ? 0.954 -12.811 34.468 1.00 92.56 594 VAL A O 1
ATOM 4704 N N . VAL A 1 595 ? 3.000 -13.386 35.171 1.00 93.81 595 VAL A N 1
ATOM 4705 C CA . VAL A 1 595 ? 2.658 -14.791 35.401 1.00 93.81 595 VAL A CA 1
ATOM 4706 C C . VAL A 1 595 ? 1.952 -14.921 36.743 1.00 93.81 595 VAL A C 1
ATOM 4708 O O . VAL A 1 595 ? 2.481 -14.534 37.784 1.00 93.81 595 VAL A O 1
ATOM 4711 N N . VAL A 1 596 ? 0.756 -15.499 36.717 1.00 95.44 596 VAL A N 1
ATOM 4712 C CA . VAL A 1 596 ? -0.013 -15.865 37.903 1.00 95.44 596 VAL A CA 1
ATOM 4713 C C . VAL A 1 596 ? 0.238 -17.349 38.190 1.00 95.44 596 VAL A C 1
ATOM 4715 O O . VAL A 1 596 ? -0.140 -18.191 37.374 1.00 95.44 596 VAL A O 1
ATOM 4718 N N . PRO A 1 597 ? 0.854 -17.718 39.326 1.00 93.25 597 PRO A N 1
ATOM 4719 C CA . PRO A 1 597 ? 1.113 -19.120 39.638 1.00 93.25 597 PRO A CA 1
ATOM 4720 C C . PRO A 1 597 ? -0.175 -19.937 39.794 1.00 93.25 597 PRO A C 1
ATOM 4722 O O . PRO A 1 597 ? -1.132 -19.499 40.434 1.00 93.25 597 PRO A O 1
ATOM 4725 N N . ASN A 1 598 ? -0.171 -21.169 39.281 1.00 94.81 598 ASN A N 1
ATOM 4726 C CA . ASN A 1 598 ? -1.210 -22.166 39.539 1.00 94.81 598 ASN A CA 1
ATOM 4727 C C . ASN A 1 598 ? -0.574 -23.543 39.810 1.00 94.81 598 ASN A C 1
ATOM 4729 O O . ASN A 1 598 ? -0.301 -24.297 38.872 1.00 94.81 598 ASN A O 1
ATOM 4733 N N . PRO A 1 599 ? -0.338 -23.903 41.086 1.00 92.94 599 PRO A N 1
ATOM 4734 C CA . PRO A 1 599 ? 0.293 -25.174 41.446 1.00 92.94 599 PRO A CA 1
ATOM 4735 C C . PRO A 1 599 ? -0.452 -26.414 40.931 1.00 92.94 599 PRO A C 1
ATOM 4737 O O . PRO A 1 599 ? 0.167 -27.451 40.715 1.00 92.94 599 PRO A O 1
ATOM 4740 N N . ALA A 1 600 ? -1.766 -26.312 40.703 1.00 93.31 600 ALA A N 1
ATOM 4741 C CA . ALA A 1 600 ? -2.577 -27.412 40.186 1.00 93.31 600 ALA A CA 1
ATOM 4742 C C . ALA A 1 600 ? -2.377 -27.662 38.680 1.00 93.31 600 ALA A C 1
ATOM 4744 O O . ALA A 1 600 ? -2.752 -28.722 38.197 1.00 93.31 600 ALA A O 1
ATOM 4745 N N . VAL A 1 601 ? -1.779 -26.721 37.942 1.00 94.56 601 VAL A N 1
ATOM 4746 C CA . VAL A 1 601 ? -1.451 -26.863 36.510 1.00 94.56 601 VAL A CA 1
ATOM 4747 C C . VAL A 1 601 ? 0.007 -27.271 36.308 1.00 94.56 601 VAL A C 1
ATOM 4749 O O . VAL A 1 601 ? 0.321 -27.971 35.352 1.00 94.56 601 VAL A O 1
ATOM 4752 N N . LYS A 1 602 ? 0.901 -26.889 37.223 1.00 94.62 602 LYS A N 1
ATOM 4753 C CA . LYS A 1 602 ? 2.330 -27.215 37.152 1.00 94.62 602 LYS A CA 1
ATOM 4754 C C . LYS A 1 602 ? 2.579 -28.713 36.924 1.00 94.62 602 LYS A C 1
ATOM 4756 O O . LYS A 1 602 ? 1.916 -29.555 37.529 1.00 94.62 602 LYS A O 1
ATOM 4761 N N . GLY A 1 603 ? 3.589 -29.030 36.116 1.00 95.81 603 GLY A N 1
ATOM 4762 C CA . GLY A 1 603 ? 4.041 -30.400 35.863 1.00 95.81 603 GLY A CA 1
ATOM 4763 C C . GLY A 1 603 ? 3.843 -30.833 34.416 1.00 95.81 603 GLY A C 1
ATOM 4764 O O . GLY A 1 603 ? 3.518 -30.020 33.551 1.00 95.81 603 GLY A O 1
ATOM 4765 N N . THR A 1 604 ? 4.077 -32.114 34.151 1.00 97.69 604 THR A N 1
ATOM 4766 C CA . THR A 1 604 ? 3.918 -32.691 32.817 1.00 97.69 604 THR A CA 1
ATOM 4767 C C . THR A 1 604 ? 2.580 -33.402 32.681 1.00 97.69 604 THR A C 1
ATOM 4769 O O . THR A 1 604 ? 2.152 -34.130 33.577 1.00 97.69 604 THR A O 1
ATOM 4772 N N . TRP A 1 605 ? 1.957 -33.211 31.522 1.00 97.56 605 TRP A N 1
ATOM 4773 C CA . TRP A 1 605 ? 0.662 -33.767 31.177 1.00 97.56 605 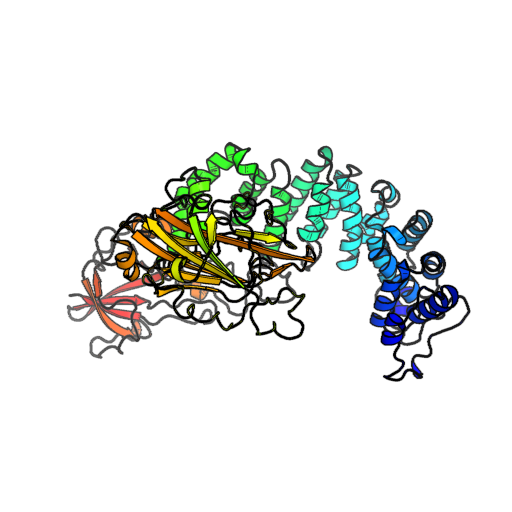TRP A CA 1
ATOM 4774 C C . TRP A 1 605 ? 0.670 -34.372 29.775 1.00 97.56 605 TRP A C 1
ATOM 4776 O O . TRP A 1 605 ? 1.287 -33.818 28.861 1.00 97.56 605 TRP A O 1
ATOM 4786 N N . ASN A 1 606 ? -0.063 -35.471 29.593 1.00 95.75 606 ASN A N 1
ATOM 4787 C CA . ASN A 1 606 ? -0.256 -36.133 28.301 1.00 95.75 606 ASN A CA 1
ATOM 4788 C C . ASN A 1 606 ? -1.710 -36.031 27.850 1.00 95.75 606 ASN A C 1
ATOM 4790 O O . ASN A 1 606 ? -2.617 -36.296 28.635 1.00 95.75 606 ASN A O 1
ATOM 4794 N N . VAL A 1 607 ? -1.938 -35.705 26.578 1.00 94.81 607 VAL A N 1
ATOM 4795 C CA . VAL A 1 607 ? -3.280 -35.690 25.982 1.00 94.81 607 VAL A CA 1
ATOM 4796 C C . VAL A 1 607 ? -3.781 -37.126 25.836 1.00 94.81 607 VAL A C 1
ATOM 4798 O O . VAL A 1 607 ? -3.187 -37.934 25.124 1.00 94.81 607 VAL A O 1
ATOM 4801 N N . ILE A 1 608 ? -4.904 -37.442 26.483 1.00 92.50 608 ILE A N 1
ATOM 4802 C CA . ILE A 1 608 ? -5.537 -38.770 26.431 1.00 92.50 608 ILE A CA 1
ATOM 4803 C C . ILE A 1 608 ? -6.807 -38.794 25.568 1.00 92.50 608 ILE A C 1
ATOM 4805 O O . ILE A 1 608 ? -7.276 -39.867 25.186 1.00 92.50 608 ILE A O 1
ATOM 4809 N N . GLY A 1 609 ? -7.342 -37.621 25.215 1.00 92.25 609 GLY A N 1
ATOM 4810 C CA . GLY A 1 609 ? -8.442 -37.465 24.266 1.00 92.25 609 GLY A CA 1
ATOM 4811 C C . GLY A 1 609 ? -9.120 -36.101 24.363 1.00 92.25 609 GLY A C 1
ATOM 4812 O O . GLY A 1 609 ? -8.487 -35.118 24.741 1.00 92.25 609 GLY A O 1
ATOM 4813 N N . GLN A 1 610 ? -10.397 -36.036 23.992 1.00 92.62 610 GLN A N 1
ATOM 4814 C CA . GLN A 1 610 ? -11.215 -34.825 24.027 1.00 92.62 610 GLN A CA 1
ATOM 4815 C C . GLN A 1 610 ? -12.663 -35.119 24.448 1.00 92.62 610 GLN A C 1
ATOM 4817 O O . GLN A 1 610 ? -13.140 -36.249 24.303 1.00 92.62 610 GLN A O 1
ATOM 4822 N N . VAL A 1 611 ? -13.353 -34.088 24.929 1.00 90.94 611 VAL A N 1
ATOM 4823 C CA . VAL A 1 611 ? -14.772 -34.087 25.318 1.00 90.94 611 VAL A CA 1
ATOM 4824 C C . VAL A 1 611 ? -15.454 -32.802 24.826 1.00 90.94 611 VAL A C 1
ATOM 4826 O O . VAL A 1 611 ? -14.771 -31.807 24.596 1.00 90.94 611 VAL A O 1
ATOM 4829 N N . ASP A 1 612 ? -16.776 -32.802 24.642 1.00 87.75 612 ASP A N 1
ATOM 4830 C CA . ASP A 1 612 ? -17.495 -31.638 24.086 1.00 87.75 612 ASP A CA 1
ATOM 4831 C C . ASP A 1 612 ? -17.742 -30.540 25.132 1.00 87.75 612 ASP A C 1
ATOM 4833 O O . ASP A 1 612 ? -17.763 -29.357 24.804 1.00 87.75 612 ASP A O 1
ATOM 4837 N N . SER A 1 613 ? -17.912 -30.928 26.397 1.00 84.75 613 SER A N 1
ATOM 4838 C CA . SER A 1 613 ? -18.069 -30.006 27.523 1.00 84.75 613 SER A CA 1
ATOM 4839 C C . SER A 1 613 ? -17.474 -30.578 28.806 1.00 84.75 613 SER A C 1
ATOM 4841 O O . SER A 1 613 ? -17.204 -31.780 28.911 1.00 84.75 613 SER A O 1
ATOM 4843 N N . LEU A 1 614 ? -17.313 -29.723 29.812 1.00 77.81 614 LEU A N 1
ATOM 4844 C CA . LEU A 1 614 ? -16.817 -30.109 31.130 1.00 77.81 614 LEU A CA 1
ATOM 4845 C C . LEU A 1 614 ? -17.698 -31.184 31.794 1.00 77.81 614 LEU A C 1
ATOM 4847 O O . LEU A 1 614 ? -17.183 -32.110 32.413 1.00 77.81 614 LEU A O 1
ATOM 4851 N N . GLU A 1 615 ? -19.019 -31.098 31.629 1.00 81.44 615 GLU A N 1
ATOM 4852 C CA . GLU A 1 615 ? -19.994 -32.041 32.195 1.00 81.44 615 GLU A CA 1
ATOM 4853 C C . GLU A 1 615 ? -19.943 -33.417 31.526 1.00 81.44 615 GLU A C 1
ATOM 4855 O O . GLU A 1 615 ? -20.355 -34.409 32.124 1.00 81.44 615 GLU A O 1
ATOM 4860 N N . SER A 1 616 ? -19.447 -33.485 30.288 1.00 81.94 616 SER A N 1
ATOM 4861 C CA . SER A 1 616 ? -19.347 -34.735 29.526 1.00 81.94 616 SER A CA 1
ATOM 4862 C C . SER A 1 616 ? -18.121 -35.584 29.887 1.00 81.94 616 SER A C 1
ATOM 4864 O O . SER A 1 616 ? -17.989 -36.711 29.408 1.00 81.94 616 SER A O 1
ATOM 4866 N N . PHE A 1 617 ? -17.226 -35.077 30.740 1.00 82.00 617 PHE A N 1
ATOM 4867 C CA . PHE A 1 617 ? -16.071 -35.833 31.210 1.00 82.00 617 PHE A CA 1
ATOM 4868 C C . PHE A 1 617 ? -16.462 -36.843 32.301 1.00 82.00 617 PHE A C 1
ATOM 4870 O O . PHE A 1 617 ? -16.729 -36.474 33.444 1.00 82.00 617 PHE A O 1
ATOM 4877 N N . ASP A 1 618 ? -16.436 -38.134 31.955 1.00 77.56 618 ASP A N 1
ATOM 4878 C CA . ASP A 1 618 ? -16.630 -39.251 32.886 1.00 77.56 618 ASP A CA 1
ATOM 4879 C C . ASP A 1 618 ? -15.372 -40.128 32.974 1.00 77.56 618 ASP A C 1
ATOM 4881 O O . ASP A 1 618 ? -14.906 -40.705 31.992 1.00 77.56 618 ASP A O 1
ATOM 4885 N N . VAL A 1 619 ? -14.854 -40.272 34.193 1.00 65.62 619 VAL A N 1
ATOM 4886 C CA . VAL A 1 619 ? -13.582 -40.934 34.524 1.00 65.62 619 VAL A CA 1
ATOM 4887 C C . VAL A 1 619 ? -13.640 -42.460 34.368 1.00 65.62 619 VAL A C 1
ATOM 4889 O O . VAL A 1 619 ? -12.604 -43.124 34.398 1.00 65.62 619 VAL A O 1
ATOM 4892 N N . GLY A 1 620 ? -14.829 -43.028 34.144 1.00 63.94 620 GLY A N 1
ATOM 4893 C CA . GLY A 1 620 ? -15.015 -44.436 33.776 1.00 63.94 620 GLY A CA 1
ATOM 4894 C C . GLY A 1 620 ? -14.984 -44.725 32.271 1.00 63.94 620 GLY A C 1
ATOM 4895 O O . GLY A 1 620 ? -14.890 -45.892 31.881 1.00 63.94 620 GLY A O 1
ATOM 4896 N N . THR A 1 621 ? -15.046 -43.698 31.421 1.00 67.88 621 THR A N 1
ATOM 4897 C CA . THR A 1 621 ? -15.227 -43.860 29.974 1.00 67.88 621 THR A CA 1
ATOM 4898 C C . THR A 1 621 ? -13.994 -43.357 29.234 1.00 67.88 621 THR A C 1
ATOM 4900 O O . THR A 1 621 ? -13.499 -42.266 29.503 1.00 67.88 621 THR A O 1
ATOM 4903 N N . LYS A 1 622 ? -13.460 -44.149 28.295 1.00 67.88 622 LYS A N 1
ATOM 4904 C CA . LYS A 1 622 ? -12.288 -43.724 27.519 1.00 67.88 622 LYS A CA 1
ATOM 4905 C C . LYS A 1 622 ? -12.659 -42.472 26.703 1.00 67.88 622 LYS A C 1
ATOM 4907 O O . LYS A 1 622 ? -13.601 -42.569 25.913 1.00 67.88 622 LYS A O 1
ATOM 4912 N N . PRO A 1 623 ? -11.941 -41.341 26.855 1.00 73.50 623 PRO A N 1
ATOM 4913 C CA . PRO A 1 623 ? -12.216 -40.141 26.076 1.00 73.50 623 PRO A CA 1
ATOM 4914 C C . PRO A 1 623 ? -12.141 -40.424 24.575 1.00 73.50 623 PRO A C 1
ATOM 4916 O O . PRO A 1 623 ? -11.392 -41.302 24.126 1.00 73.50 623 PRO A O 1
ATOM 4919 N N . VAL A 1 624 ? -12.901 -39.665 23.786 1.00 81.81 624 VAL A N 1
ATOM 4920 C CA . VAL A 1 624 ? -12.809 -39.745 22.325 1.00 81.81 624 VAL A CA 1
ATOM 4921 C C . VAL A 1 624 ? -11.393 -39.322 21.919 1.00 81.81 624 VAL A C 1
ATOM 4923 O O . VAL A 1 624 ? -10.887 -38.338 22.462 1.00 81.81 624 VAL A O 1
ATOM 4926 N N . PRO A 1 625 ? -10.716 -40.025 20.991 1.00 83.56 625 PRO A N 1
ATOM 4927 C CA . PRO A 1 625 ? -9.394 -39.613 20.537 1.00 83.56 625 PRO A CA 1
ATOM 4928 C C . PRO A 1 625 ? -9.405 -38.163 20.043 1.00 83.56 625 PRO A C 1
ATOM 4930 O O . PRO A 1 625 ? -10.234 -37.797 19.209 1.00 83.56 625 PRO A O 1
ATOM 4933 N N . ALA A 1 626 ? -8.473 -37.349 20.541 1.00 82.56 626 ALA A N 1
ATOM 4934 C CA . ALA A 1 626 ? -8.332 -35.976 20.080 1.00 82.56 626 ALA A CA 1
ATOM 4935 C C . ALA A 1 626 ? -7.936 -35.979 18.598 1.00 82.56 626 ALA A C 1
ATOM 4937 O O . ALA A 1 626 ? -6.953 -36.615 18.201 1.00 82.56 626 ALA A O 1
ATOM 4938 N N . ARG A 1 627 ? -8.706 -35.289 17.754 1.00 76.38 627 ARG A N 1
ATOM 4939 C CA . ARG A 1 627 ? -8.427 -35.248 16.315 1.00 76.38 627 ARG A CA 1
ATOM 4940 C C . ARG A 1 627 ? -7.343 -34.204 16.047 1.00 76.38 627 ARG A C 1
ATOM 4942 O O . ARG A 1 627 ? -7.644 -33.019 16.001 1.00 76.38 627 ARG A O 1
ATOM 4949 N N . ASN A 1 628 ? -6.107 -34.658 15.829 1.00 79.56 628 ASN A N 1
ATOM 4950 C CA . ASN A 1 628 ? -4.926 -33.815 15.581 1.00 79.56 628 ASN A CA 1
ATOM 4951 C C . ASN A 1 628 ? -4.705 -32.751 16.678 1.00 79.56 628 ASN A C 1
ATOM 4953 O O . ASN A 1 628 ? -4.769 -31.556 16.378 1.00 79.56 628 ASN A O 1
ATOM 4957 N N . PRO A 1 629 ? -4.466 -33.146 17.943 1.00 86.50 629 PRO A N 1
ATOM 4958 C CA . PRO A 1 629 ? -4.196 -32.168 18.990 1.00 86.50 629 PRO A CA 1
ATOM 4959 C C . PRO A 1 629 ? -2.917 -31.389 18.652 1.00 86.50 629 PRO A C 1
ATOM 4961 O O . PRO A 1 629 ? -1.983 -31.940 18.059 1.00 86.50 629 PRO A O 1
ATOM 4964 N N . ARG A 1 630 ? -2.872 -30.099 19.014 1.00 88.88 630 ARG A N 1
ATOM 4965 C CA . ARG A 1 630 ? -1.734 -29.219 18.678 1.00 88.88 630 ARG A CA 1
ATOM 4966 C C . ARG A 1 630 ? -0.437 -29.616 19.389 1.00 88.88 630 ARG A C 1
ATOM 4968 O O . ARG A 1 630 ? 0.645 -29.255 18.939 1.00 88.88 630 ARG A O 1
ATOM 4975 N N . PHE A 1 631 ? -0.550 -30.393 20.458 1.00 93.75 631 PHE A N 1
ATOM 4976 C CA . PHE A 1 631 ? 0.542 -31.052 21.161 1.00 93.75 631 PHE A CA 1
ATOM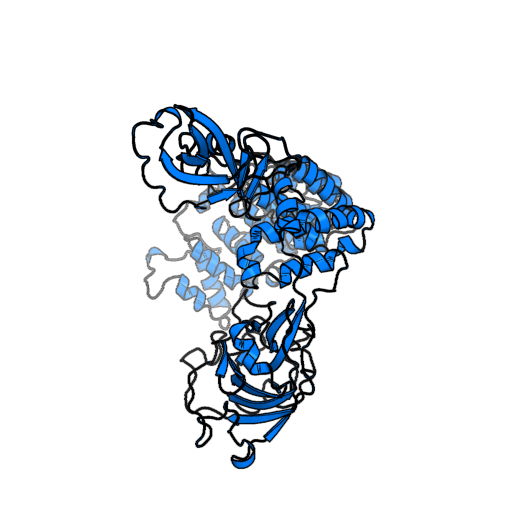 4977 C C . PHE A 1 631 ? 0.037 -32.382 21.738 1.00 93.75 631 PHE A C 1
ATOM 4979 O O . PHE A 1 631 ? -1.160 -32.565 21.932 1.00 93.75 631 PHE A O 1
ATOM 4986 N N . GLN A 1 632 ? 0.944 -33.326 21.995 1.00 93.69 632 GLN A N 1
ATOM 4987 C CA . GLN A 1 632 ? 0.612 -34.625 22.613 1.00 93.69 632 GLN A CA 1
ATOM 4988 C C . GLN A 1 632 ? 1.003 -34.682 24.094 1.00 93.69 632 GLN A C 1
ATOM 4990 O O . GLN A 1 632 ? 0.390 -35.396 24.882 1.00 93.69 632 GLN A O 1
ATOM 4995 N N . ARG A 1 633 ? 2.021 -33.904 24.463 1.00 95.75 633 ARG A N 1
ATOM 4996 C CA . ARG A 1 633 ? 2.580 -33.762 25.804 1.00 95.75 633 ARG A CA 1
ATOM 4997 C C . ARG A 1 633 ? 2.932 -32.294 26.003 1.00 95.75 633 ARG A C 1
ATOM 4999 O O . ARG A 1 633 ? 3.368 -31.656 25.045 1.00 95.75 633 ARG A O 1
ATOM 5006 N N . MET A 1 634 ? 2.742 -31.789 27.215 1.00 96.75 634 MET A N 1
ATOM 5007 C CA . MET A 1 634 ? 3.153 -30.439 27.592 1.00 96.75 634 MET A CA 1
ATOM 5008 C C . MET A 1 634 ? 3.644 -30.414 29.034 1.00 96.75 634 MET A C 1
ATOM 5010 O O . MET A 1 634 ? 3.060 -31.054 29.912 1.00 96.75 634 MET A O 1
ATOM 5014 N N . THR A 1 635 ? 4.707 -29.656 29.276 1.00 97.69 635 THR A N 1
ATOM 5015 C CA . THR A 1 635 ? 5.269 -29.437 30.611 1.00 97.69 635 THR A CA 1
ATOM 5016 C C . THR A 1 635 ? 5.094 -27.980 31.009 1.00 97.69 635 THR A C 1
ATOM 5018 O O . THR A 1 635 ? 5.661 -27.111 30.363 1.00 97.69 635 THR A O 1
ATOM 5021 N N . PHE A 1 636 ? 4.350 -27.708 32.081 1.00 96.81 636 PHE A N 1
ATOM 5022 C CA . PHE A 1 636 ? 4.101 -26.358 32.598 1.00 96.81 636 PHE A CA 1
ATOM 5023 C C . PHE A 1 636 ? 5.125 -26.000 33.684 1.00 96.81 636 PHE A C 1
ATOM 5025 O O . PHE A 1 636 ? 5.201 -26.678 34.717 1.00 96.81 636 PHE A O 1
ATOM 5032 N N . GLN A 1 637 ? 5.902 -24.937 33.452 1.00 95.31 637 GLN A N 1
ATOM 5033 C CA . GLN A 1 637 ? 6.991 -24.470 34.321 1.00 95.31 637 GLN A CA 1
ATOM 5034 C C . GLN A 1 637 ? 6.558 -23.312 35.238 1.00 95.31 637 GLN A C 1
ATOM 5036 O O . GLN A 1 637 ? 5.590 -22.619 34.943 1.00 95.31 637 GLN A O 1
ATOM 5041 N N . ASP A 1 638 ? 7.269 -23.084 36.351 1.00 90.56 638 ASP A N 1
ATOM 5042 C CA . ASP A 1 638 ? 6.906 -22.076 37.372 1.00 90.56 638 ASP A CA 1
ATOM 5043 C C . ASP A 1 638 ? 6.890 -20.627 36.864 1.00 90.56 638 ASP A C 1
ATOM 5045 O O . ASP A 1 638 ? 6.199 -19.778 37.424 1.00 90.56 638 ASP A O 1
ATOM 5049 N N . ASP A 1 639 ? 7.664 -20.342 35.824 1.00 90.62 639 ASP A N 1
ATOM 5050 C CA . ASP A 1 639 ? 7.831 -19.024 35.216 1.00 90.62 639 ASP A CA 1
ATOM 5051 C C . ASP A 1 639 ? 6.840 -18.762 34.071 1.00 90.62 639 ASP A C 1
ATOM 5053 O O . ASP A 1 639 ? 7.024 -17.822 33.301 1.00 90.62 639 ASP A O 1
ATOM 5057 N N . GLY A 1 640 ? 5.795 -19.586 33.946 1.00 92.62 640 GLY A N 1
ATOM 5058 C CA . GLY A 1 640 ? 4.791 -19.463 32.891 1.00 92.62 640 GLY A CA 1
ATOM 5059 C C . GLY A 1 640 ? 5.250 -20.000 31.533 1.00 92.62 640 GLY A C 1
ATOM 5060 O O . GLY A 1 640 ? 4.461 -19.995 30.587 1.00 92.62 640 GLY A O 1
ATOM 5061 N N . ALA A 1 641 ? 6.486 -20.493 31.413 1.00 94.19 641 ALA A N 1
ATOM 5062 C CA . ALA A 1 641 ? 6.951 -21.162 30.207 1.00 94.19 641 ALA A CA 1
ATOM 5063 C C . ALA A 1 641 ? 6.402 -22.592 30.107 1.00 94.19 641 ALA A C 1
ATOM 5065 O O . ALA A 1 641 ? 5.929 -23.194 31.083 1.00 94.19 641 ALA A O 1
ATOM 5066 N N . THR A 1 642 ? 6.509 -23.158 28.907 1.00 95.06 642 THR A N 1
ATOM 5067 C CA . THR A 1 642 ? 6.297 -24.588 28.675 1.00 95.06 642 THR A CA 1
ATOM 5068 C C . THR A 1 642 ? 7.547 -25.236 28.073 1.00 95.06 642 THR A C 1
ATOM 5070 O O . THR A 1 642 ? 8.589 -24.595 27.959 1.00 95.06 642 THR A O 1
ATOM 5073 N N . ASP A 1 643 ? 7.485 -26.513 27.701 1.00 93.38 643 ASP A N 1
ATOM 5074 C CA . ASP A 1 643 ? 8.515 -27.187 26.896 1.00 93.38 643 ASP A CA 1
ATOM 5075 C C . ASP A 1 643 ? 8.485 -26.789 25.405 1.00 93.38 643 ASP A C 1
ATOM 5077 O O . ASP A 1 643 ? 9.259 -27.314 24.600 1.00 93.38 643 ASP A O 1
ATOM 5081 N N . SER A 1 644 ? 7.632 -25.829 25.031 1.00 92.50 644 SER A N 1
ATOM 5082 C CA . SER A 1 644 ? 7.547 -25.250 23.695 1.00 92.50 644 SER A CA 1
ATOM 5083 C C . SER A 1 644 ? 7.516 -23.715 23.742 1.00 92.50 644 SER A C 1
ATOM 5085 O O . SER A 1 644 ? 6.713 -23.138 24.473 1.00 92.50 644 SER A O 1
ATOM 5087 N N . PRO A 1 645 ? 8.284 -23.014 22.887 1.00 90.50 645 PRO A N 1
ATOM 5088 C CA . PRO A 1 645 ? 8.278 -21.547 22.835 1.00 90.50 645 PRO A CA 1
ATOM 5089 C C . PRO A 1 645 ? 6.992 -20.961 22.223 1.00 90.50 645 PRO A C 1
ATOM 5091 O O . PRO A 1 645 ? 6.860 -19.746 22.103 1.00 90.50 645 PRO A O 1
ATOM 5094 N N . LEU A 1 646 ? 6.063 -21.810 21.769 1.00 92.88 646 LEU A N 1
ATOM 5095 C CA . LEU A 1 646 ? 4.779 -21.398 21.190 1.00 92.88 646 LEU A CA 1
ATOM 5096 C C . LEU A 1 646 ? 3.653 -21.343 22.221 1.00 92.88 646 LEU A C 1
ATOM 5098 O O . LEU A 1 646 ? 2.545 -20.933 21.884 1.00 92.88 646 LEU A O 1
ATOM 5102 N N . TRP A 1 647 ? 3.935 -21.761 23.452 1.00 94.75 647 TRP A N 1
ATOM 5103 C CA . TRP A 1 647 ? 2.948 -21.897 24.505 1.00 94.75 647 TRP A CA 1
ATOM 5104 C C . TRP A 1 647 ? 3.456 -21.240 25.781 1.00 94.75 647 TRP A C 1
ATOM 5106 O O . TRP A 1 647 ? 4.513 -21.602 26.303 1.00 94.75 647 TRP A O 1
ATOM 5116 N N . LEU A 1 648 ? 2.670 -20.299 26.293 1.00 95.69 648 LEU A N 1
ATOM 5117 C CA . LEU A 1 648 ? 2.867 -19.672 27.599 1.00 95.69 648 LEU A CA 1
ATOM 5118 C C . LEU A 1 648 ? 1.631 -19.888 28.455 1.00 95.69 648 LEU A C 1
ATOM 5120 O O . LEU A 1 648 ? 0.535 -20.042 27.927 1.00 95.69 648 LEU A O 1
ATOM 5124 N N . TRP A 1 649 ? 1.762 -19.844 29.772 1.00 96.12 649 TRP A N 1
ATOM 5125 C CA . TRP A 1 649 ? 0.618 -19.991 30.658 1.00 96.12 649 TRP A CA 1
ATOM 5126 C C . TRP A 1 649 ? 0.662 -19.023 31.839 1.00 96.12 649 TRP A C 1
ATOM 5128 O O . TRP A 1 649 ? 1.720 -18.618 32.314 1.00 96.12 649 TRP A O 1
ATOM 5138 N N . SER A 1 650 ? -0.522 -18.630 32.306 1.00 96.38 650 SER A N 1
ATOM 5139 C CA . SER A 1 650 ? -0.696 -17.778 33.482 1.00 96.38 650 SER A CA 1
ATOM 5140 C C . SER A 1 650 ? -2.050 -18.066 34.128 1.00 96.38 650 SER A C 1
ATOM 5142 O O . SER A 1 650 ? -3.103 -17.961 33.496 1.00 96.38 650 SER A O 1
ATOM 5144 N N . GLY A 1 651 ? -2.041 -18.470 35.398 1.00 95.62 651 GLY A N 1
ATOM 5145 C CA . GLY A 1 651 ? -3.236 -18.785 36.172 1.00 95.62 651 GLY A CA 1
ATOM 5146 C C . GLY A 1 651 ? -4.029 -19.943 35.565 1.00 95.62 651 GLY A C 1
ATOM 5147 O O . GLY A 1 651 ? -3.658 -21.108 35.704 1.00 95.62 651 GLY A O 1
ATOM 5148 N N . LYS A 1 652 ? -5.154 -19.617 34.924 1.00 95.81 652 LYS A N 1
ATOM 5149 C CA . LYS A 1 652 ? -6.037 -20.571 34.233 1.00 95.81 652 LYS A CA 1
ATOM 5150 C C . LYS A 1 652 ? -6.007 -20.423 32.711 1.00 95.81 652 LYS A C 1
ATOM 5152 O O . LYS A 1 652 ? -6.856 -20.995 32.047 1.00 95.81 652 LYS A O 1
ATOM 5157 N N . MET A 1 653 ? -5.074 -19.652 32.162 1.00 97.25 653 MET A N 1
ATOM 5158 C CA . MET A 1 653 ? -4.996 -19.398 30.725 1.00 97.25 653 MET A CA 1
ATOM 5159 C C . MET A 1 653 ? -3.738 -20.026 30.140 1.00 97.25 653 MET A C 1
ATOM 5161 O O . MET A 1 653 ? -2.635 -19.758 30.619 1.00 97.25 653 MET A O 1
ATOM 5165 N N . LEU A 1 654 ? -3.912 -20.842 29.105 1.00 97.56 654 LEU A N 1
ATOM 5166 C CA . LEU A 1 654 ? -2.861 -21.279 28.193 1.00 97.56 654 LEU A CA 1
ATOM 5167 C C . LEU A 1 654 ? -2.928 -20.404 26.939 1.00 97.56 654 LEU A C 1
ATOM 5169 O O . LEU A 1 654 ? -3.969 -20.293 26.302 1.00 97.56 654 LEU A O 1
ATOM 5173 N N . MET A 1 655 ? -1.827 -19.764 26.588 1.00 97.19 655 MET A N 1
ATOM 5174 C CA . MET A 1 655 ? -1.702 -18.858 25.454 1.00 97.19 655 MET A CA 1
ATOM 5175 C C . MET A 1 655 ? -0.999 -19.575 24.304 1.00 97.19 655 MET A C 1
ATOM 5177 O O . MET A 1 655 ? 0.166 -19.951 24.428 1.00 97.19 655 MET A O 1
ATOM 5181 N N . ASP A 1 656 ? -1.712 -19.738 23.193 1.00 95.19 656 ASP A N 1
ATOM 5182 C CA . ASP A 1 656 ? -1.191 -20.219 21.915 1.00 95.19 656 ASP A CA 1
ATOM 5183 C C . ASP A 1 656 ? -0.644 -19.030 21.115 1.00 95.19 656 ASP A C 1
ATOM 5185 O O . ASP A 1 656 ? -1.410 -18.196 20.620 1.00 95.19 656 ASP A O 1
ATOM 5189 N N . LEU A 1 657 ? 0.680 -18.946 20.984 1.00 93.25 657 LEU A N 1
ATOM 5190 C CA . LEU A 1 657 ? 1.364 -17.861 20.272 1.00 93.25 657 LEU A CA 1
ATOM 5191 C C . LEU A 1 657 ? 1.483 -18.098 18.761 1.00 93.25 657 LEU A C 1
ATOM 5193 O O . LEU A 1 657 ? 1.916 -17.202 18.040 1.00 93.25 657 LEU A O 1
ATOM 5197 N N . ASP A 1 658 ? 1.131 -19.286 18.268 1.00 90.56 658 ASP A N 1
ATOM 5198 C CA . ASP A 1 658 ? 1.117 -19.588 16.833 1.00 90.56 658 ASP A CA 1
ATOM 5199 C C . ASP A 1 658 ? -0.216 -19.151 16.208 1.00 90.56 658 ASP A C 1
ATOM 5201 O O . ASP A 1 658 ? -0.267 -18.671 15.077 1.00 90.56 658 ASP A O 1
ATOM 5205 N N . GLU A 1 659 ? -1.304 -19.280 16.967 1.00 91.44 659 GLU A N 1
ATOM 5206 C CA . GLU A 1 659 ? -2.667 -19.014 16.494 1.00 91.44 659 GLU A CA 1
ATOM 5207 C C . GLU A 1 659 ? -3.316 -17.813 17.202 1.00 91.44 659 GLU A C 1
ATOM 5209 O O . GLU A 1 659 ? -4.444 -17.429 16.870 1.00 91.44 659 GLU A O 1
ATOM 5214 N N . PHE A 1 660 ? -2.596 -17.200 18.147 1.00 93.12 660 PHE A N 1
ATOM 5215 C CA . PHE A 1 660 ? -3.021 -16.069 18.977 1.00 93.12 660 PHE A CA 1
ATOM 5216 C C . PHE A 1 660 ? -4.387 -16.322 19.614 1.00 93.12 660 PHE A C 1
ATOM 5218 O O . PHE A 1 660 ? -5.376 -15.624 19.349 1.00 93.12 660 PHE A O 1
ATOM 5225 N N . GLN A 1 661 ? -4.439 -17.375 20.432 1.00 95.25 661 GLN A N 1
ATOM 5226 C CA . GLN A 1 661 ? -5.625 -17.778 21.184 1.00 95.25 661 GLN A CA 1
ATOM 5227 C C . GLN A 1 661 ? -5.283 -17.961 22.660 1.00 95.25 661 GLN A C 1
ATOM 5229 O O . GLN A 1 661 ? -4.211 -18.453 22.995 1.00 95.25 661 GLN A O 1
ATOM 5234 N N . ALA A 1 662 ? -6.206 -17.579 23.534 1.00 96.81 662 ALA A N 1
ATOM 5235 C CA . ALA A 1 662 ? -6.122 -17.823 24.961 1.00 96.81 662 ALA A CA 1
ATOM 5236 C C . ALA A 1 662 ? -7.163 -18.885 25.323 1.00 96.81 662 ALA A C 1
ATOM 5238 O O . ALA A 1 662 ? -8.354 -18.699 25.081 1.00 96.81 662 ALA A O 1
ATOM 5239 N N . LEU A 1 663 ? -6.677 -20.003 25.849 1.00 97.12 663 LEU A N 1
ATOM 5240 C CA . LEU A 1 663 ? -7.416 -21.230 26.106 1.00 97.12 663 LEU A CA 1
ATOM 5241 C C . LEU A 1 663 ? -7.590 -21.387 27.612 1.00 97.12 663 LEU A C 1
ATOM 5243 O O . LEU A 1 663 ? -6.605 -21.377 28.360 1.00 97.12 663 LEU A O 1
ATOM 5247 N N . GLN A 1 664 ? -8.829 -21.532 28.065 1.00 96.44 664 GLN A N 1
ATOM 5248 C CA . GLN A 1 664 ? -9.102 -21.792 29.471 1.00 96.44 664 GLN A CA 1
ATOM 5249 C C . GLN A 1 664 ? -8.613 -23.191 29.867 1.00 96.44 664 GLN A C 1
ATOM 5251 O O . GLN A 1 664 ? -8.750 -24.164 29.123 1.00 96.44 664 GLN A O 1
ATOM 5256 N N . MET A 1 665 ? -8.036 -23.271 31.064 1.00 96.38 665 MET A N 1
ATOM 5257 C CA . MET A 1 665 ? -7.536 -24.482 31.697 1.00 96.38 665 MET A CA 1
ATOM 5258 C C . MET A 1 665 ? -8.277 -24.749 33.003 1.00 96.38 665 MET A C 1
ATOM 5260 O O . MET A 1 665 ? -8.390 -23.870 33.866 1.00 96.38 665 MET A O 1
ATOM 5264 N N . GLU A 1 666 ? -8.686 -25.996 33.200 1.00 94.69 666 GLU A N 1
ATOM 5265 C CA . GLU A 1 666 ? -9.372 -26.433 34.405 1.00 94.69 666 GLU A CA 1
ATOM 5266 C C . GLU A 1 666 ? -8.757 -27.719 34.981 1.00 94.69 666 GLU A C 1
ATOM 5268 O O . GLU A 1 666 ? -8.933 -28.804 34.418 1.00 94.69 666 GLU A O 1
ATOM 5273 N N . PRO A 1 667 ? -8.028 -27.630 36.111 1.00 93.06 667 PRO A N 1
ATOM 5274 C CA . PRO A 1 667 ? -7.515 -28.807 36.796 1.00 93.06 667 PRO A CA 1
ATOM 5275 C C . PRO A 1 667 ? -8.641 -29.539 37.535 1.00 93.06 667 PRO A C 1
ATOM 5277 O O . PRO A 1 667 ? -9.506 -28.926 38.166 1.00 93.06 667 PRO A O 1
ATOM 5280 N N . ARG A 1 668 ? -8.604 -30.871 37.504 1.00 89.62 668 ARG A N 1
ATOM 5281 C CA . ARG A 1 668 ? -9.568 -31.754 38.163 1.00 89.62 668 ARG A CA 1
ATOM 5282 C C . ARG A 1 668 ? -8.860 -32.928 38.817 1.00 89.62 668 ARG A C 1
ATOM 5284 O O . ARG A 1 668 ? -7.988 -33.550 38.226 1.00 89.62 668 ARG A O 1
ATOM 5291 N N . THR A 1 669 ? -9.295 -33.286 40.018 1.00 88.44 669 THR A N 1
ATOM 5292 C CA . THR A 1 669 ? -8.860 -34.517 40.683 1.00 88.44 669 THR A CA 1
ATOM 5293 C C . THR A 1 669 ? -10.050 -35.449 40.802 1.00 88.44 669 THR A C 1
ATOM 5295 O O . THR A 1 669 ? -11.067 -35.084 41.392 1.00 88.44 669 THR A O 1
ATOM 5298 N N . VAL A 1 670 ? -9.934 -36.656 40.256 1.00 82.94 670 VAL A N 1
ATOM 5299 C CA . VAL A 1 670 ? -10.993 -37.666 40.319 1.00 82.94 670 VAL A CA 1
ATOM 5300 C C . VAL A 1 670 ? -10.374 -39.024 40.614 1.00 82.94 670 VAL A C 1
ATOM 5302 O O . VAL A 1 670 ? -9.422 -39.436 39.956 1.00 82.94 670 VAL A O 1
ATOM 5305 N N . ASN A 1 671 ? -10.907 -39.726 41.617 1.00 82.62 671 ASN A N 1
ATOM 5306 C CA . ASN A 1 671 ? -10.416 -41.038 42.061 1.00 82.62 671 ASN A CA 1
ATOM 5307 C C . ASN A 1 671 ? -8.898 -41.070 42.343 1.00 82.62 671 ASN A C 1
ATOM 5309 O O . ASN A 1 671 ? -8.232 -42.067 42.079 1.00 82.62 671 ASN A O 1
ATOM 5313 N N . GLY A 1 672 ? -8.345 -39.965 42.856 1.00 83.94 672 GLY A N 1
ATOM 5314 C CA . GLY A 1 672 ? -6.916 -39.834 43.164 1.00 83.94 672 GLY A CA 1
ATOM 5315 C C . GLY A 1 672 ? -6.005 -39.599 41.953 1.00 83.94 672 GLY A C 1
ATOM 5316 O O . GLY A 1 672 ? -4.799 -39.486 42.141 1.00 83.94 672 GLY A O 1
ATOM 5317 N N . LYS A 1 673 ? -6.560 -39.498 40.739 1.00 89.31 673 LYS A N 1
ATOM 5318 C CA . LYS A 1 673 ? -5.843 -39.088 39.526 1.00 89.31 673 LYS A CA 1
ATOM 5319 C C . LYS A 1 673 ? -6.093 -37.621 39.218 1.00 89.31 673 LYS A C 1
ATOM 5321 O O . LYS A 1 673 ? -7.192 -37.114 39.452 1.00 89.31 673 LYS A O 1
ATOM 5326 N N . GLU A 1 674 ? -5.083 -36.959 38.674 1.00 93.56 674 GLU A N 1
ATOM 5327 C CA . GLU A 1 674 ? -5.150 -35.557 38.277 1.00 93.56 674 GLU A CA 1
ATOM 5328 C C . GLU A 1 674 ? -5.295 -35.443 36.762 1.00 93.56 674 GLU A C 1
ATOM 5330 O O . GLU A 1 674 ? -4.543 -36.049 35.995 1.00 93.56 674 GLU A O 1
ATOM 5335 N N . TYR A 1 675 ? -6.266 -34.638 36.352 1.00 93.88 675 TYR A N 1
ATOM 5336 C CA . TYR A 1 675 ? -6.570 -34.312 34.972 1.00 93.88 675 TYR A CA 1
ATOM 5337 C C . TYR A 1 675 ? -6.528 -32.802 34.771 1.00 93.88 675 TYR A C 1
ATOM 5339 O O . TYR A 1 675 ? -6.813 -32.029 35.688 1.00 93.88 675 TYR A O 1
ATOM 5347 N N . LEU A 1 676 ? -6.211 -32.389 33.553 1.00 95.31 676 LEU A N 1
ATOM 5348 C CA . LEU A 1 676 ? -6.274 -31.001 33.125 1.00 95.31 676 LEU A CA 1
ATOM 5349 C C . LEU A 1 676 ? -7.131 -30.937 31.867 1.00 95.31 676 LEU A C 1
ATOM 5351 O O . LEU A 1 676 ? -6.814 -31.585 30.870 1.00 95.31 676 LEU A O 1
ATOM 5355 N N . LEU A 1 677 ? -8.232 -30.192 31.929 1.00 94.44 677 LEU A N 1
ATOM 5356 C CA . LEU A 1 677 ? -9.059 -29.908 30.765 1.00 94.44 677 LEU A CA 1
ATOM 5357 C C . LEU A 1 677 ? -8.628 -28.574 30.169 1.00 94.44 677 LEU A C 1
ATOM 5359 O O . LEU A 1 677 ? -8.473 -27.601 30.902 1.00 94.44 677 LEU A O 1
ATOM 5363 N N . ILE A 1 678 ? -8.418 -28.533 28.858 1.00 95.75 678 ILE A N 1
ATOM 5364 C CA . ILE A 1 678 ? -7.967 -27.331 28.149 1.00 95.75 678 ILE A CA 1
ATOM 5365 C C . ILE A 1 678 ? -8.854 -27.124 26.932 1.00 95.75 678 ILE A C 1
ATOM 5367 O O . ILE A 1 678 ? -9.071 -28.066 26.175 1.00 95.75 678 ILE A O 1
ATOM 5371 N N . GLU A 1 679 ? -9.348 -25.911 26.706 1.00 95.69 679 GLU A N 1
ATOM 5372 C CA . GLU A 1 679 ? -10.056 -25.591 25.462 1.00 95.69 679 GLU A CA 1
ATOM 5373 C C . GLU A 1 679 ? -9.196 -25.912 24.232 1.00 95.69 679 GLU A C 1
ATOM 5375 O O . GLU A 1 679 ? -8.036 -25.524 24.153 1.00 95.69 679 GLU A O 1
ATOM 5380 N N . ALA A 1 680 ? -9.766 -26.579 23.229 1.00 93.06 680 ALA A N 1
ATOM 5381 C CA . ALA A 1 680 ? -9.048 -26.926 22.001 1.00 93.06 680 ALA A CA 1
ATOM 5382 C C . ALA A 1 680 ? -8.834 -25.728 21.052 1.00 93.06 680 ALA A C 1
ATOM 5384 O O . ALA A 1 680 ? -8.126 -25.843 20.047 1.00 93.06 680 ALA A O 1
ATOM 5385 N N . GLY A 1 681 ? -9.465 -24.585 21.342 1.00 92.88 681 GLY A N 1
ATOM 5386 C CA . GLY A 1 681 ? -9.405 -23.375 20.526 1.00 92.88 681 GLY A CA 1
ATOM 5387 C C . GLY A 1 681 ? -10.195 -23.487 19.220 1.00 92.88 681 GLY A C 1
ATOM 5388 O O . GLY A 1 681 ? -11.183 -24.208 19.124 1.00 92.88 681 GLY A O 1
ATOM 5389 N N . GLY A 1 682 ? -9.772 -22.739 18.196 1.00 90.62 682 GLY A N 1
ATOM 5390 C CA . GLY A 1 682 ? -10.482 -22.666 16.906 1.00 90.62 682 GLY A CA 1
ATOM 5391 C C . GLY A 1 682 ? -11.504 -21.526 16.780 1.00 90.62 682 GLY A C 1
ATOM 5392 O O . GLY A 1 682 ? -12.243 -21.479 15.795 1.00 90.62 682 GLY A O 1
ATOM 5393 N N . PHE A 1 683 ? -11.496 -20.582 17.727 1.00 91.31 683 PHE A N 1
ATOM 5394 C CA . PHE A 1 683 ? -12.329 -19.374 17.726 1.00 91.31 683 PHE A CA 1
ATOM 5395 C C . PHE A 1 683 ? -12.281 -18.618 16.391 1.00 91.31 683 PHE A C 1
ATOM 5397 O O . PHE A 1 683 ? -11.196 -18.351 15.862 1.00 91.31 683 PHE A O 1
ATOM 5404 N N . ASN A 1 684 ? -13.434 -18.239 15.848 1.00 86.69 684 ASN A N 1
ATOM 5405 C CA . ASN A 1 684 ? -13.545 -17.469 14.612 1.00 86.69 684 ASN A CA 1
ATOM 5406 C C . ASN A 1 684 ? -14.900 -16.754 14.492 1.00 86.69 684 ASN A C 1
ATOM 5408 O O . ASN A 1 684 ? -15.852 -17.034 15.212 1.00 86.69 684 ASN A O 1
ATOM 5412 N N . THR A 1 685 ? -14.990 -15.854 13.519 1.00 80.88 685 THR A N 1
ATOM 5413 C CA . THR A 1 685 ? -16.186 -15.045 13.257 1.00 80.88 685 THR A CA 1
ATOM 5414 C C . THR A 1 685 ? -17.327 -15.806 12.568 1.00 80.88 685 THR A C 1
ATOM 5416 O O . THR A 1 685 ? -18.409 -15.256 12.412 1.00 80.88 685 THR A O 1
ATOM 5419 N N . GLN A 1 686 ? -17.121 -17.057 12.138 1.00 80.94 686 GLN A N 1
ATOM 5420 C CA . GLN A 1 686 ? -18.099 -17.822 11.351 1.00 80.94 686 GLN A CA 1
ATOM 5421 C C . GLN A 1 686 ? -19.027 -18.691 12.204 1.00 80.94 686 GLN A C 1
ATOM 5423 O O . GLN A 1 686 ? -20.163 -18.926 11.803 1.00 80.94 686 GLN A O 1
ATOM 5428 N N . TYR A 1 687 ? -18.569 -19.195 13.354 1.00 81.12 687 TYR A N 1
ATOM 5429 C CA . TYR A 1 687 ? -19.356 -20.138 14.161 1.00 81.12 687 TYR A CA 1
ATOM 5430 C C . TYR A 1 687 ? -20.454 -19.490 15.025 1.00 81.12 687 TYR A C 1
ATOM 5432 O O . TYR A 1 687 ? -21.326 -20.195 15.533 1.00 81.12 687 TYR A O 1
ATOM 5440 N N . GLY A 1 688 ? -20.459 -18.161 15.144 1.00 76.81 688 GLY A N 1
ATOM 5441 C CA . GLY A 1 688 ? -21.436 -17.402 15.925 1.00 76.81 688 GLY A CA 1
ATOM 5442 C C . GLY A 1 688 ? -21.249 -17.491 17.444 1.00 76.81 688 GLY A C 1
ATOM 5443 O O . GLY A 1 688 ? -20.327 -18.142 17.940 1.00 76.81 688 GLY A O 1
ATOM 5444 N N . THR A 1 689 ? -22.135 -16.823 18.189 1.00 84.94 689 THR A N 1
ATOM 5445 C CA . THR A 1 689 ? -22.010 -16.610 19.646 1.00 84.94 689 THR A CA 1
ATOM 5446 C C . THR A 1 689 ? -22.275 -17.854 20.495 1.00 84.94 689 THR A C 1
ATOM 5448 O O . THR A 1 689 ? -21.805 -17.938 21.626 1.00 84.94 689 THR A O 1
ATOM 5451 N N . ALA A 1 690 ? -23.026 -18.825 19.968 1.00 85.44 690 ALA A N 1
ATOM 5452 C CA . ALA A 1 690 ? -23.403 -20.048 20.681 1.00 85.44 690 ALA A CA 1
ATOM 5453 C C . ALA A 1 690 ? -22.363 -21.176 20.565 1.00 85.44 690 ALA A C 1
ATOM 5455 O O . ALA A 1 690 ? -22.533 -22.232 21.172 1.00 85.44 690 ALA A O 1
ATOM 5456 N N . TRP A 1 691 ? -21.322 -20.992 19.751 1.00 90.44 691 TRP A N 1
ATOM 5457 C CA . TRP A 1 691 ? -20.313 -22.020 19.535 1.00 90.44 691 TRP A CA 1
ATOM 5458 C C . TRP A 1 691 ? -19.271 -22.032 20.653 1.00 90.44 691 TRP A C 1
ATOM 5460 O O . TRP A 1 691 ? -18.714 -20.995 21.013 1.00 90.44 691 TRP A O 1
ATOM 5470 N N . THR A 1 692 ? -18.958 -23.229 21.144 1.00 88.81 692 THR A N 1
ATOM 5471 C CA . THR A 1 692 ? -17.899 -23.482 22.124 1.00 88.81 692 THR A CA 1
ATOM 5472 C C . THR A 1 692 ? -16.915 -24.516 21.580 1.00 88.81 692 THR A C 1
ATOM 5474 O O . THR A 1 692 ? -17.333 -25.458 20.896 1.00 88.81 692 THR A O 1
ATOM 5477 N N . PRO A 1 693 ? -15.610 -24.381 21.867 1.00 90.50 693 PRO A N 1
ATOM 5478 C CA . PRO A 1 693 ? -14.635 -25.389 21.479 1.00 90.50 693 PRO A CA 1
ATOM 5479 C C . PRO A 1 693 ? -14.798 -26.661 22.331 1.00 90.50 693 PRO A C 1
ATOM 5481 O O . PRO A 1 693 ? -15.205 -26.568 23.490 1.00 90.50 693 PRO A O 1
ATOM 5484 N N . PRO A 1 694 ? -14.431 -27.846 21.809 1.00 92.25 694 PRO A N 1
ATOM 5485 C CA . PRO A 1 694 ? -14.259 -29.022 22.654 1.00 92.25 694 PRO A CA 1
ATOM 5486 C C . PRO A 1 694 ? -13.085 -28.815 23.627 1.00 92.25 694 PRO A C 1
ATOM 5488 O O . PRO A 1 694 ? -12.233 -27.947 23.421 1.00 92.25 694 PRO A O 1
ATOM 5491 N N . LEU A 1 695 ? -13.003 -29.649 24.661 1.00 93.31 695 LEU A N 1
ATOM 5492 C CA . LEU A 1 695 ? -11.926 -29.647 25.648 1.00 93.31 695 LEU A CA 1
ATOM 5493 C C . LEU A 1 695 ? -10.990 -30.836 25.412 1.00 93.31 695 LEU A C 1
ATOM 5495 O O . LEU A 1 695 ? -11.432 -31.985 25.363 1.00 93.31 695 LEU A O 1
ATOM 5499 N N . TRP A 1 696 ? -9.688 -30.588 25.307 1.00 94.44 696 TRP A N 1
ATOM 5500 C CA . TRP A 1 696 ? -8.673 -31.627 25.442 1.00 94.44 696 TRP A CA 1
ATOM 5501 C C . TRP A 1 696 ? -8.619 -32.110 26.885 1.00 94.44 696 TRP A C 1
ATOM 5503 O O . TRP A 1 696 ? -8.616 -31.308 27.815 1.00 94.44 696 TRP A O 1
ATOM 5513 N N . VAL A 1 697 ? -8.545 -33.427 27.060 1.00 93.69 697 VAL A N 1
ATOM 5514 C CA . VAL A 1 697 ? -8.380 -34.073 28.361 1.00 93.69 697 VAL A CA 1
ATOM 5515 C C . VAL A 1 697 ? -6.944 -34.546 28.471 1.00 93.69 697 VAL A C 1
ATOM 5517 O O . VAL A 1 697 ? -6.491 -35.359 27.658 1.00 93.69 697 VAL A O 1
ATOM 5520 N N . LEU A 1 698 ? -6.237 -34.043 29.477 1.00 94.56 698 LEU A N 1
ATOM 5521 C CA . LEU A 1 698 ? -4.873 -34.438 29.769 1.00 94.56 698 LEU A CA 1
ATOM 5522 C C . LEU A 1 698 ? -4.804 -35.167 31.114 1.00 94.56 698 LEU A C 1
ATOM 5524 O O . LEU A 1 698 ? -5.499 -34.791 32.053 1.00 94.56 698 LEU A O 1
ATOM 5528 N N . GLU A 1 699 ? -3.948 -36.181 31.216 1.00 93.88 699 GLU A N 1
ATOM 5529 C CA . GLU A 1 699 ? -3.627 -36.899 32.459 1.00 93.88 699 GLU A CA 1
ATOM 5530 C C . GLU A 1 699 ? -2.200 -36.543 32.897 1.00 93.88 699 GLU A C 1
ATOM 5532 O O . GLU A 1 699 ? -1.299 -36.441 32.054 1.00 93.88 699 GLU A O 1
ATOM 5537 N N . ARG A 1 700 ? -2.003 -36.301 34.199 1.00 94.62 700 ARG A N 1
ATOM 5538 C CA . ARG A 1 700 ? -0.680 -35.989 34.761 1.00 94.62 700 ARG A CA 1
ATOM 5539 C C . ARG A 1 700 ? 0.227 -37.222 34.724 1.00 94.62 700 ARG A C 1
ATOM 5541 O O . ARG A 1 700 ? -0.251 -38.334 34.943 1.00 94.62 700 ARG A O 1
ATOM 5548 N N . GLU A 1 701 ? 1.514 -37.006 34.445 1.00 92.19 701 GLU A N 1
ATOM 5549 C CA . GLU A 1 701 ? 2.542 -38.066 34.478 1.00 92.19 701 GLU A CA 1
ATOM 5550 C C . GLU A 1 701 ? 2.802 -38.673 35.853 1.00 92.19 701 GLU A C 1
ATOM 5552 O O . GLU A 1 701 ? 2.806 -37.915 36.853 1.00 92.19 701 GLU A O 1
#

Radius of gyration: 33.75 Å; chains: 1; bounding box: 77×80×86 Å